Protein AF-0000000068238648 (afdb_homodimer)

Solvent-accessible surface area (backbone atoms only — not comparable to full-atom values): 35351 Å² total; per-residue (Å²): 139,81,84,85,79,81,77,84,81,83,80,80,76,77,77,71,80,80,66,82,75,62,60,62,63,60,58,68,58,50,60,61,59,47,51,56,49,47,47,51,49,46,41,52,48,48,42,53,52,42,51,49,50,42,52,52,47,50,50,51,36,54,47,50,52,50,49,42,50,51,50,50,51,52,48,50,50,51,50,49,50,49,50,48,51,38,51,59,65,46,75,86,64,83,78,72,52,72,66,55,50,51,50,50,56,49,48,52,52,50,52,51,53,49,50,50,52,64,41,46,60,46,60,75,52,41,65,67,58,67,57,80,44,96,81,77,63,59,44,74,48,69,70,43,43,51,47,50,55,41,17,54,52,35,50,52,46,36,63,61,42,50,60,34,84,41,63,55,46,54,45,82,61,53,45,50,49,51,48,51,42,48,54,13,25,53,74,69,44,52,72,66,42,36,48,48,46,45,38,48,51,50,48,5,46,54,60,63,25,44,67,54,39,52,50,52,52,49,50,50,54,52,52,49,45,72,72,45,46,87,36,30,84,56,62,64,67,64,53,50,50,53,51,49,54,50,52,49,50,52,48,50,49,50,54,50,46,64,51,43,90,51,46,68,44,62,43,75,72,54,68,68,36,75,55,43,83,81,52,37,41,82,73,45,68,65,78,48,77,83,17,23,28,56,41,40,51,34,66,17,35,31,38,29,45,102,88,42,75,70,39,72,70,38,51,17,32,28,30,31,33,124,134,80,84,78,80,78,75,78,77,76,74,75,70,76,71,72,78,77,66,77,76,63,55,62,66,56,56,74,54,46,67,61,50,50,57,51,48,53,50,47,50,49,40,50,48,49,42,53,51,43,51,49,51,43,52,51,48,48,51,51,37,52,48,50,52,48,50,42,51,51,50,50,52,52,48,49,52,50,50,50,51,50,51,50,52,38,51,58,64,45,76,85,65,82,78,72,52,72,67,54,50,51,50,50,56,50,48,52,50,50,51,51,52,50,51,51,52,64,42,47,60,45,58,75,53,42,63,68,59,68,58,78,44,96,82,77,62,60,46,74,50,70,70,42,44,52,47,48,54,43,18,54,51,36,50,50,47,36,63,61,42,50,60,35,83,40,63,55,47,54,44,82,61,53,46,52,49,51,49,53,42,47,53,12,25,53,73,70,44,52,70,66,41,37,47,48,46,45,37,47,51,50,48,6,45,53,60,64,24,45,68,52,40,52,50,54,53,48,51,50,53,50,51,50,44,74,73,45,47,90,35,31,85,57,62,64,69,65,51,51,50,52,50,50,54,50,50,50,49,51,49,52,49,50,52,49,46,64,49,42,90,48,46,67,46,61,44,75,73,52,66,68,38,74,54,43,82,82,51,37,40,81,73,44,68,64,80,46,78,84,16,24,29,57,40,40,51,32,66,17,34,30,37,29,45,101,86,41,74,71,38,73,71,40,52,16,30,28,30,30,32,124

pLDDT: mean 82.41, std 20.24, range [21.7, 98.75]

Organism: Aspergillus fumigatus (strain ATCC MYA-4609 / CBS 101355 / FGSC A1100 / Af293) (NCBI:txid330879)

Radius of gyration: 48.44 Å; Cα contacts (8 Å, |Δi|>4): 778; chains: 2; bounding box: 146×124×76 Å

Secondary structure (DSSP, 8-state):
-------------------TTHHHHHTTTHHHHHHHHHHHHHHHHHHHHHHHHHHHHHHHHHHHHHHHHHHHHHHHHHHHHHHHHHHHH-----PPPHHHHHHHHHHHHHHHHHHHHHHT--HHHHTT-----TTS-SS-SHHHHHHHHHHHHHHHHIIIIISSSSTTS-IIIIIHHHHHHHHHHHHHS-HHHHHHHHHHHHHHHHHHTHHHHHHHHHHHHHHHHHHHGGG--S-HHHHHHHHHHHHHHHHHHHHHHHTSSSEEEEE-PPTTPBP-TTTEEEEES---TT-EEEEEEE-EEEEE-TTS--EEEEPEEEEEE-/-------------------THHHHHHHTTHHHHHHHHHHHHHHHHHHHHHHHHHHHHHHHHHHHHHHHHHHHHHHHHHHHHHHHHHHHH-----PPPHHHHHHHHHHHHHHHHHHHHHHT--HHHHTT-----TTS-SS-SHHHHHHHHHHHHHHHHIIIIISSSSTTS-IIIIIHHHHHHHHHHHHHS-HHHHHHHHHHHHHHHHHHTHHHHHHHHHHHHHHHHHHHGGG--S-HHHHHHHHHHHHHHHHHHHHHHHTSSSEEEEE-PPTTPBP-TTTEEEEES---TT-EEEEEEE-EEEEE-TTS--EEEEPEEEEEE-

Foldseek 3Di:
DDDPCPPPDPPPPPPDDDDDPVVPVVVVVVPVVVVVVVVVVVVVVVVVVVVVVVVVVVVVVVVVVVVVVVVVVVVVVVVVVVVVVVVVLFDDADADDLVRLVVLQVVLLVLLLCLLCVQQVDQVLLQPPQPPPPPRPAPHHPVRSSLVLLQVLQVLLCVQAAAALAHQDDVVPVVVVVVVVLVVCVVVHDLVVSLRVQLVVLVVSCVVRVVSNVVSLVVSLVVSCVNPVSSGPDDSVVSSVSSSVSSVSSNVSSSSQSSYSKHKHKDDDDFFAQDDPQAEDEPEEPPDNRWTFHGWSHIWMWIDDPPDDIGTSGHTYTYTYD/DDDDCPPPPPPPPVPPDPDDPVVVVVVVCPVVVVVVVVVVVVVVVVVVVVVVVVVVVVVVVVVVVVVVVVVVVVVVVVVVVVVVVVVVLFDDADADDLVRLVVLQVVLLVLLLCLLCVQQVPQVLLQVPQPPDPPRPAPHHPVRSSLVLLLVLQVLLCVQAAAALAHQDDVVPVVVVVVVVLVVCVVVHDLVVSLRVQLVVLVVSCVVRVVSNVVSLVVSLVVSCVNPVSSGPDDSVVSSVSSSVSSVSSNVSSSSQSSYSKHKHKDDDDFFAQDDPQAEDEPEEPPDNRWTFHGWSHIWMWIDDPPDDIGTSGHTYTYTYD

Nearest PDB structures (foldseek):
  1rhg-assembly1_C  TM=1.836E-01  e=2.109E+00  Homo sapiens
  6mrt-assembly1_A  TM=2.045E-01  e=7.628E+00  Escherichia coli K-12
  5are-assembly1_W  TM=2.412E-01  e=8.573E+00  Bos taurus
  1rhg-assembly1_C  TM=1.836E-01  e=1.205E+00  Homo sapiens
  6mrt-assembly1_A  TM=1.499E-01  e=5.556E+00  Escherichia coli K-12

Sequence (644 aa):
MAPFGLNYLMFTLKVTEPSSTSKMFLSSLNPWSQSVSGRRGYIQGAHLIDLEKIRRLNDLLSQAREDASTTDKLHHQELNSLYRKISSFQVQHNTLNDEQILAEMRSLNQKLDLWVKYNFNDVRRLSALNCSEPGGQFPRSSTQRWAWIQGTITEMIFHYIFSPQHFGLDDNPWSQFLQYIEDGVEQAHSAVIQQNWRGVTCDAIEQSTRDVRESLMMEIITSVEEQFAEYSPMEETPRKRQLGELLQRCATFKDALSRQKDLFHFFRSQPGDDFSMTSMTFAGGCGDLAAKVRICLWPGLAKRTQNTTGCTFEPELVWTVHMAPFGLNYLMFTLKVTEPSSTSKMFLSSLNPWSQSVSGRRGYIQGAHLIDLEKIRRLNDLLSQAREDASTTDKLHHQELNSLYRKISSFQVQHNTLNDEQILAEMRSLNQKLDLWVKYNFNDVRRLSALNCSEPGGQFPRSSTQRWAWIQGTITEMIFHYIFSPQHFGLDDNPWSQFLQYIEDGVEQAHSAVIQQNWRGVTCDAIEQSTRDVRESLMMEIITSVEEQFAEYSPMEETPRKRQLGELLQRCATFKDALSRQKDLFHFFRSQPGDDFSMTSMTFAGGCGDLAAKVRICLWPGLAKRTQNTTGCTFEPELVWTVH

Structure (mmCIF, N/CA/C/O backbone):
data_AF-0000000068238648-model_v1
#
loop_
_entity.id
_entity.type
_entity.pdbx_description
1 polymer 'Uncharacterized protein'
#
loop_
_atom_site.group_PDB
_atom_site.id
_atom_site.type_symbol
_atom_site.label_atom_id
_atom_site.label_alt_id
_atom_site.label_comp_id
_atom_site.label_asym_id
_atom_site.label_entity_id
_atom_site.label_seq_id
_atom_site.pdbx_PDB_ins_code
_atom_site.Cartn_x
_atom_site.Cartn_y
_atom_site.Cartn_z
_atom_site.occupancy
_atom_site.B_iso_or_equiv
_atom_site.auth_seq_id
_atom_site.auth_comp_id
_atom_site.auth_asym_id
_atom_site.auth_atom_id
_atom_site.pdbx_PDB_model_num
ATOM 1 N N . MET A 1 1 ? 47.875 73.812 -33.781 1 25.53 1 MET A N 1
ATOM 2 C CA . MET A 1 1 ? 48.344 74.562 -32.656 1 25.53 1 MET A CA 1
ATOM 3 C C . MET A 1 1 ? 49.656 74.062 -32.125 1 25.53 1 MET A C 1
ATOM 5 O O . MET A 1 1 ? 49.75 72.875 -31.703 1 25.53 1 MET A O 1
ATOM 9 N N . ALA A 1 2 ? 50.938 74.688 -32.5 1 29.16 2 ALA A N 1
ATOM 10 C CA . ALA A 1 2 ? 52.25 74.188 -32.969 1 29.16 2 ALA A CA 1
ATOM 11 C C . ALA A 1 2 ? 53.156 73.875 -31.781 1 29.16 2 ALA A C 1
ATOM 13 O O . ALA A 1 2 ? 53.031 74.438 -30.703 1 29.16 2 ALA A O 1
ATOM 14 N N . PRO A 1 3 ? 54 72.812 -31.797 1 28.78 3 PRO A N 1
ATOM 15 C CA . PRO A 1 3 ? 54.719 72.062 -30.766 1 28.78 3 PRO A CA 1
ATOM 16 C C . PRO A 1 3 ? 55.875 72.875 -30.172 1 28.78 3 PRO A C 1
ATOM 18 O O . PRO A 1 3 ? 56.594 73.562 -30.906 1 28.78 3 PRO A O 1
ATOM 21 N N . PHE A 1 4 ? 55.656 73.688 -28.984 1 30.25 4 PHE A N 1
ATOM 22 C CA . PHE A 1 4 ? 56.625 74.5 -28.297 1 30.25 4 PHE A CA 1
ATOM 23 C C . PHE A 1 4 ? 57.906 73.75 -27.953 1 30.25 4 PHE A C 1
ATOM 25 O O . PHE A 1 4 ? 57.844 72.812 -27.188 1 30.25 4 PHE A O 1
ATOM 32 N N . GLY A 1 5 ? 58.969 73.688 -28.828 1 22.17 5 GLY A N 1
ATOM 33 C CA . GLY A 1 5 ? 60.156 72.938 -29.078 1 22.17 5 GLY A CA 1
ATOM 34 C C . GLY A 1 5 ? 61.281 73.188 -28.094 1 22.17 5 GLY A C 1
ATOM 35 O O . GLY A 1 5 ? 61.906 74.25 -28.125 1 22.17 5 GLY A O 1
ATOM 36 N N . LEU A 1 6 ? 61.25 72.75 -26.75 1 22.41 6 LEU A N 1
ATOM 37 C CA . LEU A 1 6 ? 62.125 73 -25.625 1 22.41 6 LEU A CA 1
ATOM 38 C C . LEU A 1 6 ? 63.5 72.375 -25.859 1 22.41 6 LEU A C 1
ATOM 40 O O . LEU A 1 6 ? 63.656 71.125 -25.734 1 22.41 6 LEU A O 1
ATOM 44 N N . ASN A 1 7 ? 64.375 72.75 -26.828 1 22.25 7 ASN A N 1
ATOM 45 C CA . ASN A 1 7 ? 65.625 72.062 -27.188 1 22.25 7 ASN A CA 1
ATOM 46 C C . ASN A 1 7 ? 66.688 72.312 -26.172 1 22.25 7 ASN A C 1
ATOM 48 O O . ASN A 1 7 ? 67.125 73.438 -26.016 1 22.25 7 ASN A O 1
ATOM 52 N N . TYR A 1 8 ? 66.688 71.625 -24.953 1 21.84 8 TYR A N 1
ATOM 53 C CA . TYR A 1 8 ? 67.688 71.688 -23.891 1 21.84 8 TYR A CA 1
ATOM 54 C C . TYR A 1 8 ? 69.125 71.375 -24.422 1 21.84 8 TYR A C 1
ATOM 56 O O . TYR A 1 8 ? 69.312 70.375 -25.125 1 21.84 8 TYR A O 1
ATOM 64 N N . LEU A 1 9 ? 70.062 72.375 -24.469 1 21.7 9 LEU A N 1
ATOM 65 C CA . LEU A 1 9 ? 71.438 72.625 -24.953 1 21.7 9 LEU A CA 1
ATOM 66 C C . LEU A 1 9 ? 72.438 71.812 -24.156 1 21.7 9 LEU A C 1
ATOM 68 O O . LEU A 1 9 ? 72.5 71.938 -22.922 1 21.7 9 LEU A O 1
ATOM 72 N N . MET A 1 10 ? 73.062 70.688 -24.641 1 23.02 10 MET A N 1
ATOM 73 C CA . MET A 1 10 ? 74 69.625 -24.234 1 23.02 10 MET A CA 1
ATOM 74 C C . MET A 1 10 ? 75.375 70.188 -24.094 1 23.02 10 MET A C 1
ATOM 76 O O . MET A 1 10 ? 76.062 70.438 -25.094 1 23.02 10 MET A O 1
ATOM 80 N N . PHE A 1 11 ? 75.688 71.188 -23.125 1 23.09 11 PHE A N 1
ATOM 81 C CA . PHE A 1 11 ? 77.062 71.688 -23.156 1 23.09 11 PHE A CA 1
ATOM 82 C C . PHE A 1 11 ? 78.062 70.625 -22.75 1 23.09 11 PHE A C 1
ATOM 84 O O . PHE A 1 11 ? 77.938 70 -21.734 1 23.09 11 PHE A O 1
ATOM 91 N N . THR A 1 12 ? 78.875 70.125 -23.672 1 25.7 12 THR A N 1
ATOM 92 C CA . THR A 1 12 ? 79.938 69.125 -23.75 1 25.7 12 THR A CA 1
ATOM 93 C C 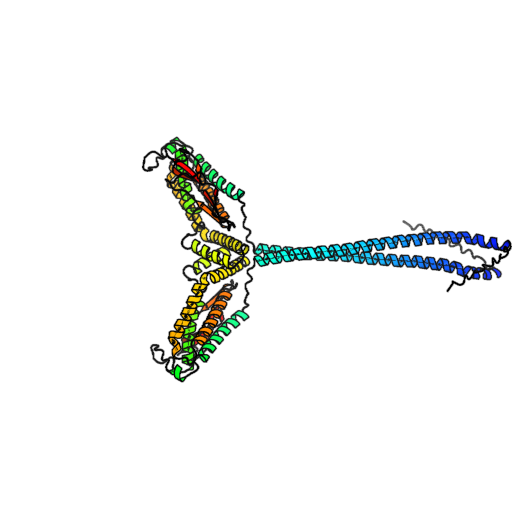. THR A 1 12 ? 81.188 69.625 -23.031 1 25.7 12 THR A C 1
ATOM 95 O O . THR A 1 12 ? 81.938 70.5 -23.578 1 25.7 12 THR A O 1
ATOM 98 N N . LEU A 1 13 ? 81.125 69.938 -21.672 1 22.48 13 LEU A N 1
ATOM 99 C CA . LEU A 1 13 ? 82.312 70.438 -21.047 1 22.48 13 LEU A CA 1
ATOM 100 C C . LEU A 1 13 ? 83.438 69.438 -21.094 1 22.48 13 LEU A C 1
ATOM 102 O O . LEU A 1 13 ? 83.25 68.312 -20.594 1 22.48 13 LEU A O 1
ATOM 106 N N . LYS A 1 14 ? 84.25 69.562 -21.938 1 27.94 14 LYS A N 1
ATOM 107 C CA . LYS A 1 14 ? 85.438 68.75 -22.312 1 27.94 14 LYS A CA 1
ATOM 108 C C . LYS A 1 14 ? 86.438 68.75 -21.188 1 27.94 14 LYS A C 1
ATOM 110 O O . LYS A 1 14 ? 87.125 69.75 -20.922 1 27.94 14 LYS A O 1
ATOM 115 N N . VAL A 1 15 ? 86.062 68.062 -19.969 1 25.77 15 VAL A N 1
ATOM 116 C CA . VAL A 1 15 ? 87 68 -18.828 1 25.77 15 VAL A CA 1
ATOM 117 C C . VAL A 1 15 ? 88.312 67.375 -19.281 1 25.77 15 VAL A C 1
ATOM 119 O O . VAL A 1 15 ? 88.375 66.375 -19.984 1 25.77 15 VAL A O 1
ATOM 122 N N . THR A 1 16 ? 89.25 68.188 -19.203 1 28.7 16 THR A N 1
ATOM 123 C CA . THR A 1 16 ? 90.688 68.062 -19.547 1 28.7 16 THR A CA 1
ATOM 124 C C . THR A 1 16 ? 91.312 66.938 -18.75 1 28.7 16 THR A C 1
ATOM 126 O O . THR A 1 16 ? 90.875 66.625 -17.625 1 28.7 16 THR A O 1
ATOM 129 N N . GLU A 1 17 ? 92.125 66.188 -19.391 1 32.75 17 GLU A N 1
ATOM 130 C CA . GLU A 1 17 ? 92.688 64.875 -19.188 1 32.75 17 GLU A CA 1
ATOM 131 C C . GLU A 1 17 ? 93.625 64.875 -17.984 1 32.75 17 GLU A C 1
ATOM 133 O O . GLU A 1 17 ? 94.562 65.625 -17.922 1 32.75 17 GLU A O 1
ATOM 138 N N . PRO A 1 18 ? 92.938 64.562 -16.719 1 30.88 18 PRO A N 1
ATOM 139 C CA . PRO A 1 18 ? 93.75 64.688 -15.5 1 30.88 18 PRO A CA 1
ATOM 140 C C . PRO A 1 18 ? 95.125 63.969 -15.594 1 30.88 18 PRO A C 1
ATOM 142 O O . PRO A 1 18 ? 95.25 63 -16.375 1 30.88 18 PRO A O 1
ATOM 145 N N . SER A 1 19 ? 96.125 64.625 -15.109 1 31.33 19 SER A N 1
ATOM 146 C CA . SER A 1 19 ? 97.562 64.312 -15.117 1 31.33 19 SER A CA 1
ATOM 147 C C . SER A 1 19 ? 97.875 63 -14.453 1 31.33 19 SER A C 1
ATOM 149 O O . SER A 1 19 ? 97.062 62.469 -13.711 1 31.33 19 SER A O 1
ATOM 151 N N . SER A 1 20 ? 99.062 62.531 -14.422 1 37.72 20 SER A N 1
ATOM 152 C CA . SER A 1 20 ? 99.688 61.219 -14.391 1 37.72 20 SER A CA 1
ATOM 153 C C . SER A 1 20 ? 99.5 60.562 -13.039 1 37.72 20 SER A C 1
ATOM 155 O O . SER A 1 20 ? 99.375 59.344 -12.969 1 37.72 20 SER A O 1
ATOM 157 N N . THR A 1 21 ? 99.688 61.188 -11.906 1 31.88 21 THR A N 1
ATOM 158 C CA . THR A 1 21 ? 99.812 60.625 -10.57 1 31.88 21 THR A CA 1
ATOM 159 C C . THR A 1 21 ? 98.5 60.219 -9.992 1 31.88 21 THR A C 1
ATOM 161 O O . THR A 1 21 ? 98.438 59.594 -8.93 1 31.88 21 THR A O 1
ATOM 164 N N . SER A 1 22 ? 97.375 60.719 -10.453 1 33.56 22 SER A N 1
ATOM 165 C CA . SER A 1 22 ? 96 60.531 -10 1 33.56 22 SER A CA 1
ATOM 166 C C . SER A 1 22 ? 95.562 59.094 -10.18 1 33.56 22 SER A C 1
ATOM 168 O O . SER A 1 22 ? 94.5 58.688 -9.68 1 33.56 22 SER A O 1
ATOM 170 N N . LYS A 1 23 ? 96.125 58.438 -11.164 1 40.44 23 LYS A N 1
ATOM 171 C CA . LYS A 1 23 ? 95.625 57.125 -11.531 1 40.44 23 LYS A CA 1
ATOM 172 C C . LYS A 1 23 ? 96 56.094 -10.484 1 40.44 23 LYS A C 1
ATOM 174 O O . LYS A 1 23 ? 95.25 55.094 -10.305 1 40.44 23 LYS A O 1
ATOM 179 N N . MET A 1 24 ? 97.125 56.438 -9.812 1 35.5 24 MET A N 1
ATOM 180 C CA . MET A 1 24 ? 97.562 55.344 -8.977 1 35.5 24 MET A CA 1
ATOM 181 C C . MET A 1 24 ? 96.688 55.156 -7.742 1 35.5 24 MET A C 1
ATOM 183 O O . MET A 1 24 ? 96.5 54.062 -7.277 1 35.5 24 MET A O 1
ATOM 187 N N . PHE A 1 25 ? 96.375 56.375 -7.133 1 34.75 25 PHE A N 1
ATOM 188 C CA . PHE A 1 25 ? 95.625 56.25 -5.852 1 34.75 25 PHE A CA 1
ATOM 189 C C . PHE A 1 25 ? 94.25 55.781 -6.047 1 34.75 25 PHE A C 1
ATOM 191 O O . PHE A 1 25 ? 93.625 55.25 -5.117 1 34.75 25 PHE A O 1
ATOM 198 N N . LEU A 1 26 ? 93.625 56.094 -7.168 1 36.84 26 LEU A N 1
ATOM 199 C CA . LEU A 1 26 ? 92.188 55.719 -7.391 1 36.84 26 LEU A CA 1
ATOM 200 C C . LEU A 1 26 ? 92.062 54.188 -7.434 1 36.84 26 LEU A C 1
ATOM 202 O O . LEU A 1 26 ? 91 53.656 -7.246 1 36.84 26 LEU A O 1
ATOM 206 N N . SER A 1 27 ? 93.25 53.562 -7.621 1 39.66 27 SER A N 1
ATOM 207 C CA . SER A 1 27 ? 93.125 52.125 -7.758 1 39.66 27 SER A CA 1
ATOM 208 C C . SER A 1 27 ? 92.875 51.438 -6.406 1 39.66 27 SER A C 1
ATOM 210 O O . SER A 1 27 ? 92.312 50.344 -6.332 1 39.66 27 SER A O 1
ATOM 212 N N . SER A 1 28 ? 93.312 52.094 -5.281 1 41.38 28 SER A N 1
ATOM 213 C CA . SER A 1 28 ? 93.188 51.375 -4.016 1 41.38 28 SER A CA 1
ATOM 214 C C . SER A 1 28 ? 91.812 51.531 -3.434 1 41.38 28 SER A C 1
ATOM 216 O O . SER A 1 28 ? 91.438 50.875 -2.457 1 41.38 28 SER A O 1
ATOM 218 N N . LEU A 1 29 ? 91.188 52.688 -3.719 1 39.41 29 LEU A N 1
ATOM 219 C CA . LEU A 1 29 ? 89.812 52.875 -3.188 1 39.41 29 LEU A CA 1
ATOM 220 C C . LEU A 1 29 ? 88.875 51.906 -3.811 1 39.41 29 LEU A C 1
ATOM 222 O O . LEU A 1 29 ? 87.688 51.844 -3.42 1 39.41 29 LEU A O 1
ATOM 226 N N . ASN A 1 30 ? 89.25 51.094 -4.758 1 39.75 30 ASN A N 1
ATOM 227 C CA . ASN A 1 30 ? 88.375 50.25 -5.535 1 39.75 30 ASN A CA 1
ATOM 228 C C . ASN A 1 30 ? 87.812 49.094 -4.688 1 39.75 30 ASN A C 1
ATOM 230 O O . ASN A 1 30 ? 86.625 48.688 -4.871 1 39.75 30 ASN A O 1
ATOM 234 N N . PRO A 1 31 ? 88.562 48.719 -3.604 1 48.12 31 PRO A N 1
ATOM 235 C CA . PRO A 1 31 ? 87.938 47.531 -2.965 1 48.12 31 PRO A CA 1
ATOM 236 C C . PRO A 1 31 ? 86.75 47.906 -2.059 1 48.12 31 PRO A C 1
ATOM 238 O O . PRO A 1 31 ? 85.875 47.094 -1.861 1 48.12 31 PRO A O 1
ATOM 241 N N . TRP A 1 32 ? 86.75 48.938 -1.335 1 45.97 32 TRP A N 1
ATOM 242 C CA . TRP A 1 32 ? 85.688 49.281 -0.414 1 45.97 32 TRP A CA 1
ATOM 243 C C . TRP A 1 32 ? 84.375 49.594 -1.173 1 45.97 32 TRP A C 1
ATOM 245 O O . TRP A 1 32 ? 83.312 49.25 -0.73 1 45.97 32 TRP A O 1
ATOM 255 N N . SER A 1 33 ? 84.438 50.312 -2.244 1 49.16 33 SER A N 1
ATOM 256 C CA . SER A 1 33 ? 83.312 50.562 -3.059 1 49.16 33 SER A CA 1
ATOM 257 C C . SER A 1 33 ? 82.625 49.25 -3.52 1 49.16 33 SER A C 1
ATOM 259 O O . SER A 1 33 ? 81.375 49.188 -3.617 1 49.16 33 SER A O 1
ATOM 261 N N . GLN A 1 34 ? 83.438 48.25 -3.705 1 52.31 34 GLN A N 1
ATOM 262 C CA . GLN A 1 34 ? 82.938 46.969 -4.141 1 52.31 34 GLN A CA 1
ATOM 263 C C . GLN A 1 34 ? 82.188 46.25 -3.006 1 52.31 34 GLN A C 1
ATOM 265 O O . GLN A 1 34 ? 81.125 45.594 -3.236 1 52.31 34 GLN A O 1
ATOM 270 N N . SER A 1 35 ? 82.625 46.469 -1.806 1 53.88 35 SER A N 1
ATOM 271 C CA . SER A 1 35 ? 81.938 45.781 -0.705 1 53.88 35 SER A CA 1
ATOM 272 C C . SER A 1 35 ? 80.562 46.375 -0.421 1 53.88 35 SER A C 1
ATOM 274 O O . SER A 1 35 ? 79.625 45.656 -0.135 1 53.88 35 SER A O 1
ATOM 276 N N . VAL A 1 36 ? 80.562 47.625 -0.374 1 54.44 36 VAL A N 1
ATOM 277 C CA . VAL A 1 36 ? 79.312 48.281 -0.15 1 54.44 36 VAL A CA 1
ATOM 278 C C . VAL A 1 36 ? 78.375 48 -1.331 1 54.44 36 VAL A C 1
ATOM 280 O O . VAL A 1 36 ? 77.125 47.812 -1.147 1 54.44 36 VAL A O 1
ATOM 283 N N . SER A 1 37 ? 78.938 48.031 -2.521 1 57.56 37 SER A N 1
ATOM 284 C CA . SER A 1 37 ? 78.125 47.688 -3.701 1 57.56 37 SER A CA 1
ATOM 285 C C . SER A 1 37 ? 77.688 46.25 -3.676 1 57.56 37 SER A C 1
ATOM 287 O O . SER A 1 37 ? 76.562 45.938 -4.102 1 57.56 37 SER A O 1
ATOM 289 N N . GLY A 1 38 ? 78.438 45.406 -3.141 1 57.09 38 GLY A N 1
ATOM 290 C CA . GLY A 1 38 ? 78.125 44 -3.006 1 57.09 38 GLY A CA 1
ATOM 291 C C . GLY A 1 38 ? 77 43.781 -2.027 1 57.09 38 GLY A C 1
ATOM 292 O O . GLY A 1 38 ? 76.062 42.938 -2.275 1 57.09 38 GLY A O 1
ATOM 293 N N . ARG A 1 39 ? 76.938 44.469 -1.021 1 59.28 39 ARG A N 1
ATOM 294 C CA . ARG A 1 39 ? 75.938 44.312 -0.018 1 59.28 39 ARG A CA 1
ATOM 295 C C . ARG A 1 39 ? 74.562 44.906 -0.524 1 59.28 39 ARG A C 1
ATOM 297 O O . ARG A 1 39 ? 73.5 44.344 -0.261 1 59.28 39 ARG A O 1
ATOM 304 N N . ARG A 1 40 ? 74.75 46.094 -1.145 1 60.88 40 ARG A N 1
ATOM 305 C CA . ARG A 1 40 ? 73.562 46.656 -1.781 1 60.88 40 ARG A CA 1
ATOM 306 C C . ARG A 1 40 ? 73 45.656 -2.777 1 60.88 40 ARG A C 1
ATOM 308 O O . ARG A 1 40 ? 71.75 45.5 -2.854 1 60.88 40 ARG A O 1
ATOM 315 N N . GLY A 1 41 ? 73.875 45.125 -3.527 1 62.94 41 GLY A N 1
ATOM 316 C CA . GLY A 1 41 ? 73.438 44.125 -4.473 1 62.94 41 GLY A CA 1
ATOM 317 C C . GLY A 1 41 ? 72.812 42.906 -3.803 1 62.94 41 GLY A C 1
ATOM 318 O O . GLY A 1 41 ? 71.75 42.406 -4.289 1 62.94 41 GLY A O 1
ATOM 319 N N . TYR A 1 42 ? 73.312 42.625 -2.721 1 65.5 42 TYR A N 1
ATOM 320 C CA . TYR A 1 42 ? 72.75 41.469 -1.976 1 65.5 42 TYR A CA 1
ATOM 321 C C . TYR A 1 42 ? 71.438 41.812 -1.384 1 65.5 42 TYR A C 1
ATOM 323 O O . TYR A 1 42 ? 70.5 40.969 -1.428 1 65.5 42 TYR A O 1
ATOM 331 N N . ILE A 1 43 ? 71.375 43 -0.874 1 68.5 43 ILE A N 1
ATOM 332 C CA . ILE A 1 43 ? 70.125 43.438 -0.24 1 68.5 43 ILE A CA 1
ATOM 333 C C . ILE A 1 43 ? 69.062 43.594 -1.3 1 68.5 43 ILE A C 1
ATOM 335 O O . ILE A 1 43 ? 67.875 43.219 -1.09 1 68.5 43 ILE A O 1
ATOM 339 N N . GLN A 1 44 ? 69.438 44.188 -2.352 1 71.94 44 GLN A N 1
ATOM 340 C CA . GLN A 1 44 ? 68.5 44.344 -3.463 1 71.94 44 GLN A CA 1
ATOM 341 C C . GLN A 1 44 ? 68.125 42.969 -4.004 1 71.94 44 GLN A C 1
ATOM 343 O O . GLN A 1 44 ? 66.938 42.719 -4.328 1 71.94 44 GLN A O 1
ATOM 348 N N . GLY A 1 45 ? 69.062 42.156 -4.047 1 73.38 45 GLY A N 1
ATOM 349 C CA . GLY A 1 45 ? 68.75 40.781 -4.461 1 73.38 45 GLY A CA 1
ATOM 350 C C . GLY A 1 45 ? 67.812 40.062 -3.51 1 73.38 45 GLY A C 1
ATOM 351 O O . GLY A 1 45 ? 66.938 39.344 -3.943 1 73.38 45 GLY A O 1
ATOM 352 N N . ALA A 1 46 ? 68 40.312 -2.264 1 74 46 ALA A N 1
ATOM 353 C CA . ALA A 1 46 ? 67.125 39.719 -1.246 1 74 46 ALA A CA 1
ATOM 354 C C . ALA A 1 46 ? 65.688 40.25 -1.334 1 74 46 ALA A C 1
ATOM 356 O O . ALA A 1 46 ? 64.75 39.469 -1.19 1 74 46 ALA A O 1
ATOM 357 N N . HIS A 1 47 ? 65.562 41.5 -1.645 1 76.31 47 HIS A N 1
ATOM 358 C CA . HIS A 1 47 ? 64.25 42.094 -1.818 1 76.31 47 HIS A CA 1
ATOM 359 C C . HIS A 1 47 ? 63.531 41.5 -3.018 1 76.31 47 HIS A C 1
ATOM 361 O O . HIS A 1 47 ? 62.344 41.219 -2.943 1 76.31 47 HIS A O 1
ATOM 367 N N . LEU A 1 48 ? 64.375 41.375 -4.027 1 78.75 48 LEU A N 1
ATOM 368 C CA . LEU A 1 48 ? 63.781 40.812 -5.234 1 78.75 48 LEU A CA 1
ATOM 369 C C . LEU A 1 48 ? 63.312 39.375 -5.004 1 78.75 48 LEU A C 1
ATOM 371 O O . LEU A 1 48 ? 62.25 38.969 -5.484 1 78.75 48 LEU A O 1
ATOM 375 N N . ILE A 1 49 ? 64.062 38.688 -4.23 1 81.12 49 ILE A N 1
ATOM 376 C CA . ILE A 1 49 ? 63.688 37.312 -3.904 1 81.12 49 ILE A CA 1
ATOM 377 C C . ILE A 1 49 ? 62.438 37.281 -3.02 1 81.12 49 ILE A C 1
ATOM 379 O O . ILE A 1 49 ? 61.531 36.469 -3.227 1 81.12 49 ILE A O 1
ATOM 383 N N . ASP A 1 50 ? 62.375 38.219 -2.145 1 81.25 50 ASP A N 1
ATOM 384 C CA . ASP A 1 50 ? 61.219 38.281 -1.248 1 81.25 50 ASP A CA 1
ATOM 385 C C . ASP A 1 50 ? 59.969 38.719 -2.004 1 81.25 50 ASP A C 1
ATOM 387 O O . ASP A 1 50 ? 58.875 38.188 -1.747 1 81.25 50 ASP A O 1
ATOM 391 N N . LEU A 1 51 ? 60.125 39.594 -2.918 1 81.25 51 LEU A N 1
ATOM 392 C CA . LEU A 1 51 ? 59 40.031 -3.721 1 81.25 51 LEU A CA 1
ATOM 393 C C . LEU A 1 51 ? 58.438 38.906 -4.559 1 81.25 51 LEU A C 1
ATOM 395 O O . LEU A 1 51 ? 57.219 38.75 -4.707 1 81.25 51 LEU A O 1
ATOM 399 N N . GLU A 1 52 ? 59.281 38.156 -5.031 1 83.38 52 GLU A N 1
ATOM 400 C CA . GLU A 1 52 ? 58.844 36.969 -5.797 1 83.38 52 GLU A CA 1
ATOM 401 C C . GLU A 1 52 ? 58.156 35.969 -4.906 1 83.38 52 GLU A C 1
ATOM 403 O O . GLU A 1 52 ? 57.156 35.375 -5.309 1 83.38 52 GLU A O 1
ATOM 408 N N . LYS A 1 53 ? 58.625 35.719 -3.795 1 82.56 53 LYS A N 1
ATOM 409 C CA . LYS A 1 53 ? 57.969 34.812 -2.844 1 82.56 53 LYS A CA 1
ATOM 410 C C . LYS A 1 53 ? 56.594 35.312 -2.459 1 82.56 53 LYS A C 1
ATOM 412 O O . LYS A 1 53 ? 55.625 34.531 -2.355 1 82.56 53 LYS A O 1
ATOM 417 N N . ILE A 1 54 ? 56.469 36.531 -2.277 1 85 54 ILE A N 1
ATOM 418 C CA . ILE A 1 54 ? 55.188 37.156 -1.934 1 85 54 ILE A CA 1
ATOM 419 C C . ILE A 1 54 ? 54.188 36.969 -3.086 1 85 54 ILE A C 1
ATOM 421 O O . ILE A 1 54 ? 53.031 36.625 -2.867 1 85 54 ILE A O 1
ATOM 425 N N . ARG A 1 55 ? 54.719 37.219 -4.273 1 83.75 55 ARG A N 1
ATOM 426 C CA . ARG A 1 55 ? 53.875 37.031 -5.445 1 83.75 55 ARG A CA 1
ATOM 427 C C . ARG A 1 55 ? 53.375 35.594 -5.555 1 83.75 55 ARG A C 1
ATOM 429 O O . ARG A 1 55 ? 52.188 35.344 -5.785 1 83.75 55 ARG A O 1
ATOM 436 N N . ARG A 1 56 ? 54.25 34.688 -5.34 1 86.75 56 ARG A N 1
ATOM 437 C CA . ARG A 1 56 ? 53.906 33.281 -5.426 1 86.75 56 ARG A CA 1
ATOM 438 C C . ARG A 1 56 ? 52.906 32.875 -4.336 1 86.75 56 ARG A C 1
ATOM 440 O O . ARG A 1 56 ? 51.969 32.125 -4.594 1 86.75 56 ARG A O 1
ATOM 447 N N . LEU A 1 57 ? 53.094 33.438 -3.168 1 86.69 57 LEU A N 1
ATOM 448 C CA . LEU A 1 57 ? 52.219 33.094 -2.057 1 86.69 57 LEU A CA 1
ATOM 449 C C . LEU A 1 57 ? 50.844 33.688 -2.285 1 86.69 57 LEU A C 1
ATOM 451 O O . LEU A 1 57 ? 49.812 33.062 -1.953 1 86.69 57 LEU A O 1
ATOM 455 N N . ASN A 1 58 ? 50.812 34.812 -2.857 1 86.69 58 ASN A N 1
ATOM 456 C CA . ASN A 1 58 ? 49.531 35.406 -3.203 1 86.69 58 ASN A CA 1
ATOM 457 C C . ASN A 1 58 ? 48.781 34.594 -4.258 1 86.69 58 ASN A C 1
ATOM 459 O O . ASN A 1 58 ? 47.562 34.406 -4.176 1 86.69 58 ASN A O 1
ATOM 463 N N . ASP A 1 59 ? 49.531 34.156 -5.156 1 88.62 59 ASP A N 1
ATOM 464 C CA . ASP A 1 59 ? 48.938 33.312 -6.18 1 88.62 59 ASP A CA 1
ATOM 465 C C . ASP A 1 59 ? 48.406 32 -5.574 1 88.62 59 ASP A C 1
ATOM 467 O O . ASP A 1 59 ? 47.281 31.578 -5.906 1 88.62 59 ASP A O 1
ATOM 471 N N . LEU A 1 60 ? 49.125 31.438 -4.707 1 88.62 60 LEU A N 1
ATOM 472 C CA . LEU A 1 60 ? 48.719 30.203 -4.043 1 88.62 60 LEU A CA 1
ATOM 473 C C . LEU A 1 60 ? 47.5 30.453 -3.176 1 88.62 60 LEU A C 1
ATOM 475 O O . LEU A 1 60 ? 46.594 29.609 -3.127 1 88.62 60 LEU A O 1
ATOM 479 N N . LEU A 1 61 ? 47.469 31.531 -2.605 1 87.81 61 LEU A N 1
ATOM 480 C CA . LEU A 1 61 ? 46.312 31.875 -1.777 1 87.81 61 LEU A CA 1
ATOM 481 C C . LEU A 1 61 ? 45.062 32.094 -2.635 1 87.81 61 LEU A C 1
ATOM 483 O O . LEU A 1 61 ? 44 31.609 -2.291 1 87.81 61 LEU A O 1
ATOM 487 N N . SER A 1 62 ? 45.25 32.875 -3.684 1 89.25 62 SER A N 1
ATOM 488 C CA . SER A 1 62 ? 44.156 33.094 -4.602 1 89.25 62 SER A CA 1
ATOM 489 C C . SER A 1 62 ? 43.625 31.781 -5.176 1 89.25 62 SER A C 1
ATOM 491 O O . SER A 1 62 ? 42.406 31.562 -5.266 1 89.25 62 SER A O 1
ATOM 493 N N . GLN A 1 63 ? 44.5 30.922 -5.48 1 88.94 63 GLN A N 1
ATOM 494 C CA . GLN A 1 63 ? 44.156 29.609 -6.008 1 88.94 63 GLN A CA 1
ATOM 495 C C . GLN A 1 63 ? 43.438 28.766 -4.957 1 88.94 63 GLN A C 1
ATOM 497 O O . GLN A 1 63 ? 42.438 28.094 -5.258 1 88.94 63 GLN A O 1
ATOM 502 N N . ALA A 1 64 ? 43.906 28.859 -3.775 1 85.38 64 ALA A N 1
ATOM 503 C CA . ALA A 1 64 ? 43.281 28.109 -2.691 1 85.38 64 ALA A CA 1
ATOM 504 C C . ALA A 1 64 ? 41.844 28.578 -2.449 1 85.38 64 ALA A C 1
ATOM 506 O O . ALA A 1 64 ? 40.938 27.766 -2.217 1 85.38 64 ALA A O 1
ATOM 507 N N . ARG A 1 65 ? 41.688 29.859 -2.551 1 84.19 65 ARG A N 1
ATOM 508 C CA . ARG A 1 65 ? 40.375 30.422 -2.355 1 84.19 65 ARG A CA 1
ATOM 509 C C . ARG A 1 65 ? 39.438 30.047 -3.506 1 84.19 65 ARG A C 1
ATOM 511 O O . ARG A 1 65 ? 38.25 29.75 -3.291 1 84.19 65 ARG A O 1
ATOM 518 N N . GLU A 1 66 ? 40.031 30.047 -4.648 1 86.81 66 GLU A N 1
ATOM 519 C CA . GLU A 1 66 ? 39.25 29.656 -5.809 1 86.81 66 GLU A CA 1
ATOM 520 C C . GLU A 1 66 ? 38.875 28.188 -5.75 1 86.81 66 GLU A C 1
ATOM 522 O O . GLU A 1 66 ? 37.719 27.812 -6.062 1 86.81 66 GLU A O 1
ATOM 527 N N . ASP A 1 67 ? 39.781 27.391 -5.355 1 85.88 67 ASP A N 1
ATOM 528 C CA . ASP A 1 67 ? 39.5 25.969 -5.211 1 85.88 67 ASP A CA 1
ATOM 529 C C . ASP A 1 67 ? 38.438 25.703 -4.141 1 85.88 67 ASP A C 1
ATOM 531 O O . ASP A 1 67 ? 37.562 24.859 -4.324 1 85.88 67 ASP A O 1
ATOM 535 N N . ALA A 1 68 ? 38.562 26.422 -3.049 1 83.19 68 ALA A N 1
ATOM 536 C CA . ALA A 1 68 ? 37.594 26.281 -1.966 1 83.19 68 ALA A CA 1
ATOM 537 C C . ALA A 1 68 ? 36.219 26.688 -2.42 1 83.19 68 ALA A C 1
ATOM 539 O O . ALA A 1 68 ? 35.219 26.031 -2.092 1 83.19 68 ALA A O 1
ATOM 540 N N . SER A 1 69 ? 36.219 27.75 -3.182 1 85.62 69 SER A N 1
ATOM 541 C CA . SER A 1 69 ? 34.938 28.234 -3.688 1 85.62 69 SER A CA 1
ATOM 542 C C . SER A 1 69 ? 34.312 27.25 -4.676 1 85.62 69 SER A C 1
ATOM 544 O O . SER A 1 69 ? 33.094 27 -4.637 1 85.62 69 SER A O 1
ATOM 546 N N . THR A 1 70 ? 35.125 26.688 -5.539 1 87.62 70 THR A N 1
ATOM 547 C CA . THR A 1 70 ? 34.625 25.719 -6.512 1 87.62 70 THR A CA 1
ATOM 548 C C . THR A 1 70 ? 34.156 24.453 -5.816 1 87.62 70 THR A C 1
ATOM 550 O O . THR A 1 70 ? 33.125 23.891 -6.18 1 87.62 70 THR A O 1
ATOM 553 N N . THR A 1 71 ? 34.875 24.031 -4.836 1 84.75 71 THR A N 1
ATOM 554 C CA . THR A 1 71 ? 34.469 22.844 -4.078 1 84.75 71 THR A CA 1
ATOM 555 C C . THR A 1 71 ? 33.156 23.062 -3.344 1 84.75 71 THR A C 1
ATOM 557 O O . THR A 1 71 ? 32.312 22.172 -3.293 1 84.75 71 THR A O 1
ATOM 560 N N . ASP A 1 72 ? 33.031 24.219 -2.793 1 84.38 72 ASP A N 1
ATOM 561 C CA . ASP A 1 72 ? 31.781 24.578 -2.098 1 84.38 72 ASP A CA 1
ATOM 562 C C . ASP A 1 72 ? 30.594 24.578 -3.055 1 84.38 72 ASP A C 1
ATOM 564 O O . ASP A 1 72 ? 29.516 24.078 -2.707 1 84.38 72 ASP A O 1
ATOM 568 N N . LYS A 1 73 ? 30.859 25.062 -4.211 1 87.06 73 LYS A N 1
ATOM 569 C CA . LYS A 1 73 ? 29.797 25.078 -5.211 1 87.06 73 LYS A CA 1
ATOM 570 C C . LYS A 1 73 ? 29.406 23.656 -5.617 1 87.06 73 LYS A C 1
ATOM 572 O O . LYS A 1 73 ? 28.219 23.359 -5.742 1 87.06 73 LYS A O 1
ATOM 577 N N . LEU A 1 74 ? 30.375 22.859 -5.785 1 86.81 74 LEU A N 1
ATOM 578 C CA . LEU A 1 74 ? 30.109 21.469 -6.152 1 86.81 74 LEU A CA 1
ATOM 579 C C . LEU A 1 74 ? 29.375 20.75 -5.039 1 86.81 74 LEU A C 1
ATOM 581 O O . LEU A 1 74 ? 28.453 19.953 -5.305 1 86.81 74 LEU A O 1
ATOM 585 N N . HIS A 1 75 ? 29.719 21.062 -3.871 1 83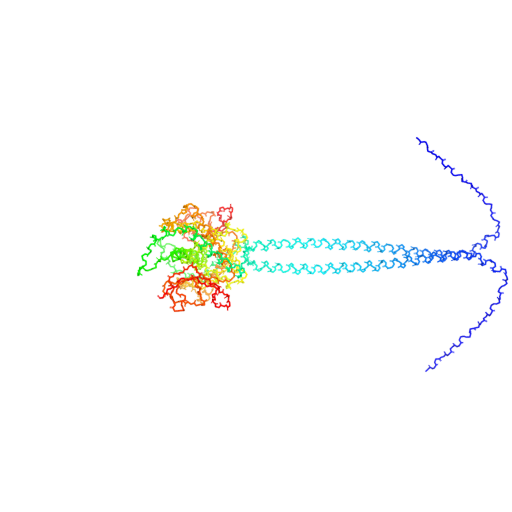.5 75 HIS A N 1
ATOM 586 C CA . HIS A 1 75 ? 29.062 20.469 -2.715 1 83.5 75 HIS A CA 1
ATOM 587 C C . HIS A 1 75 ? 27.594 20.875 -2.65 1 83.5 75 HIS A C 1
ATOM 589 O O . HIS A 1 75 ? 26.719 20.047 -2.41 1 83.5 75 HIS A O 1
ATOM 595 N N . HIS A 1 76 ? 27.375 22.078 -2.924 1 84.06 76 HIS A N 1
ATOM 596 C CA . HIS A 1 76 ? 26.016 22.578 -2.869 1 84.06 76 HIS A CA 1
ATOM 597 C C . HIS A 1 76 ? 25.156 21.953 -3.971 1 84.06 76 HIS A C 1
ATOM 599 O O . HIS A 1 76 ? 23.984 21.641 -3.754 1 84.06 76 HIS A O 1
ATOM 605 N N . GLN A 1 77 ? 25.75 21.719 -5.004 1 86 77 GLN A N 1
ATOM 606 C CA . GLN A 1 77 ? 25.016 21.078 -6.105 1 86 77 GLN A CA 1
ATOM 607 C C . GLN A 1 77 ? 24.672 19.641 -5.77 1 86 77 GLN A C 1
ATOM 609 O O . GLN A 1 77 ? 23.547 19.188 -6.039 1 86 77 GLN A O 1
ATOM 614 N N . GLU A 1 78 ? 25.594 19.047 -5.172 1 84.81 78 GLU A N 1
ATOM 615 C CA . GLU A 1 78 ? 25.359 17.656 -4.777 1 84.81 78 GLU A CA 1
ATOM 616 C C . GLU A 1 78 ? 24.281 17.562 -3.695 1 84.81 78 GLU A C 1
ATOM 618 O O . GLU A 1 78 ? 23.422 16.688 -3.75 1 84.81 78 GLU A O 1
ATOM 623 N N . LEU A 1 79 ? 24.375 18.469 -2.805 1 80.31 79 LEU A N 1
ATOM 624 C CA . LEU A 1 79 ? 23.391 18.5 -1.731 1 80.31 79 LEU A CA 1
ATOM 625 C C . LEU A 1 79 ? 22 18.766 -2.283 1 80.31 79 LEU A C 1
ATOM 627 O O . LEU A 1 79 ? 21.031 18.094 -1.898 1 80.31 79 LEU A O 1
ATOM 631 N N . ASN A 1 80 ? 21.984 19.625 -3.186 1 79.88 80 ASN A N 1
ATOM 632 C CA . ASN A 1 80 ? 20.688 19.953 -3.779 1 79.88 80 ASN A CA 1
ATOM 633 C C . ASN A 1 80 ? 20.109 18.766 -4.547 1 79.88 80 ASN A C 1
ATOM 635 O O . ASN A 1 80 ? 18.891 18.516 -4.484 1 79.88 80 ASN A O 1
ATOM 639 N N . SER A 1 81 ? 20.969 18.109 -5.148 1 83.62 81 SER A N 1
ATOM 640 C CA . SER A 1 81 ? 20.531 16.938 -5.891 1 83.62 81 SER A CA 1
ATOM 641 C C . SER A 1 81 ? 19.984 15.859 -4.949 1 83.62 81 SER A C 1
ATOM 643 O O . SER A 1 81 ? 18.953 15.242 -5.23 1 83.62 81 SER A O 1
ATOM 645 N N . LEU A 1 82 ? 20.609 15.688 -3.859 1 79.06 82 LEU A N 1
ATOM 646 C CA . LEU A 1 82 ? 20.188 14.672 -2.895 1 79.06 82 LEU A CA 1
ATOM 647 C C . LEU A 1 82 ? 18.906 15.078 -2.195 1 79.06 82 LEU A C 1
ATOM 649 O O . LEU A 1 82 ? 18.031 14.234 -1.948 1 79.06 82 LEU A O 1
ATOM 653 N N . TYR A 1 83 ? 18.812 16.359 -1.969 1 74.56 83 TYR A N 1
ATOM 654 C CA . TYR A 1 83 ? 17.578 16.844 -1.375 1 74.56 83 TYR A CA 1
ATOM 655 C C . TYR A 1 83 ? 16.406 16.641 -2.322 1 74.56 83 TYR A C 1
ATOM 657 O O . TYR A 1 83 ? 15.305 16.281 -1.889 1 74.56 83 TYR A O 1
ATOM 665 N N . ARG A 1 84 ? 16.656 16.766 -3.537 1 72.69 84 ARG A N 1
ATOM 666 C CA . ARG A 1 84 ? 15.625 16.531 -4.539 1 72.69 84 ARG A CA 1
ATOM 667 C C . ARG A 1 84 ? 15.242 15.062 -4.586 1 72.69 84 ARG A C 1
ATOM 669 O O . ARG A 1 84 ? 14.062 14.727 -4.711 1 72.69 84 ARG A O 1
ATOM 676 N N . LYS A 1 85 ? 16.266 14.352 -4.477 1 72 85 LYS A N 1
ATOM 677 C CA . LYS A 1 85 ? 16.031 12.914 -4.492 1 72 85 LYS A CA 1
ATOM 678 C C . LYS A 1 85 ? 15.227 12.477 -3.275 1 72 85 LYS A C 1
ATOM 680 O O . LYS A 1 85 ? 14.297 11.672 -3.4 1 72 85 LYS A O 1
ATOM 685 N N . ILE A 1 86 ? 15.586 12.938 -2.176 1 70.88 86 ILE A N 1
ATOM 686 C CA . ILE A 1 86 ? 14.852 12.625 -0.955 1 70.88 86 ILE A CA 1
ATOM 687 C C . ILE A 1 86 ? 13.398 13.086 -1.086 1 70.88 86 ILE A C 1
ATOM 689 O O . ILE A 1 86 ? 12.477 12.359 -0.729 1 70.88 86 ILE A O 1
ATOM 693 N N . SER A 1 87 ? 13.297 14.266 -1.6 1 68.06 87 SER A N 1
ATOM 694 C CA . SER A 1 87 ? 11.961 14.844 -1.759 1 68.06 87 SER A CA 1
ATOM 695 C C . SER A 1 87 ? 11.109 14.016 -2.717 1 68.06 87 SER A C 1
ATOM 697 O O . SER A 1 87 ? 9.891 13.938 -2.562 1 68.06 87 SER A O 1
ATOM 699 N N . SER A 1 88 ? 11.859 13.477 -3.592 1 66.38 88 SER A N 1
ATOM 700 C CA . SER A 1 88 ? 11.133 12.68 -4.578 1 66.38 88 SER A CA 1
ATOM 701 C C . SER A 1 88 ? 10.586 11.398 -3.959 1 66.38 88 SER A C 1
ATOM 703 O O . SER A 1 88 ? 9.648 10.805 -4.488 1 66.38 88 SER A O 1
ATOM 705 N N . PHE A 1 89 ? 11.219 11.062 -2.85 1 67.12 89 PHE A N 1
ATOM 706 C CA . PHE A 1 89 ? 10.789 9.844 -2.174 1 67.12 89 PHE A CA 1
ATOM 707 C C . PHE A 1 89 ? 9.75 10.156 -1.103 1 67.12 89 PHE A C 1
ATOM 709 O O . PHE A 1 89 ? 9.023 9.266 -0.659 1 67.12 89 PHE A O 1
ATOM 716 N N . GLN A 1 90 ? 9.883 11.336 -0.655 1 64.88 90 GLN A N 1
ATOM 717 C CA . GLN A 1 90 ? 9.062 11.648 0.512 1 64.88 90 GLN A CA 1
ATOM 718 C C . GLN A 1 90 ? 7.723 12.258 0.099 1 64.88 90 GLN A C 1
ATOM 720 O O . GLN A 1 90 ? 7.672 13.133 -0.766 1 64.88 90 GLN A O 1
ATOM 725 N N . VAL A 1 91 ? 6.684 11.523 0.377 1 63.59 91 VAL A N 1
ATOM 726 C CA . VAL A 1 91 ? 5.375 12.156 0.277 1 63.59 91 VAL A CA 1
ATOM 727 C C . VAL A 1 91 ? 5.199 13.164 1.414 1 63.59 91 VAL A C 1
ATOM 729 O O . VAL A 1 91 ? 5.434 12.836 2.58 1 63.59 91 VAL A O 1
ATOM 732 N N . GLN A 1 92 ? 5.379 14.359 1.079 1 60.56 92 GLN A N 1
ATOM 733 C CA . GLN A 1 92 ? 5.227 15.398 2.096 1 60.56 92 GLN A CA 1
ATOM 734 C C . GLN A 1 92 ? 3.807 15.414 2.654 1 60.56 92 GLN A C 1
ATOM 736 O O . GLN A 1 92 ? 2.85 15.703 1.931 1 60.56 92 GLN A O 1
ATOM 741 N N . HIS A 1 93 ? 3.695 14.602 3.742 1 65.94 93 HIS A N 1
ATOM 742 C CA . HIS A 1 93 ? 2.393 14.773 4.379 1 65.94 93 HIS A CA 1
ATOM 743 C C . HIS A 1 93 ? 2.477 15.734 5.559 1 65.94 93 HIS A C 1
ATOM 745 O O . HIS A 1 93 ? 3.523 15.852 6.199 1 65.94 93 HIS A O 1
ATOM 751 N N . ASN A 1 94 ? 1.573 16.641 5.551 1 66.44 94 ASN A N 1
ATOM 752 C CA . ASN A 1 94 ? 1.471 17.547 6.684 1 66.44 94 ASN A CA 1
ATOM 753 C C . ASN A 1 94 ? 1.293 16.797 7.996 1 66.44 94 ASN A C 1
ATOM 755 O O . ASN A 1 94 ? 0.31 16.078 8.172 1 66.44 94 ASN A O 1
ATOM 759 N N . THR A 1 95 ? 2.312 16.75 8.727 1 78.88 95 THR A N 1
ATOM 760 C CA . THR A 1 95 ? 2.197 16.188 10.062 1 78.88 95 THR A CA 1
ATOM 761 C C . THR A 1 95 ? 1.507 17.156 11.008 1 78.88 95 THR A C 1
ATOM 763 O O . THR A 1 95 ? 1.839 18.344 11.031 1 78.88 95 THR A O 1
ATOM 766 N N . LEU A 1 96 ? 0.448 16.703 11.562 1 87.44 96 LEU A N 1
ATOM 767 C CA . LEU A 1 96 ? -0.284 17.516 12.531 1 87.44 96 LEU A CA 1
ATOM 768 C C . LEU A 1 96 ? 0.175 17.203 13.953 1 87.44 96 LEU A C 1
ATOM 770 O O . LEU A 1 96 ? 0.359 16.031 14.312 1 87.44 96 LEU A O 1
ATOM 774 N N . ASN A 1 97 ? 0.497 18.266 14.633 1 87.75 97 ASN A N 1
ATOM 775 C CA . ASN A 1 97 ? 0.779 18.016 16.047 1 87.75 97 ASN A CA 1
ATOM 776 C C . ASN A 1 97 ? -0.504 17.844 16.844 1 87.75 97 ASN A C 1
ATOM 778 O O . ASN A 1 97 ? -1.603 18.031 16.328 1 87.75 97 ASN A O 1
ATOM 782 N N . ASP A 1 98 ? -0.355 17.484 18.094 1 89.94 98 ASP A N 1
ATOM 783 C CA . ASP A 1 98 ? -1.498 17.156 18.938 1 89.94 98 ASP A CA 1
ATOM 784 C C . ASP A 1 98 ? -2.412 18.375 19.109 1 89.94 98 ASP A C 1
ATOM 786 O O . ASP A 1 98 ? -3.637 18.25 19.047 1 89.94 98 ASP A O 1
ATOM 790 N N . GLU A 1 99 ? -1.835 19.516 19.234 1 92.81 99 GLU A N 1
ATOM 791 C CA . GLU A 1 99 ? -2.621 20.734 19.438 1 92.81 99 GLU A CA 1
ATOM 792 C C . GLU A 1 99 ? -3.432 21.078 18.188 1 92.81 99 GLU A C 1
ATOM 794 O O . GLU A 1 99 ? -4.578 21.516 18.297 1 92.81 99 GLU A O 1
ATOM 799 N N . GLN A 1 100 ? -2.82 20.891 17.109 1 93.75 100 GLN A N 1
ATOM 800 C CA . GLN A 1 100 ? -3.508 21.156 15.844 1 93.75 100 GLN A CA 1
ATOM 801 C C . GLN A 1 100 ? -4.676 20.188 15.641 1 93.75 100 GLN A C 1
ATOM 803 O O . GLN A 1 100 ? -5.742 20.594 15.164 1 93.75 100 GLN A O 1
ATOM 808 N N . ILE A 1 101 ? -4.488 18.969 16.016 1 95.62 101 ILE A N 1
ATOM 809 C CA . ILE A 1 101 ? -5.531 17.953 15.875 1 95.62 101 ILE A CA 1
ATOM 810 C C . ILE A 1 101 ? -6.711 18.297 16.781 1 95.62 101 ILE A C 1
ATOM 812 O O . ILE A 1 101 ? -7.863 18.281 16.344 1 95.62 101 ILE A O 1
ATOM 816 N N . LEU A 1 102 ? -6.418 18.703 17.969 1 95.69 102 LEU A N 1
ATOM 817 C CA . LEU A 1 102 ? -7.465 19.062 18.906 1 95.69 102 LEU A CA 1
ATOM 818 C C . LEU A 1 102 ? -8.195 20.312 18.453 1 95.69 102 LEU A C 1
ATOM 820 O O . LEU A 1 102 ? -9.43 20.391 18.531 1 95.69 102 LEU A O 1
ATOM 824 N N . ALA A 1 103 ? -7.414 21.25 18 1 96.19 103 ALA A N 1
ATOM 825 C CA . ALA A 1 103 ? -8.008 22.5 17.516 1 96.19 103 ALA A CA 1
ATOM 826 C C . ALA A 1 103 ? -8.961 22.25 16.359 1 96.19 103 ALA A C 1
ATOM 828 O O . ALA A 1 103 ? -10.047 22.828 16.297 1 96.19 103 ALA A O 1
ATOM 829 N N . GLU A 1 104 ? -8.531 21.422 15.469 1 96.75 104 GLU A N 1
ATOM 830 C CA . GLU A 1 104 ? -9.375 21.109 14.32 1 96.75 104 GLU A CA 1
ATOM 831 C C . GLU A 1 104 ? -10.633 20.359 14.742 1 96.75 104 GLU A C 1
ATOM 833 O O . GLU A 1 104 ? -11.727 20.625 14.242 1 96.75 104 GLU A O 1
ATOM 838 N N . MET A 1 105 ? -10.477 19.422 15.648 1 96.94 105 MET A N 1
ATOM 839 C CA . MET A 1 105 ? -11.609 18.672 16.188 1 96.94 105 MET A CA 1
ATOM 840 C C . MET A 1 105 ? -12.648 19.609 16.781 1 96.94 105 MET A C 1
ATOM 842 O O . MET A 1 105 ? -13.844 19.5 16.5 1 96.94 105 MET A O 1
ATOM 846 N N . ARG A 1 106 ? -12.195 20.531 17.531 1 96.62 106 ARG A N 1
ATOM 847 C CA . ARG A 1 106 ? -13.078 21.484 18.203 1 96.62 106 ARG A CA 1
ATOM 848 C C . ARG A 1 106 ? -13.688 22.469 17.203 1 96.62 106 ARG A C 1
ATOM 850 O O . ARG A 1 106 ? -14.859 22.828 17.328 1 96.62 106 ARG A O 1
ATOM 857 N N . SER A 1 107 ? -12.883 22.844 16.281 1 98.06 107 SER A N 1
ATOM 858 C CA . SER A 1 107 ? -13.352 23.766 15.25 1 98.06 107 SER A CA 1
ATOM 859 C C . SER A 1 107 ? -14.508 23.156 14.453 1 98.06 107 SER A C 1
ATOM 861 O O . SER A 1 107 ? -15.484 23.844 14.141 1 98.06 107 SER A O 1
ATOM 863 N N . LEU A 1 108 ? -14.383 21.922 14.117 1 98.5 108 LEU A N 1
ATOM 864 C CA . LEU A 1 108 ? -15.422 21.234 13.359 1 98.5 108 LEU A CA 1
ATOM 865 C C . LEU A 1 108 ? -16.719 21.156 14.164 1 98.5 108 LEU A C 1
ATOM 867 O O . LEU A 1 108 ? -17.797 21.391 13.625 1 98.5 108 LEU A O 1
ATOM 871 N N . ASN A 1 109 ? -16.594 20.844 15.422 1 98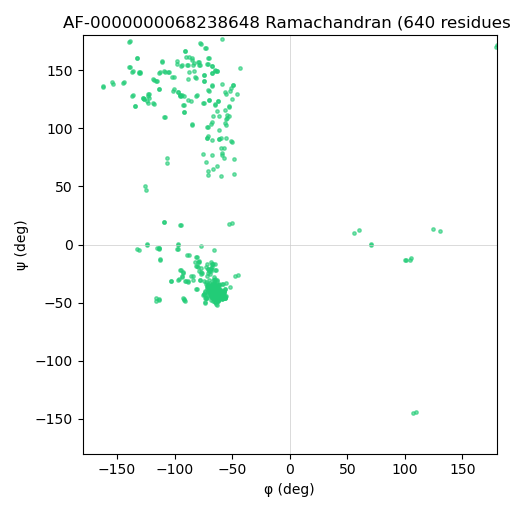.06 109 ASN A N 1
ATOM 872 C CA . ASN A 1 109 ? -17.75 20.828 16.312 1 98.06 109 ASN A CA 1
ATOM 873 C C . ASN A 1 109 ? -18.422 22.203 16.375 1 98.06 109 ASN A C 1
ATOM 875 O O . ASN A 1 109 ? -19.641 22.312 16.266 1 98.06 109 ASN A O 1
ATOM 879 N N . GLN A 1 110 ? -17.625 23.219 16.516 1 97.81 110 GLN A N 1
ATOM 880 C CA . GLN A 1 110 ? -18.141 24.578 16.594 1 97.81 110 GLN A CA 1
ATOM 881 C C . GLN A 1 110 ? -18.844 24.969 15.305 1 97.81 110 GLN A C 1
ATOM 883 O O . GLN A 1 110 ? -19.891 25.625 15.328 1 97.81 110 GLN A O 1
ATOM 888 N N . LYS A 1 111 ? -18.266 24.656 14.219 1 98.38 111 LYS A N 1
ATOM 889 C CA . LYS A 1 111 ? -18.859 24.969 12.922 1 98.38 111 LYS A CA 1
ATOM 890 C C . LYS A 1 111 ? -20.219 24.297 12.75 1 98.38 111 LYS A C 1
ATOM 892 O O . LYS A 1 111 ? -21.141 24.891 12.203 1 98.38 111 LYS A O 1
ATOM 897 N N . LEU A 1 112 ? -20.281 23.016 13.172 1 98.69 112 LEU A N 1
ATOM 898 C CA . LEU A 1 112 ? -21.562 22.328 13.078 1 98.69 112 LEU A CA 1
ATOM 899 C C . LEU A 1 112 ? -22.594 22.984 13.992 1 98.69 112 LEU A C 1
ATOM 901 O O . LEU A 1 112 ? -23.75 23.203 13.586 1 98.69 112 LEU A O 1
ATOM 905 N N . ASP A 1 113 ? -22.203 23.328 15.195 1 97.69 113 ASP A N 1
ATOM 906 C CA . ASP A 1 113 ? -23.094 24 16.141 1 97.69 113 ASP A CA 1
ATOM 907 C C . ASP A 1 113 ? -23.609 25.312 15.57 1 97.69 113 ASP A C 1
ATOM 909 O O . ASP A 1 113 ? -24.812 25.594 15.633 1 97.69 113 ASP A O 1
ATOM 913 N N . LEU A 1 114 ? -22.719 26.047 15 1 97.88 114 LEU A N 1
ATOM 914 C CA . LEU A 1 114 ? -23.078 27.328 14.406 1 97.88 114 LEU A CA 1
ATOM 915 C C . LEU A 1 114 ? -24 27.141 13.203 1 97.88 114 LEU A C 1
ATOM 917 O O . LEU A 1 114 ? -24.938 27.906 13.008 1 97.88 114 LEU A O 1
ATOM 921 N N . TRP A 1 115 ? -23.672 26.172 12.406 1 98.31 115 TRP A N 1
ATOM 922 C CA . TRP A 1 115 ? -24.5 25.875 11.234 1 98.31 115 TRP A CA 1
ATOM 923 C C . TRP A 1 115 ? -25.922 25.531 11.648 1 98.31 115 TRP A C 1
ATOM 925 O O . TRP A 1 115 ? -26.891 26.016 11.031 1 98.31 115 TRP A O 1
ATOM 935 N N . VAL A 1 116 ? -26.109 24.734 12.672 1 98.06 116 VAL A N 1
ATOM 936 C CA . VAL A 1 116 ? -27.422 24.328 13.148 1 98.06 116 VAL A CA 1
ATOM 937 C C . VAL A 1 116 ? -28.188 25.547 13.672 1 98.06 116 VAL A C 1
ATOM 939 O O . VAL A 1 116 ? -29.328 25.797 13.281 1 98.06 116 VAL A O 1
ATOM 942 N N . LYS A 1 117 ? -27.578 26.344 14.523 1 96.62 117 LYS A N 1
ATOM 943 C CA . LYS A 1 117 ? -28.219 27.5 15.156 1 96.62 117 LYS A CA 1
ATOM 944 C C . LYS A 1 117 ? -28.562 28.578 14.125 1 96.62 117 LYS A C 1
ATOM 946 O O . LYS A 1 117 ? -29.578 29.266 14.25 1 96.62 117 LYS A O 1
ATOM 951 N N . TYR A 1 118 ? -27.719 28.672 13.133 1 96.81 118 TYR A N 1
ATOM 952 C CA . TYR A 1 118 ? -27.938 29.656 12.086 1 96.81 118 TYR A CA 1
ATOM 953 C C . TYR A 1 118 ? -29.094 29.25 11.18 1 96.81 118 TYR A C 1
ATOM 955 O O . TYR A 1 118 ? -29.969 30.062 10.875 1 96.81 118 TYR A O 1
ATOM 963 N N . ASN A 1 119 ? -29.125 28.047 10.766 1 97.19 119 ASN A N 1
ATOM 964 C CA . ASN A 1 119 ? -30.109 27.609 9.781 1 97.19 119 ASN A CA 1
ATOM 965 C C . ASN A 1 119 ? -31.453 27.297 10.422 1 97.19 119 ASN A C 1
ATOM 967 O O . ASN A 1 119 ? -32.469 27.281 9.734 1 97.19 119 ASN A O 1
ATOM 971 N N . PHE A 1 120 ? -31.453 27.094 11.75 1 96.81 120 PHE A N 1
ATOM 972 C CA . PHE A 1 120 ? -32.688 26.766 12.438 1 96.81 120 PHE A CA 1
ATOM 973 C C . PHE A 1 120 ? -32.938 27.734 13.578 1 96.81 120 PHE A C 1
ATOM 975 O O . PHE A 1 120 ? -33.281 27.328 14.688 1 96.81 120 PHE A O 1
ATOM 982 N N . ASN A 1 121 ? -32.844 28.953 13.266 1 95 121 ASN A N 1
ATOM 983 C CA . ASN A 1 121 ? -32.875 30 14.281 1 95 121 ASN A CA 1
ATOM 984 C C . ASN A 1 121 ? -34.312 30.453 14.539 1 95 121 ASN A C 1
ATOM 986 O O . ASN A 1 121 ? -34.594 31.172 15.5 1 95 121 ASN A O 1
ATOM 990 N N . ASP A 1 122 ? -35.312 30.031 13.734 1 94.44 122 ASP A N 1
ATOM 991 C CA . ASP A 1 122 ? -36.719 30.359 13.945 1 94.44 122 ASP A CA 1
ATOM 992 C C . ASP A 1 122 ? -37.375 29.391 14.93 1 94.44 122 ASP A C 1
ATOM 994 O O .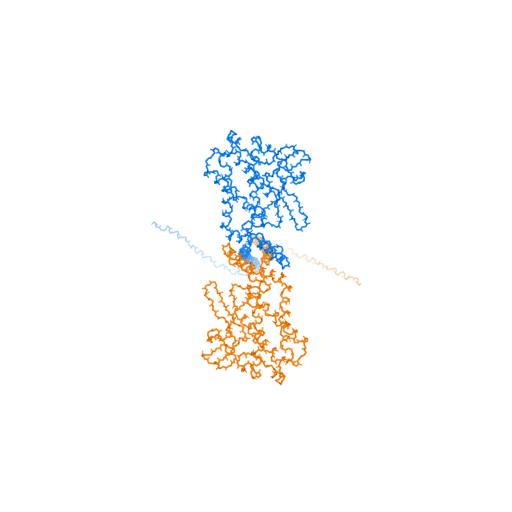 ASP A 1 122 ? -37.812 28.312 14.539 1 94.44 122 ASP A O 1
ATOM 998 N N . VAL A 1 123 ? -37.562 29.797 16.062 1 91.06 123 VAL A N 1
ATOM 999 C CA . VAL A 1 123 ? -38.031 28.969 17.172 1 91.06 123 VAL A CA 1
ATOM 1000 C C . VAL A 1 123 ? -39.469 28.5 16.891 1 91.06 123 VAL A C 1
ATOM 1002 O O . VAL A 1 123 ? -39.844 27.375 17.219 1 91.06 123 VAL A O 1
ATOM 1005 N N . ARG A 1 124 ? -40.281 29.344 16.359 1 91.88 124 ARG A N 1
ATOM 1006 C CA . ARG A 1 124 ? -41.656 29 16.062 1 91.88 124 ARG A CA 1
ATOM 1007 C C . ARG A 1 124 ? -41.75 27.859 15.055 1 91.88 124 ARG A C 1
ATOM 1009 O O . ARG A 1 124 ? -42.5 26.906 15.258 1 91.88 124 ARG A O 1
ATOM 1016 N N . ARG A 1 125 ? -40.969 27.953 14.07 1 92.06 125 ARG A N 1
ATOM 1017 C CA . ARG A 1 125 ? -40.938 26.906 13.047 1 92.06 125 ARG A CA 1
ATOM 1018 C C . ARG A 1 125 ? -40.375 25.609 13.602 1 92.06 125 ARG A C 1
ATOM 1020 O O . ARG A 1 125 ? -40.844 24.531 13.289 1 92.06 125 ARG A O 1
ATOM 1027 N N . LEU A 1 126 ? -39.375 25.797 14.414 1 92.88 126 LEU A N 1
ATOM 1028 C CA . LEU A 1 126 ? -38.656 24.656 14.992 1 92.88 126 LEU A CA 1
ATOM 1029 C C . LEU A 1 126 ? -39.562 23.906 15.984 1 92.88 126 LEU A C 1
ATOM 1031 O O . LEU A 1 126 ? -39.344 22.719 16.234 1 92.88 126 LEU A O 1
ATOM 1035 N N . SER A 1 127 ? -40.531 24.562 16.5 1 89.56 127 SER A N 1
ATOM 1036 C CA . SER A 1 127 ? -41.406 23.969 17.516 1 89.56 127 SER A CA 1
ATOM 1037 C C . SER A 1 127 ? -42.25 22.844 16.906 1 89.56 127 SER A C 1
ATOM 1039 O O . SER A 1 127 ? -42.781 22 17.641 1 89.56 127 SER A O 1
ATOM 1041 N N . ALA A 1 128 ? -42.312 22.828 15.625 1 87.81 128 ALA A N 1
ATOM 1042 C CA . ALA A 1 128 ? -43.094 21.797 14.945 1 87.81 128 ALA A CA 1
ATOM 1043 C C . ALA A 1 128 ? -42.312 20.469 14.898 1 87.81 128 ALA A C 1
ATOM 1045 O O . ALA A 1 128 ? -42.906 19.422 14.625 1 87.81 128 ALA A O 1
ATOM 1046 N N . LEU A 1 129 ? -41.031 20.578 15.18 1 87.12 129 LEU A N 1
ATOM 1047 C CA . LEU A 1 129 ? -40.219 19.375 15.195 1 87.12 129 LEU A CA 1
ATOM 1048 C C . LEU A 1 129 ? -40.531 18.516 16.406 1 87.12 129 LEU A C 1
ATOM 1050 O O . LEU A 1 129 ? -40.188 18.875 17.531 1 87.12 129 LEU A O 1
ATOM 1054 N N . ASN A 1 130 ? -41.469 17.547 16.312 1 74.88 130 ASN A N 1
ATOM 1055 C CA . ASN A 1 130 ? -41.844 16.641 17.391 1 74.88 130 ASN A CA 1
ATOM 1056 C C . ASN A 1 130 ? -41.312 15.234 17.172 1 74.88 130 ASN A C 1
ATOM 1058 O O . ASN A 1 130 ? -41.656 14.578 16.188 1 74.88 130 ASN A O 1
ATOM 1062 N N . CYS A 1 131 ? -40 15.016 17.375 1 62.25 131 CYS A N 1
ATOM 1063 C CA . CYS A 1 131 ? -39.406 13.703 17.141 1 62.25 131 CYS A CA 1
ATOM 1064 C C . CYS A 1 131 ? -40 12.656 18.078 1 62.25 131 CYS A C 1
ATOM 1066 O O . CYS A 1 131 ? -40.375 12.969 19.203 1 62.25 131 CYS A O 1
ATOM 1068 N N . SER A 1 132 ? -40.719 11.656 17.516 1 55.88 132 SER A N 1
ATOM 1069 C CA . SER A 1 132 ? -41.469 10.547 18.109 1 55.88 132 SER A CA 1
ATOM 1070 C C . SER A 1 132 ? -40.594 9.75 19.094 1 55.88 132 SER A C 1
ATOM 1072 O O . SER A 1 132 ? -40.062 8.695 18.734 1 55.88 132 SER A O 1
ATOM 1074 N N . GLU A 1 133 ? -39.406 10.195 19.672 1 54.38 133 GLU A N 1
ATOM 1075 C CA . GLU A 1 133 ? -38.844 9.156 20.516 1 54.38 133 GLU A CA 1
ATOM 1076 C C . GLU A 1 133 ? -39.875 8.602 21.5 1 54.38 133 GLU A C 1
ATOM 1078 O O . GLU A 1 133 ? -40.781 9.328 21.922 1 54.38 133 GLU A O 1
ATOM 1083 N N . PRO A 1 134 ? -39.812 7.211 21.516 1 47.91 134 PRO A N 1
ATOM 1084 C CA . PRO A 1 134 ? -40.688 6.578 22.5 1 47.91 134 PRO A CA 1
ATOM 1085 C C . PRO A 1 134 ? -40.5 7.125 23.922 1 47.91 134 PRO A C 1
ATOM 1087 O O . PRO A 1 134 ? -39.344 7.184 24.406 1 47.91 134 PRO A O 1
ATOM 1090 N N . GLY A 1 135 ? -41.5 7.84 24.422 1 52 135 GLY A N 1
ATOM 1091 C CA . GLY A 1 135 ? -41.719 8.352 25.766 1 52 135 GLY A CA 1
ATOM 1092 C C . GLY A 1 135 ? -41.938 9.844 25.797 1 52 135 GLY A C 1
ATOM 1093 O O . GLY A 1 135 ? -42.219 10.414 26.859 1 52 135 GLY A O 1
ATOM 1094 N N . GLY A 1 136 ? -42.188 10.523 24.656 1 56.84 136 GLY A N 1
ATOM 1095 C CA . GLY A 1 136 ? -42.875 11.766 24.312 1 56.84 136 GLY A CA 1
ATOM 1096 C C . GLY A 1 136 ? -42.125 13 24.781 1 56.84 136 GLY A C 1
ATOM 1097 O O . GLY A 1 136 ? -42.562 14.125 24.516 1 56.84 136 GLY A O 1
ATOM 1098 N N . GLN A 1 137 ? -40.875 12.875 25.469 1 66.38 137 GLN A N 1
ATOM 1099 C CA . GLN A 1 137 ? -40.562 14.156 26.109 1 66.38 137 GLN A CA 1
ATOM 1100 C C . GLN A 1 137 ? -39.344 14.805 25.469 1 66.38 137 GLN A C 1
ATOM 1102 O O . GLN A 1 137 ? -39.062 15.977 25.734 1 66.38 137 GLN A O 1
ATOM 1107 N N . PHE A 1 138 ? -38.594 14.133 24.688 1 78.94 138 PHE A N 1
ATOM 1108 C CA . PHE A 1 138 ? -37.406 14.766 24.109 1 78.94 138 PHE A CA 1
ATOM 1109 C C . PHE A 1 138 ? -37.438 14.68 22.578 1 78.94 138 PHE A C 1
ATOM 1111 O O . PHE A 1 138 ? -37.656 13.602 22.031 1 78.94 138 PHE A O 1
ATOM 1118 N N . PRO A 1 139 ? -37.344 16 21.891 1 85.44 139 PRO A N 1
ATOM 1119 C CA . PRO A 1 139 ? -36.969 17.344 22.359 1 85.44 139 PRO A CA 1
ATOM 1120 C C . PRO A 1 139 ? -38.156 18.25 22.625 1 85.44 139 PRO A C 1
ATOM 1122 O O . PRO A 1 139 ? -39.188 18.172 21.906 1 85.44 139 PRO A O 1
ATOM 1125 N N . ARG A 1 140 ? -38 19.094 23.672 1 82.94 140 ARG A N 1
ATOM 1126 C CA . ARG A 1 140 ? -39.125 20 24.016 1 82.94 140 ARG A CA 1
ATOM 1127 C C . ARG A 1 140 ? -38.719 21.453 23.828 1 82.94 140 ARG A C 1
ATOM 1129 O O . ARG A 1 140 ? -39.469 22.25 23.266 1 82.94 140 ARG A O 1
ATOM 1136 N N . SER A 1 141 ? -37.562 21.828 24.297 1 87.5 141 SER A N 1
ATOM 1137 C CA . SER A 1 141 ? -37.094 23.203 24.203 1 87.5 141 SER A CA 1
ATOM 1138 C C . SER A 1 141 ? -36.312 23.422 22.906 1 87.5 141 SER A C 1
ATOM 1140 O O . SER A 1 141 ? -35.938 22.453 22.234 1 87.5 141 SER A O 1
ATOM 1142 N N . SER A 1 142 ? -36.188 24.688 22.562 1 89.44 142 SER A N 1
ATOM 1143 C CA . SER A 1 142 ? -35.406 25.031 21.359 1 89.44 142 SER A CA 1
ATOM 1144 C C . SER A 1 142 ? -34 24.5 21.469 1 89.44 142 SER A C 1
ATOM 1146 O O . SER A 1 142 ? -33.438 24 20.484 1 89.44 142 SER A O 1
ATOM 1148 N N . THR A 1 143 ? -33.438 24.594 22.609 1 90.88 143 THR A N 1
ATOM 1149 C CA . THR A 1 143 ? -32.094 24.094 22.844 1 90.88 143 THR A CA 1
ATOM 1150 C C . THR A 1 143 ? -32 22.594 22.625 1 90.88 143 THR A C 1
ATOM 1152 O O . THR A 1 143 ? -31.047 22.078 22.062 1 90.88 143 THR A O 1
ATOM 1155 N N . GLN A 1 144 ? -33 21.859 23.047 1 90.94 144 GLN A N 1
ATOM 1156 C CA . GLN A 1 144 ? -33.062 20.422 22.875 1 90.94 144 GLN A CA 1
ATOM 1157 C C . GLN A 1 144 ? -33.25 20.047 21.406 1 90.94 144 GLN A C 1
ATOM 1159 O O . GLN A 1 144 ? -32.719 19.062 20.922 1 90.94 144 GLN A O 1
ATOM 1164 N N . ARG A 1 145 ? -34.062 20.859 20.734 1 93.19 145 ARG A N 1
ATOM 1165 C CA . ARG A 1 145 ? -34.312 20.594 19.312 1 93.19 145 ARG A CA 1
ATOM 1166 C C . ARG A 1 145 ? -33.031 20.828 18.5 1 93.19 145 ARG A C 1
ATOM 1168 O O . ARG A 1 145 ? -32.75 20.094 17.562 1 93.19 145 ARG A O 1
ATOM 1175 N N . TRP A 1 146 ? -32.281 21.922 18.859 1 94.88 146 TRP A N 1
ATOM 1176 C CA . TRP A 1 146 ? -30.969 22.125 18.25 1 94.88 146 TRP A CA 1
ATOM 1177 C C . TRP A 1 146 ? -30.047 20.922 18.5 1 94.88 146 TRP A C 1
ATOM 1179 O O . TRP A 1 146 ? -29.359 20.453 17.594 1 94.88 146 TRP A O 1
ATOM 1189 N N . ALA A 1 147 ? -30.078 20.422 19.703 1 93.81 147 ALA A N 1
ATOM 1190 C CA . ALA A 1 147 ? -29.266 19.266 20.062 1 93.81 147 ALA A CA 1
ATOM 1191 C C . ALA A 1 147 ? -29.672 18.031 19.266 1 93.81 147 ALA A C 1
ATOM 1193 O O . ALA A 1 147 ? -28.828 17.25 18.844 1 93.81 147 ALA A O 1
ATOM 1194 N N . TRP A 1 148 ? -30.953 17.906 19.047 1 93.62 148 TRP A N 1
ATOM 1195 C CA . TRP A 1 148 ? -31.469 16.781 18.297 1 93.62 148 TRP A CA 1
ATOM 1196 C C . TRP A 1 148 ? -30.969 16.812 16.844 1 93.62 148 TRP A C 1
ATOM 1198 O O . TRP A 1 148 ? -30.516 15.805 16.312 1 93.62 148 TRP A O 1
ATOM 1208 N N . ILE A 1 149 ? -31.062 17.969 16.234 1 96.25 149 ILE A N 1
ATOM 1209 C CA . ILE A 1 149 ? -30.609 18.125 14.852 1 96.25 149 ILE A CA 1
ATOM 1210 C C . ILE A 1 149 ? -29.109 17.859 14.766 1 96.25 149 ILE A C 1
ATOM 1212 O O . ILE A 1 149 ? -28.641 17.094 13.914 1 96.25 149 ILE A O 1
ATOM 1216 N N . GLN A 1 150 ? -28.375 18.5 15.703 1 97.31 150 GLN A N 1
ATOM 1217 C CA . GLN A 1 150 ? -26.922 18.328 15.719 1 97.31 150 GLN A CA 1
ATOM 1218 C C . GLN A 1 150 ? -26.531 16.859 15.938 1 97.31 150 GLN A C 1
ATOM 1220 O O . GLN A 1 150 ? -25.641 16.344 15.273 1 97.31 150 GLN A O 1
ATOM 1225 N N . GLY A 1 151 ? -27.203 16.234 16.859 1 96.38 151 GLY A N 1
ATOM 1226 C CA . GLY A 1 151 ? -26.922 14.828 17.141 1 96.38 151 GLY A CA 1
ATOM 1227 C C . GLY A 1 151 ? -27.188 13.922 15.961 1 96.38 151 GLY A C 1
ATOM 1228 O O . GLY A 1 151 ? -26.438 12.984 15.695 1 96.38 151 GLY A O 1
ATOM 1229 N N . THR A 1 152 ? -28.25 14.172 15.273 1 96.44 152 THR A N 1
ATOM 1230 C CA . THR A 1 152 ? -28.609 13.367 14.109 1 96.44 152 THR A CA 1
ATOM 1231 C C . THR A 1 152 ? -27.562 13.516 13.008 1 96.44 152 THR A C 1
ATOM 1233 O O . THR A 1 152 ? -27.125 12.523 12.422 1 96.44 152 THR A O 1
ATOM 1236 N N . ILE A 1 153 ? -27.141 14.75 12.734 1 98.25 153 ILE A N 1
ATOM 1237 C CA . ILE A 1 153 ? -26.125 15 11.711 1 98.25 153 ILE A CA 1
ATOM 1238 C C . ILE A 1 153 ? -24.812 14.367 12.125 1 98.25 153 ILE A C 1
ATOM 1240 O O . ILE A 1 153 ? -24.125 13.75 11.312 1 98.25 153 ILE A O 1
ATOM 1244 N N . THR A 1 154 ? -24.5 14.531 13.391 1 98.31 154 THR A N 1
ATOM 1245 C CA . THR A 1 154 ? -23.266 13.945 13.922 1 98.31 154 THR A CA 1
ATOM 1246 C C . THR A 1 154 ? -23.266 12.43 13.766 1 98.31 154 THR A C 1
ATOM 1248 O O . THR A 1 154 ? -22.234 11.836 13.445 1 98.31 154 THR A O 1
ATOM 1251 N N . GLU A 1 155 ? -24.391 11.844 14 1 97.81 155 GLU A N 1
ATOM 1252 C CA . GLU A 1 155 ? -24.5 10.398 13.812 1 97.81 155 GLU A CA 1
ATOM 1253 C C . GLU A 1 155 ? -24.172 10 12.375 1 97.81 155 GLU A C 1
ATOM 1255 O O . GLU A 1 155 ? -23.484 9.008 12.148 1 97.81 155 GLU A O 1
ATOM 1260 N N . MET A 1 156 ? -24.656 10.742 11.477 1 98.06 156 MET A N 1
ATOM 1261 C CA . MET A 1 156 ? -24.391 10.461 10.07 1 98.06 156 MET A CA 1
ATOM 1262 C C . MET A 1 156 ? -22.922 10.672 9.742 1 98.06 156 MET A C 1
ATOM 1264 O O . MET A 1 156 ? -22.297 9.844 9.07 1 98.06 156 MET A O 1
ATOM 1268 N N . ILE A 1 157 ? -22.344 11.789 10.227 1 98.44 157 ILE A N 1
ATOM 1269 C CA . ILE A 1 157 ? -20.938 12.078 10 1 98.44 157 ILE A CA 1
ATOM 1270 C C . ILE A 1 157 ? -20.078 10.953 10.586 1 98.44 157 ILE A C 1
ATOM 1272 O O . ILE A 1 157 ? -19.156 10.477 9.938 1 98.44 157 ILE A O 1
ATOM 1276 N N . PHE A 1 158 ? -20.453 10.547 11.75 1 98.31 158 PHE A N 1
ATOM 1277 C CA . PHE A 1 158 ? -19.703 9.477 12.414 1 98.31 158 PHE A CA 1
ATOM 1278 C C . PHE A 1 158 ? -19.781 8.188 11.609 1 98.31 158 PHE A C 1
ATOM 1280 O O . PHE A 1 158 ? -18.75 7.562 11.344 1 98.31 158 PHE A O 1
ATOM 1287 N N . HIS A 1 159 ? -20.906 7.82 11.156 1 97.06 159 HIS A N 1
ATOM 1288 C CA . HIS A 1 159 ? -21.125 6.543 10.492 1 97.06 159 HIS A CA 1
ATOM 1289 C C . HIS A 1 159 ? -20.453 6.512 9.125 1 97.06 159 HIS A C 1
ATOM 1291 O O . HIS A 1 159 ? -19.812 5.52 8.766 1 97.06 159 HIS A O 1
ATOM 1297 N N . TYR A 1 160 ? -20.516 7.594 8.453 1 97 160 TYR A N 1
ATOM 1298 C CA . TYR A 1 160 ? -20.094 7.559 7.059 1 97 160 TYR A CA 1
ATOM 1299 C C . TYR A 1 160 ? -18.641 8.023 6.91 1 97 160 TYR A C 1
ATOM 1301 O O . TYR A 1 160 ? -17.938 7.574 6.012 1 97 160 TYR A O 1
ATOM 1309 N N . ILE A 1 161 ? -18.188 8.898 7.773 1 97.75 161 ILE A N 1
ATOM 1310 C CA . ILE A 1 161 ? -16.891 9.531 7.535 1 97.75 161 ILE A CA 1
ATOM 1311 C C . ILE A 1 161 ? -15.898 9.086 8.609 1 97.75 161 ILE A C 1
ATOM 1313 O O . ILE A 1 161 ? -14.805 8.609 8.289 1 97.75 161 ILE A O 1
ATOM 1317 N N . PHE A 1 162 ? -16.281 9.125 9.906 1 97.94 162 PHE A N 1
ATOM 1318 C CA . PHE A 1 162 ? -15.312 8.992 10.984 1 97.94 162 PHE A CA 1
ATOM 1319 C C . PHE A 1 162 ? -15.133 7.535 11.383 1 97.94 162 PHE A C 1
ATOM 1321 O O . PHE A 1 162 ? -14.047 7.125 11.797 1 97.94 162 PHE A O 1
ATOM 1328 N N . SER A 1 163 ? -16.125 6.738 11.281 1 96 163 SER A N 1
ATOM 1329 C CA . SER A 1 163 ? -16.094 5.371 11.781 1 96 163 SER A CA 1
ATOM 1330 C C . SER A 1 163 ? -15.25 4.469 10.891 1 96 163 SER A C 1
ATOM 1332 O O . SER A 1 163 ? -14.438 3.684 11.383 1 96 163 SER A O 1
ATOM 1334 N N . PRO A 1 164 ? -15.398 4.609 9.578 1 95.5 164 PRO A N 1
ATOM 1335 C CA . PRO A 1 164 ? -14.578 3.748 8.727 1 95.5 164 PRO A CA 1
ATOM 1336 C C . PRO A 1 164 ? -13.086 4.012 8.891 1 95.5 164 PRO A C 1
ATOM 1338 O O . PRO A 1 164 ? -12.68 5.145 9.156 1 95.5 164 PRO A O 1
ATOM 1341 N N . GLN A 1 165 ? -12.281 3.023 8.711 1 93.88 165 GLN A N 1
ATOM 1342 C CA . GLN A 1 165 ? -10.828 3.203 8.797 1 93.88 165 GLN A CA 1
ATOM 1343 C C . GLN A 1 165 ? -10.336 4.184 7.73 1 93.88 165 GLN A C 1
ATOM 1345 O O . GLN A 1 165 ? -9.477 5.016 8 1 93.88 165 GLN A O 1
ATOM 1350 N N . HIS A 1 166 ? -10.898 3.988 6.543 1 94.75 166 HIS A N 1
ATOM 1351 C CA . HIS A 1 166 ? -10.664 4.922 5.449 1 94.75 166 HIS A CA 1
ATOM 1352 C C . HIS A 1 166 ? -11.977 5.414 4.852 1 94.75 166 HIS A C 1
ATOM 1354 O O . HIS A 1 166 ? -12.812 4.609 4.426 1 94.75 166 HIS A O 1
ATOM 1360 N N . PHE A 1 167 ? -12.109 6.723 4.816 1 95.5 167 PHE A N 1
ATOM 1361 C CA . PHE A 1 167 ? -13.328 7.289 4.238 1 95.5 167 PHE A CA 1
ATOM 1362 C C . PHE A 1 167 ? -13.453 6.91 2.768 1 95.5 167 PHE A C 1
ATOM 1364 O O . PHE A 1 167 ? -12.516 7.098 1.988 1 95.5 167 PHE A O 1
ATOM 1371 N N . GLY A 1 168 ? -14.555 6.281 2.438 1 94 168 GLY A N 1
ATOM 1372 C CA . GLY A 1 168 ? -14.828 5.914 1.057 1 94 168 GLY A CA 1
ATOM 1373 C C . GLY A 1 168 ? -14.539 4.453 0.762 1 94 168 GLY A C 1
ATOM 1374 O O . GLY A 1 168 ? -14.867 3.959 -0.318 1 94 168 GLY A O 1
ATOM 1375 N N . LEU A 1 169 ? -13.836 3.777 1.665 1 94.56 169 LEU A N 1
ATOM 1376 C CA . LEU A 1 169 ? -13.516 2.363 1.501 1 94.56 169 LEU A CA 1
ATOM 1377 C C . LEU A 1 169 ? -14.219 1.518 2.555 1 94.56 169 LEU A C 1
ATOM 1379 O O . LEU A 1 169 ? -14.188 1.841 3.744 1 94.56 169 LEU A O 1
ATOM 1383 N N . ASP A 1 170 ? -14.805 0.447 2.125 1 92.12 170 ASP A N 1
ATOM 1384 C CA . ASP A 1 170 ? -15.453 -0.445 3.082 1 92.12 170 ASP A CA 1
ATOM 1385 C C . ASP A 1 170 ? -14.43 -1.119 3.988 1 92.12 170 ASP A C 1
ATOM 1387 O O . ASP A 1 170 ? -13.375 -1.562 3.521 1 92.12 170 ASP A O 1
ATOM 1391 N N . ASP A 1 171 ? -14.789 -1.142 5.219 1 88.94 171 ASP A N 1
ATOM 1392 C CA . ASP A 1 171 ? -13.859 -1.739 6.176 1 88.94 171 ASP A CA 1
ATOM 1393 C C . ASP A 1 171 ? -13.703 -3.236 5.922 1 88.94 171 ASP A C 1
ATOM 1395 O O . ASP A 1 171 ? -12.586 -3.758 5.949 1 88.94 171 ASP A O 1
ATOM 1399 N N . ASN A 1 172 ? -14.805 -3.818 5.707 1 88.69 172 ASN A N 1
ATOM 1400 C CA . ASN A 1 172 ? -14.797 -5.246 5.398 1 88.69 172 ASN A CA 1
ATOM 1401 C C . ASN A 1 172 ? -15.148 -5.5 3.934 1 88.69 172 ASN A C 1
ATOM 1403 O O . ASN A 1 172 ? -16.25 -5.168 3.484 1 88.69 172 ASN A O 1
ATOM 1407 N N . PRO A 1 173 ? -14.102 -5.926 3.271 1 92.06 173 PRO A N 1
ATOM 1408 C CA . PRO A 1 173 ? -12.828 -6.539 3.662 1 92.06 173 PRO A CA 1
ATOM 1409 C C . PRO A 1 173 ? -11.625 -5.637 3.377 1 92.06 173 PRO A C 1
ATOM 1411 O O . PRO A 1 173 ? -10.5 -5.961 3.764 1 92.06 173 PRO A O 1
ATOM 1414 N N . TRP A 1 174 ? -11.906 -4.5 2.781 1 92.88 174 TRP A N 1
ATOM 1415 C CA . TRP A 1 174 ? -10.844 -3.779 2.094 1 92.88 174 TRP A CA 1
ATOM 1416 C C . TRP A 1 174 ? -9.891 -3.129 3.094 1 92.88 174 TRP A C 1
ATOM 1418 O O . TRP A 1 174 ? -8.688 -3.363 3.053 1 92.88 174 TRP A O 1
ATOM 1428 N N . SER A 1 175 ? -10.453 -2.449 3.998 1 92.81 175 SER A N 1
ATOM 1429 C CA . SER A 1 175 ? -9.578 -1.784 4.965 1 92.81 175 SER A CA 1
ATOM 1430 C C . SER A 1 175 ? -8.859 -2.797 5.844 1 92.81 175 SER A C 1
ATOM 1432 O O . SER A 1 175 ? -7.719 -2.568 6.254 1 92.81 175 SER A O 1
ATOM 1434 N N . GLN A 1 176 ? -9.5 -3.822 6.125 1 92.81 176 GLN A N 1
ATOM 1435 C CA . GLN A 1 176 ? -8.859 -4.875 6.906 1 92.81 176 GLN A CA 1
ATOM 1436 C C . GLN A 1 176 ? -7.691 -5.496 6.141 1 92.81 176 GLN A C 1
ATOM 1438 O O . GLN A 1 176 ? -6.648 -5.793 6.727 1 92.81 176 GLN A O 1
ATOM 1443 N N . PHE A 1 177 ? -7.949 -5.73 4.895 1 95.5 177 PHE A N 1
ATOM 1444 C CA . PHE A 1 177 ? -6.891 -6.277 4.055 1 95.5 177 PHE A CA 1
ATOM 1445 C C . PHE A 1 177 ? -5.703 -5.324 3.988 1 95.5 177 PHE A C 1
ATOM 1447 O O . PHE A 1 177 ? -4.551 -5.754 4.039 1 95.5 177 PHE A O 1
ATOM 1454 N N . LEU A 1 178 ? -5.953 -4.062 3.879 1 95.38 178 LEU A N 1
ATOM 1455 C CA . LEU A 1 178 ? -4.883 -3.07 3.867 1 95.38 178 LEU A CA 1
ATOM 1456 C C . LEU A 1 178 ? -4.113 -3.086 5.184 1 95.38 178 LEU A C 1
ATOM 1458 O O . LEU A 1 178 ? -2.889 -2.926 5.191 1 95.38 178 LEU A O 1
ATOM 1462 N N . GLN A 1 179 ? -4.867 -3.23 6.238 1 93 179 GLN A N 1
ATOM 1463 C CA . GLN A 1 179 ? -4.207 -3.35 7.535 1 93 179 GLN A CA 1
ATOM 1464 C C . GLN A 1 179 ? -3.312 -4.582 7.586 1 93 179 GLN A C 1
ATOM 1466 O O . GLN A 1 179 ? -2.211 -4.535 8.141 1 93 179 GLN A O 1
ATOM 1471 N N . TYR A 1 180 ? -3.811 -5.633 7.016 1 94.44 180 TYR A N 1
ATOM 1472 C CA . TYR A 1 180 ? -3.037 -6.863 6.922 1 94.44 180 TYR A CA 1
ATOM 1473 C C . TYR A 1 180 ? -1.727 -6.629 6.18 1 94.44 180 TYR A C 1
ATOM 1475 O O . TYR A 1 180 ? -0.67 -7.098 6.609 1 94.44 180 TYR A O 1
ATOM 1483 N N . ILE A 1 181 ? -1.786 -5.895 5.098 1 95.81 181 ILE A N 1
ATOM 1484 C CA . ILE A 1 181 ? -0.593 -5.582 4.316 1 95.81 181 ILE A CA 1
ATOM 1485 C C . ILE A 1 181 ? 0.318 -4.652 5.117 1 95.81 181 ILE A C 1
ATOM 1487 O O . ILE A 1 181 ? 1.537 -4.84 5.141 1 95.81 181 ILE A O 1
ATOM 1491 N N . GLU A 1 182 ? -0.235 -3.719 5.758 1 94.81 182 GLU A N 1
ATOM 1492 C CA . GLU A 1 182 ? 0.56 -2.783 6.551 1 94.81 182 GLU A CA 1
ATOM 1493 C C . GLU A 1 182 ? 1.315 -3.504 7.66 1 94.81 182 GLU A C 1
ATOM 1495 O O . GLU A 1 182 ? 2.455 -3.15 7.977 1 94.81 182 GLU A O 1
ATOM 1500 N N . ASP A 1 183 ? 0.636 -4.426 8.289 1 94.06 183 ASP A N 1
ATOM 1501 C CA . ASP A 1 183 ? 1.316 -5.238 9.289 1 94.06 183 ASP A CA 1
ATOM 1502 C C . ASP A 1 183 ? 2.543 -5.93 8.695 1 94.06 183 ASP A C 1
ATOM 1504 O O . ASP A 1 183 ? 3.578 -6.039 9.359 1 94.06 183 ASP A O 1
ATOM 1508 N N . GLY A 1 184 ? 2.363 -6.344 7.488 1 94.81 184 GLY A N 1
ATOM 1509 C CA . GLY A 1 184 ? 3.496 -6.922 6.785 1 94.81 184 GLY A CA 1
ATOM 1510 C C . GLY A 1 184 ? 4.617 -5.93 6.539 1 94.81 184 GLY A C 1
ATOM 1511 O O . GLY A 1 184 ? 5.797 -6.281 6.645 1 94.81 184 GLY A O 1
ATOM 1512 N N . VAL A 1 185 ? 4.285 -4.742 6.238 1 93.81 185 VAL A N 1
ATOM 1513 C CA . VAL A 1 185 ? 5.27 -3.686 6.039 1 93.81 185 VAL A CA 1
ATOM 1514 C C . VAL A 1 185 ? 6.027 -3.43 7.34 1 93.81 185 VAL A C 1
ATOM 1516 O O . VAL A 1 185 ? 7.254 -3.291 7.336 1 93.81 185 VAL A O 1
ATOM 1519 N N . GLU A 1 186 ? 5.27 -3.424 8.375 1 91.19 186 GLU A N 1
ATOM 1520 C CA . GLU A 1 186 ? 5.863 -3.18 9.688 1 91.19 186 GLU A CA 1
ATOM 1521 C C . GLU A 1 186 ? 6.891 -4.25 10.039 1 91.19 186 GLU A C 1
ATOM 1523 O O . GLU A 1 186 ? 7.922 -3.953 10.641 1 91.19 186 GLU A O 1
ATOM 1528 N N . GLN A 1 187 ? 6.645 -5.402 9.641 1 92.44 187 GLN A N 1
ATOM 1529 C CA . GLN A 1 187 ? 7.535 -6.52 9.938 1 92.44 187 GLN A CA 1
ATOM 1530 C C . GLN A 1 187 ? 8.758 -6.504 9.023 1 92.44 187 GLN A C 1
ATOM 1532 O O . GLN A 1 187 ? 9.852 -6.891 9.438 1 92.44 187 GLN A O 1
ATOM 1537 N N . ALA A 1 188 ? 8.531 -5.992 7.852 1 89.62 188 ALA A N 1
ATOM 1538 C CA . ALA A 1 188 ? 9.57 -6.125 6.832 1 89.62 188 ALA A CA 1
ATOM 1539 C C . ALA A 1 188 ? 10.453 -4.883 6.785 1 89.62 188 ALA A C 1
ATOM 1541 O O . ALA A 1 188 ? 11.594 -4.941 6.305 1 89.62 188 ALA A O 1
ATOM 1542 N N . HIS A 1 189 ? 9.945 -3.734 7.281 1 90.06 189 HIS A N 1
ATOM 1543 C CA . HIS A 1 189 ? 10.672 -2.488 7.043 1 90.06 189 HIS A CA 1
ATOM 1544 C C . HIS A 1 189 ? 10.68 -1.609 8.289 1 90.06 189 HIS A C 1
ATOM 1546 O O . HIS A 1 189 ? 10.031 -1.936 9.289 1 90.06 189 HIS A O 1
ATOM 1552 N N . SER A 1 190 ? 11.422 -0.496 8.172 1 86.31 190 SER A N 1
ATOM 1553 C CA . SER A 1 190 ? 11.516 0.474 9.258 1 86.31 190 SER A CA 1
ATOM 1554 C C . SER A 1 190 ? 10.227 1.283 9.391 1 86.31 190 SER A C 1
ATOM 1556 O O . SER A 1 190 ? 9.398 1.294 8.477 1 86.31 190 SER A O 1
ATOM 1558 N N . ALA A 1 191 ? 10.156 2.021 10.492 1 83.75 191 ALA A N 1
ATOM 1559 C CA . ALA A 1 191 ? 8.977 2.84 10.781 1 83.75 191 ALA A CA 1
ATOM 1560 C C . ALA A 1 191 ? 8.836 3.967 9.758 1 83.75 191 ALA A C 1
ATOM 1562 O O . ALA A 1 191 ? 7.719 4.371 9.422 1 83.75 191 ALA A O 1
ATOM 1563 N N . VAL A 1 192 ? 9.914 4.383 9.297 1 82.06 192 VAL A N 1
ATOM 1564 C CA . VAL A 1 192 ? 9.891 5.48 8.336 1 82.06 192 VAL A CA 1
ATOM 1565 C C . VAL A 1 192 ? 9.281 5.004 7.023 1 82.06 192 VAL A C 1
ATOM 1567 O O . VAL A 1 192 ? 8.438 5.691 6.441 1 82.06 192 VAL A O 1
ATOM 1570 N N . ILE A 1 193 ? 9.703 3.828 6.613 1 85.62 193 ILE A N 1
ATOM 1571 C CA . ILE A 1 193 ? 9.18 3.271 5.371 1 85.62 193 ILE A CA 1
ATOM 1572 C C . ILE A 1 193 ? 7.695 2.955 5.527 1 85.62 193 ILE A C 1
ATOM 1574 O O . ILE A 1 193 ? 6.906 3.191 4.613 1 85.62 193 ILE A O 1
ATOM 1578 N N . GLN A 1 194 ? 7.363 2.494 6.695 1 89.81 194 GLN A N 1
ATOM 1579 C CA . GLN A 1 194 ? 5.961 2.189 6.969 1 89.81 194 GLN A CA 1
ATOM 1580 C C . GLN A 1 194 ? 5.098 3.443 6.883 1 89.81 194 GLN A C 1
ATOM 1582 O O . GLN A 1 194 ? 4.023 3.424 6.277 1 89.81 194 GLN A O 1
ATOM 1587 N N . GLN A 1 195 ? 5.57 4.492 7.477 1 86.75 195 GLN A N 1
ATOM 1588 C CA . GLN A 1 195 ? 4.832 5.75 7.477 1 86.75 195 GLN A CA 1
ATOM 1589 C C . GLN A 1 195 ? 4.68 6.301 6.062 1 86.75 195 GLN A C 1
ATOM 1591 O O . GLN A 1 195 ? 3.623 6.824 5.707 1 86.75 195 GLN A O 1
ATOM 1596 N N . ASN A 1 196 ? 5.711 6.199 5.355 1 86.31 196 ASN A N 1
ATOM 1597 C CA . ASN A 1 196 ? 5.664 6.648 3.967 1 86.31 196 ASN A CA 1
ATOM 1598 C C . ASN A 1 196 ? 4.68 5.824 3.143 1 86.31 196 ASN A C 1
ATOM 1600 O O . ASN A 1 196 ? 3.916 6.375 2.348 1 86.31 196 ASN A O 1
ATOM 1604 N N . TRP A 1 197 ? 4.781 4.551 3.32 1 92.19 197 TRP A N 1
ATOM 1605 C CA . TRP A 1 197 ? 3.863 3.658 2.617 1 92.19 197 TRP A CA 1
ATOM 1606 C C . TRP A 1 197 ? 2.414 3.994 2.953 1 92.19 197 TRP A C 1
ATOM 1608 O O . TRP A 1 197 ? 1.565 4.07 2.061 1 92.19 197 TRP A O 1
ATOM 1618 N N . ARG A 1 198 ? 2.143 4.191 4.215 1 92.06 198 ARG A N 1
ATOM 1619 C CA . ARG A 1 198 ? 0.805 4.543 4.676 1 92.06 198 ARG A CA 1
ATOM 1620 C C . ARG A 1 198 ? 0.327 5.84 4.027 1 92.06 198 ARG A C 1
ATOM 1622 O O . ARG A 1 198 ? -0.803 5.914 3.541 1 92.06 198 ARG A O 1
ATOM 1629 N N . GLY A 1 199 ? 1.188 6.812 4.043 1 90.62 199 GLY A N 1
ATOM 1630 C CA . GLY A 1 199 ? 0.837 8.094 3.445 1 90.62 199 GLY A CA 1
ATOM 1631 C C . GLY A 1 199 ? 0.478 7.98 1.976 1 90.62 199 GLY A C 1
ATOM 1632 O O . GLY A 1 199 ? -0.539 8.523 1.538 1 90.62 199 GLY A O 1
ATOM 1633 N N . VAL A 1 200 ? 1.271 7.262 1.248 1 91.44 200 VAL A N 1
ATOM 1634 C CA . VAL A 1 200 ? 1.052 7.082 -0.184 1 91.44 200 VAL A CA 1
ATOM 1635 C C . VAL A 1 200 ? -0.238 6.301 -0.417 1 91.44 200 VAL A C 1
ATOM 1637 O O . VAL A 1 200 ? -1.011 6.621 -1.323 1 91.44 200 VAL A O 1
ATOM 1640 N N . THR A 1 201 ? -0.418 5.258 0.397 1 95 201 THR A N 1
ATOM 1641 C CA . THR A 1 201 ? -1.622 4.441 0.289 1 95 201 THR A CA 1
ATOM 1642 C C . THR A 1 201 ? -2.869 5.277 0.558 1 95 201 THR A C 1
ATOM 1644 O O . THR A 1 201 ? -3.869 5.156 -0.152 1 95 201 THR A O 1
ATOM 1647 N N . CYS A 1 202 ? -2.791 6.133 1.553 1 93.31 202 CYS A N 1
ATOM 1648 C CA . CYS A 1 202 ? -3.914 7.004 1.872 1 93.31 202 CYS A CA 1
ATOM 1649 C C . CYS A 1 202 ? -4.223 7.945 0.713 1 93.31 202 CYS A C 1
ATOM 1651 O O . CYS A 1 202 ? -5.387 8.156 0.369 1 93.31 202 CYS A O 1
ATOM 1653 N N . ASP A 1 203 ? -3.189 8.469 0.114 1 93.19 203 ASP A N 1
ATOM 1654 C CA . ASP A 1 203 ? -3.385 9.328 -1.053 1 93.19 203 ASP A CA 1
ATOM 1655 C C . ASP A 1 203 ? -4.082 8.57 -2.18 1 93.19 203 ASP A C 1
ATOM 1657 O O . ASP A 1 203 ? -4.961 9.117 -2.852 1 93.19 203 ASP A O 1
ATOM 1661 N N . ALA A 1 204 ? -3.627 7.383 -2.348 1 95.25 204 ALA A N 1
ATOM 1662 C CA . ALA A 1 204 ? -4.195 6.547 -3.4 1 95.25 204 ALA A CA 1
ATOM 1663 C C . ALA A 1 204 ? -5.676 6.273 -3.143 1 95.25 204 ALA A C 1
ATOM 1665 O O . ALA A 1 204 ? -6.492 6.328 -4.066 1 95.25 204 ALA A O 1
ATOM 1666 N N . ILE A 1 205 ? -6.027 5.965 -1.926 1 95.75 205 ILE A N 1
ATOM 1667 C CA . ILE A 1 205 ? -7.41 5.695 -1.552 1 95.75 205 ILE A CA 1
ATOM 1668 C C . ILE A 1 205 ? -8.266 6.93 -1.821 1 95.75 205 ILE A C 1
ATOM 1670 O O . ILE A 1 205 ? -9.359 6.828 -2.391 1 95.75 205 ILE A O 1
ATOM 1674 N N . GLU A 1 206 ? -7.715 8.062 -1.376 1 93.88 206 GLU A N 1
ATOM 1675 C CA . GLU A 1 206 ? -8.438 9.32 -1.59 1 93.88 206 GLU A CA 1
ATOM 1676 C C . GLU A 1 206 ? -8.711 9.547 -3.072 1 93.88 206 GLU A C 1
ATOM 1678 O O . GLU A 1 206 ? -9.82 9.938 -3.451 1 93.88 206 GLU A O 1
ATOM 1683 N N . GLN A 1 207 ? -7.758 9.258 -3.852 1 93.56 207 GLN A N 1
ATOM 1684 C CA . GLN A 1 207 ? -7.875 9.461 -5.293 1 93.56 207 GLN A CA 1
ATOM 1685 C C . GLN A 1 207 ? -8.836 8.453 -5.91 1 93.56 207 GLN A C 1
ATOM 1687 O O . GLN A 1 207 ? -9.68 8.812 -6.738 1 93.56 207 GLN A O 1
ATOM 1692 N N . SER A 1 208 ? -8.766 7.242 -5.52 1 94.38 208 SER A N 1
ATOM 1693 C CA . SER A 1 208 ? -9.516 6.156 -6.141 1 94.38 208 SER A CA 1
ATOM 1694 C C . SER A 1 208 ? -10.977 6.168 -5.695 1 94.38 208 SER A C 1
ATOM 1696 O O . SER A 1 208 ? -11.844 5.652 -6.398 1 94.38 208 SER A O 1
ATOM 1698 N N . THR A 1 209 ? -11.289 6.738 -4.562 1 95.75 209 THR A N 1
ATOM 1699 C CA . THR A 1 209 ? -12.641 6.664 -4.016 1 95.75 209 THR A CA 1
ATOM 1700 C C . THR A 1 209 ? -13.336 8.016 -4.105 1 95.75 209 THR A C 1
ATOM 1702 O O . THR A 1 209 ? -14.312 8.273 -3.391 1 95.75 209 THR A O 1
ATOM 1705 N N . ARG A 1 210 ? -12.906 8.891 -4.91 1 94.75 210 ARG A N 1
ATOM 1706 C CA . ARG A 1 210 ? -13.43 10.25 -5.012 1 94.75 210 ARG A CA 1
ATOM 1707 C C . ARG A 1 210 ? -14.93 10.242 -5.281 1 94.75 210 ARG A C 1
ATOM 1709 O O . ARG A 1 210 ? -15.688 10.953 -4.621 1 94.75 210 ARG A O 1
ATOM 1716 N N . ASP A 1 211 ? -15.352 9.406 -6.207 1 95.69 211 ASP A N 1
ATOM 1717 C CA . ASP A 1 211 ? -16.766 9.359 -6.586 1 95.69 211 ASP A CA 1
ATOM 1718 C C . ASP A 1 211 ? -17.609 8.805 -5.445 1 95.69 211 ASP A C 1
ATOM 1720 O O . ASP A 1 211 ? -18.703 9.32 -5.18 1 95.69 211 ASP A O 1
ATOM 1724 N N . VAL A 1 212 ? -17.141 7.801 -4.852 1 96.56 212 VAL A N 1
ATOM 1725 C CA . VAL A 1 212 ? -17.859 7.184 -3.738 1 96.56 212 VAL A CA 1
ATOM 1726 C C . VAL A 1 212 ? -17.969 8.18 -2.588 1 96.56 212 VAL A C 1
ATOM 1728 O O . VAL A 1 212 ? -19.031 8.297 -1.965 1 96.56 212 VAL A O 1
ATOM 1731 N N . ARG A 1 213 ? -16.922 8.914 -2.289 1 97.12 213 ARG A N 1
ATOM 1732 C CA . ARG A 1 213 ? -16.906 9.906 -1.225 1 97.12 213 ARG A CA 1
ATOM 1733 C C . ARG A 1 213 ? -17.922 11.008 -1.479 1 97.12 213 ARG A C 1
ATOM 1735 O O . ARG A 1 213 ? -18.672 11.383 -0.578 1 97.12 213 ARG A O 1
ATOM 1742 N N . GLU A 1 214 ? -17.969 11.461 -2.703 1 96.75 214 GLU A N 1
ATOM 1743 C CA . GLU A 1 214 ? -18.938 12.5 -3.068 1 96.75 214 GLU A CA 1
ATOM 1744 C C . GLU A 1 214 ? -20.359 12 -2.922 1 96.75 214 GLU A C 1
ATOM 1746 O O . GLU A 1 214 ? -21.234 12.727 -2.443 1 96.75 214 GLU A O 1
ATOM 1751 N N . SER A 1 215 ? -20.547 10.797 -3.318 1 97.69 215 SER A N 1
ATOM 1752 C CA . SER A 1 215 ? -21.875 10.211 -3.211 1 97.69 215 SER A CA 1
ATOM 1753 C C . SER A 1 215 ? -22.297 10.086 -1.755 1 97.69 215 SER A C 1
ATOM 1755 O O . SER A 1 215 ? -23.469 10.336 -1.422 1 97.69 215 SER A O 1
ATOM 1757 N N . LEU A 1 216 ? -21.406 9.672 -0.94 1 97.31 216 LEU A N 1
ATOM 1758 C CA . LEU A 1 216 ? -21.703 9.523 0.48 1 97.31 216 LEU A CA 1
ATOM 1759 C C . LEU A 1 216 ? -22.047 10.875 1.104 1 97.31 216 LEU A C 1
ATOM 1761 O O . LEU A 1 216 ? -22.969 10.984 1.904 1 97.31 216 LEU A O 1
ATOM 1765 N N . MET A 1 217 ? -21.297 11.906 0.774 1 97.81 217 MET A N 1
ATOM 1766 C CA . MET A 1 217 ? -21.562 13.242 1.289 1 97.81 217 MET A CA 1
ATOM 1767 C C . MET A 1 217 ? -22.922 13.75 0.806 1 97.81 217 MET A C 1
ATOM 1769 O O . MET A 1 217 ? -23.672 14.336 1.577 1 97.81 217 MET A O 1
ATOM 1773 N N . MET A 1 218 ? -23.203 13.477 -0.405 1 97.62 218 MET A N 1
ATOM 1774 C CA . MET A 1 218 ? -24.5 13.875 -0.952 1 97.62 218 MET A CA 1
ATOM 1775 C C . MET A 1 218 ? -25.641 13.133 -0.248 1 97.62 218 MET A C 1
ATOM 1777 O O . MET A 1 218 ? -26.719 13.695 -0.057 1 97.62 218 MET A O 1
ATOM 1781 N N . GLU A 1 219 ? -25.391 11.914 0.043 1 97.94 219 GLU A N 1
ATOM 1782 C CA . GLU A 1 219 ? -26.391 11.148 0.78 1 97.94 219 GLU A CA 1
ATOM 1783 C C . GLU A 1 219 ? -26.688 11.781 2.137 1 97.94 219 GLU A C 1
ATOM 1785 O O . GLU A 1 219 ? -27.844 11.836 2.566 1 97.94 219 GLU A O 1
ATOM 1790 N N . ILE A 1 220 ? -25.688 12.211 2.803 1 98.31 220 ILE A N 1
ATOM 1791 C CA . ILE A 1 220 ? -25.859 12.867 4.094 1 98.31 220 ILE A CA 1
ATOM 1792 C C . ILE A 1 220 ? -26.672 14.148 3.912 1 98.31 220 ILE A C 1
ATOM 1794 O O . ILE A 1 220 ? -27.641 14.383 4.637 1 98.31 220 ILE A O 1
ATOM 1798 N N . ILE A 1 221 ? -26.281 14.945 2.951 1 98.56 221 ILE A N 1
ATOM 1799 C CA . ILE A 1 221 ? -26.938 16.219 2.703 1 98.56 221 ILE A CA 1
ATOM 1800 C C . ILE A 1 221 ? -28.422 15.984 2.373 1 98.56 221 ILE A C 1
ATOM 1802 O O . ILE A 1 221 ? -29.297 16.656 2.914 1 98.56 221 ILE A O 1
ATOM 1806 N N . THR A 1 222 ? -28.672 15.008 1.532 1 98.25 222 THR A N 1
ATOM 1807 C CA . THR A 1 222 ? -30.031 14.68 1.136 1 98.25 222 THR A CA 1
ATOM 1808 C C . THR A 1 222 ? -30.844 14.219 2.34 1 98.25 222 THR A C 1
ATOM 1810 O O . THR A 1 222 ? -32 14.625 2.512 1 98.25 222 THR A O 1
ATOM 1813 N N . SER A 1 223 ? -30.266 13.398 3.121 1 98.19 223 SER A N 1
ATOM 1814 C CA . SER A 1 223 ? -30.938 12.891 4.309 1 98.19 223 SER A CA 1
ATOM 1815 C C . SER A 1 223 ? -31.266 14.016 5.281 1 98.19 223 SER A C 1
ATOM 1817 O O . SER A 1 223 ? -32.375 14.062 5.84 1 98.19 223 SER A O 1
ATOM 1819 N N . VAL A 1 224 ? -30.344 14.906 5.492 1 97.94 224 VAL A N 1
ATOM 1820 C CA . VAL A 1 224 ? -30.547 16.031 6.395 1 97.94 224 VAL A CA 1
ATOM 1821 C C . VAL A 1 224 ? -31.641 16.938 5.855 1 97.94 224 VAL A C 1
ATOM 1823 O O . VAL A 1 224 ? -32.531 17.375 6.609 1 97.94 224 VAL A O 1
ATOM 1826 N N . GLU A 1 225 ? -31.641 17.188 4.598 1 97.56 225 GLU A N 1
ATOM 1827 C CA . GLU A 1 225 ? -32.656 18.031 3.971 1 97.56 225 GLU A CA 1
ATOM 1828 C C . GLU A 1 225 ? -34.031 17.391 4.066 1 97.56 225 GLU A C 1
ATOM 1830 O O . GLU A 1 225 ? -35.031 18.078 4.332 1 97.56 225 GLU A O 1
ATOM 1835 N N . GLU A 1 226 ? -34.094 16.156 3.85 1 96.69 226 GLU A N 1
ATOM 1836 C CA . GLU A 1 226 ? -35.344 15.445 3.922 1 96.69 226 GLU A CA 1
ATOM 1837 C C . GLU A 1 226 ? -35.938 15.492 5.332 1 96.69 226 GLU A C 1
ATOM 1839 O O . GLU A 1 226 ? -37.156 15.594 5.5 1 96.69 226 GLU A O 1
ATOM 1844 N N . GLN A 1 227 ? -35.094 15.477 6.277 1 95.44 227 GLN A N 1
ATOM 1845 C CA . GLN A 1 227 ? -35.562 15.383 7.66 1 95.44 227 GLN A CA 1
ATOM 1846 C C . GLN A 1 227 ? -35.844 16.766 8.25 1 95.44 227 GLN A C 1
ATOM 1848 O O . GLN A 1 227 ? -36.75 16.922 9.078 1 95.44 227 GLN A O 1
ATOM 1853 N N . PHE A 1 228 ? -35.062 17.828 7.797 1 96.31 228 PHE A N 1
ATOM 1854 C CA . PHE A 1 228 ? -35.125 19.031 8.625 1 96.31 228 PHE A CA 1
ATOM 1855 C C . PHE A 1 228 ? -35.375 20.266 7.777 1 96.31 228 PHE A C 1
ATOM 1857 O O . PHE A 1 228 ? -35.562 21.359 8.312 1 96.31 228 PHE A O 1
ATOM 1864 N N . ALA A 1 229 ? -35.406 20.172 6.5 1 95.69 229 ALA A N 1
ATOM 1865 C CA . ALA A 1 229 ? -35.5 21.344 5.629 1 95.69 229 ALA A CA 1
ATOM 1866 C C . ALA A 1 229 ? -36.75 22.172 5.941 1 95.69 229 ALA A C 1
ATOM 1868 O O . ALA A 1 229 ? -36.719 23.391 5.875 1 95.69 229 ALA A O 1
ATOM 1869 N N . GLU A 1 230 ? -37.812 21.531 6.316 1 94.5 230 GLU A N 1
ATOM 1870 C CA . GLU A 1 230 ? -39.094 22.203 6.535 1 94.5 230 GLU A CA 1
ATOM 1871 C C . GLU A 1 230 ? -39.031 23.109 7.754 1 94.5 230 GLU A C 1
ATOM 1873 O O . GLU A 1 230 ? -39.812 24.062 7.859 1 94.5 230 GLU A O 1
ATOM 1878 N N . TYR A 1 231 ? -38.094 22.828 8.586 1 95.12 231 TYR A N 1
ATOM 1879 C CA . TYR A 1 231 ? -38.031 23.594 9.828 1 95.12 231 TYR A CA 1
ATOM 1880 C C . TYR A 1 231 ? -37.031 24.75 9.727 1 95.12 231 TYR A C 1
ATOM 1882 O O . TYR A 1 231 ? -36.812 25.484 10.688 1 95.12 231 TYR A O 1
ATOM 1890 N N . SER A 1 232 ? -36.406 24.906 8.617 1 95.69 232 SER A N 1
ATOM 1891 C CA . SER A 1 232 ? -35.406 25.969 8.422 1 95.69 232 SER A CA 1
ATOM 1892 C C . SER A 1 232 ? -36 27.141 7.648 1 95.69 232 SER A C 1
ATOM 1894 O O . SER A 1 232 ? -36.656 26.938 6.629 1 95.69 232 SER A O 1
ATOM 1896 N N . PRO A 1 233 ? -35.781 28.391 8.141 1 94.31 233 PRO A N 1
ATOM 1897 C CA . PRO A 1 233 ? -36.219 29.562 7.391 1 94.31 233 PRO A CA 1
ATOM 1898 C C . PRO A 1 233 ? -35.25 29.938 6.273 1 94.31 233 PRO A C 1
ATOM 1900 O O . PRO A 1 233 ? -35.562 30.797 5.441 1 94.31 233 PRO A O 1
ATOM 1903 N N . MET A 1 234 ? -34.062 29.344 6.23 1 93.62 234 MET A N 1
ATOM 1904 C CA . MET A 1 234 ? -33 29.734 5.301 1 93.62 234 MET A CA 1
ATOM 1905 C C . MET A 1 234 ? -33.188 29.047 3.949 1 93.62 234 MET A C 1
ATOM 1907 O O . MET A 1 234 ? -33.875 28.031 3.852 1 93.62 234 MET A O 1
ATOM 1911 N N . GLU A 1 235 ? -32.562 29.672 2.961 1 94.81 235 GLU A N 1
ATOM 1912 C CA . GLU A 1 235 ? -32.625 29.109 1.61 1 94.81 235 GLU A CA 1
ATOM 1913 C C . GLU A 1 235 ? -31.87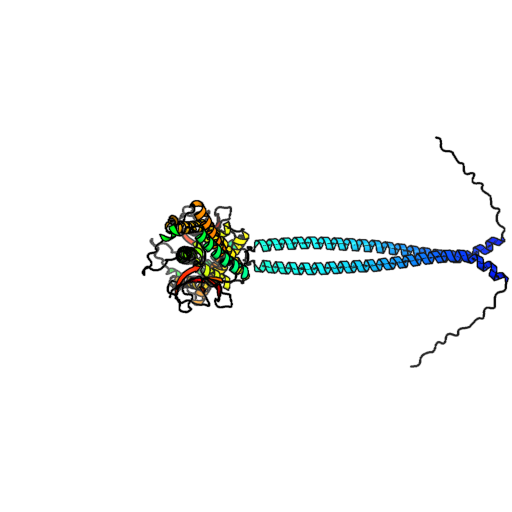5 27.781 1.532 1 94.81 235 GLU A C 1
ATOM 1915 O O . GLU A 1 235 ? -30.844 27.594 2.184 1 94.81 235 GLU A O 1
ATOM 1920 N N . GLU A 1 236 ? -32.406 26.969 0.677 1 95.5 236 GLU A N 1
ATOM 1921 C CA . GLU A 1 236 ? -31.953 25.578 0.552 1 95.5 236 GLU A CA 1
ATOM 1922 C C . GLU A 1 236 ? -30.531 25.531 -0.002 1 95.5 236 GLU A C 1
ATOM 1924 O O . GLU A 1 236 ? -29.688 24.797 0.514 1 95.5 236 GLU A O 1
ATOM 1929 N N . THR A 1 237 ? -30.25 26.281 -1.033 1 95.94 237 THR A N 1
ATOM 1930 C CA . THR A 1 237 ? -28.984 26.172 -1.771 1 95.94 237 THR A CA 1
ATOM 1931 C C . THR A 1 237 ? -27.812 26.531 -0.88 1 95.94 237 THR A C 1
ATOM 1933 O O . THR A 1 237 ? -26.875 25.734 -0.73 1 95.94 237 THR A O 1
ATOM 1936 N N . PRO A 1 238 ? -27.891 27.703 -0.234 1 96.06 238 PRO A N 1
ATOM 1937 C CA . PRO A 1 238 ? -26.781 28.016 0.658 1 96.06 238 PRO A CA 1
ATOM 1938 C C . PRO A 1 238 ? -26.672 27.047 1.836 1 96.06 238 PRO A C 1
ATOM 1940 O O . PRO A 1 238 ? -25.562 26.75 2.285 1 96.06 238 PRO A O 1
ATOM 1943 N N . ARG A 1 239 ? -27.75 26.547 2.393 1 97.06 239 ARG A N 1
ATOM 1944 C CA . ARG A 1 239 ? -27.75 25.609 3.512 1 97.06 239 ARG A CA 1
ATOM 1945 C C . ARG A 1 239 ? -27.062 24.297 3.135 1 97.06 239 ARG A C 1
ATOM 1947 O O . ARG A 1 239 ? -26.188 23.828 3.867 1 97.06 239 ARG A O 1
ATOM 1954 N N . LYS A 1 240 ? -27.359 23.844 1.98 1 97.75 240 LYS A N 1
ATOM 1955 C CA . LYS A 1 240 ? -26.766 22.625 1.477 1 97.75 240 LYS A CA 1
ATOM 1956 C C . LYS A 1 240 ? -25.266 22.812 1.208 1 97.75 240 LYS A C 1
ATOM 1958 O O . LYS A 1 240 ? -24.453 21.938 1.517 1 97.75 240 LYS A O 1
ATOM 1963 N N . ARG A 1 241 ? -24.969 23.906 0.634 1 97.38 241 ARG A N 1
ATOM 1964 C CA . ARG A 1 241 ? -23.578 24.203 0.3 1 97.38 241 ARG A CA 1
ATOM 1965 C C . ARG A 1 241 ? -22.719 24.266 1.556 1 97.38 241 ARG A C 1
ATOM 1967 O O . ARG A 1 241 ? -21.625 23.703 1.595 1 97.38 241 ARG A O 1
ATOM 1974 N N . GLN A 1 242 ? -23.234 24.938 2.537 1 97.75 242 GLN A N 1
ATOM 1975 C CA . GLN A 1 242 ? -22.5 25.094 3.781 1 97.75 242 GLN A CA 1
ATOM 1976 C C . GLN A 1 242 ? -22.297 23.75 4.48 1 97.75 242 GLN A C 1
ATOM 1978 O O . GLN A 1 242 ? -21.234 23.484 5.039 1 97.75 242 GLN A O 1
ATOM 1983 N N . LEU A 1 243 ? -23.344 22.953 4.477 1 98.5 243 LEU A N 1
ATOM 1984 C CA . LEU A 1 243 ? -23.203 21.609 5.055 1 98.5 243 LEU A CA 1
ATOM 1985 C C . LEU A 1 243 ? -22.172 20.797 4.285 1 98.5 243 LEU A C 1
ATOM 1987 O O . LEU A 1 243 ? -21.375 20.078 4.891 1 98.5 243 LEU A O 1
ATOM 1991 N N . GLY A 1 244 ? -22.219 20.922 2.984 1 98.38 244 GLY A N 1
ATOM 1992 C CA . GLY A 1 244 ? -21.234 20.234 2.148 1 98.38 244 GLY A CA 1
ATOM 1993 C C . GLY A 1 244 ? -19.812 20.625 2.467 1 98.38 244 GLY A C 1
ATOM 1994 O O . GLY A 1 244 ? -18.922 19.766 2.512 1 98.38 244 GLY A O 1
ATOM 1995 N N . GLU A 1 245 ? -19.609 21.891 2.674 1 98.06 245 GLU A N 1
ATOM 1996 C CA . GLU A 1 245 ? -18.281 22.375 3.031 1 98.06 245 GLU A CA 1
ATOM 1997 C C . GLU A 1 245 ? -17.812 21.812 4.371 1 98.06 245 GLU A C 1
ATOM 1999 O O . GLU A 1 245 ? -16.641 21.469 4.539 1 98.06 245 GLU A O 1
ATOM 2004 N N . LEU A 1 246 ? -18.719 21.734 5.262 1 98.56 246 LEU A N 1
ATOM 2005 C CA . LEU A 1 246 ? -18.406 21.172 6.57 1 98.56 246 LEU A CA 1
ATOM 2006 C C . LEU A 1 246 ? -18.047 19.703 6.453 1 98.56 246 LEU A C 1
ATOM 2008 O O . LEU A 1 246 ? -17.062 19.234 7.055 1 98.56 246 LEU A O 1
ATOM 2012 N N . LEU A 1 247 ? -18.828 18.984 5.703 1 98.75 247 LEU A N 1
ATOM 2013 C CA . LEU A 1 247 ? -18.562 17.562 5.5 1 98.75 247 LEU A CA 1
ATOM 2014 C C . LEU A 1 247 ? -17.203 17.359 4.832 1 98.75 247 LEU A C 1
ATOM 2016 O O . LEU A 1 247 ? -16.469 16.438 5.188 1 98.75 247 LEU A O 1
ATOM 2020 N N . GLN A 1 248 ? -16.906 18.219 3.938 1 98 248 GLN A N 1
ATOM 2021 C CA . GLN A 1 248 ? -15.609 18.141 3.266 1 98 248 GLN A CA 1
ATOM 2022 C C . GLN A 1 248 ? -14.461 18.359 4.25 1 98 248 GLN A C 1
ATOM 2024 O O . GLN A 1 248 ? -13.43 17.688 4.164 1 98 248 GLN A O 1
ATOM 2029 N N . ARG A 1 249 ? -14.633 19.219 5.102 1 98 249 ARG A N 1
ATOM 2030 C CA . ARG A 1 249 ? -13.617 19.469 6.121 1 98 249 ARG A CA 1
ATOM 2031 C C . ARG A 1 249 ? -13.469 18.266 7.051 1 98 249 ARG A C 1
ATOM 2033 O O . ARG A 1 249 ? -12.359 17.938 7.477 1 98 249 ARG A O 1
ATOM 2040 N N . CYS A 1 250 ? -14.578 17.672 7.363 1 98.56 250 CYS A N 1
ATOM 2041 C CA . CYS A 1 250 ? -14.531 16.453 8.18 1 98.56 250 CYS A CA 1
ATOM 2042 C C . CYS A 1 250 ? -13.758 15.352 7.469 1 98.56 250 CYS A C 1
ATOM 2044 O O . CYS A 1 250 ? -12.93 14.672 8.086 1 98.56 250 CYS A O 1
ATOM 2046 N N . ALA A 1 251 ? -14.031 15.211 6.219 1 97.56 251 ALA A N 1
ATOM 2047 C CA . ALA A 1 251 ? -13.344 14.195 5.426 1 97.56 251 ALA A CA 1
ATOM 2048 C C . ALA A 1 251 ? -11.844 14.461 5.375 1 97.56 251 ALA A C 1
ATOM 2050 O O . ALA A 1 251 ? -11.039 13.547 5.547 1 97.56 251 ALA A O 1
ATOM 2051 N N . THR A 1 252 ? -11.484 15.711 5.156 1 95.31 252 THR A N 1
ATOM 2052 C CA . THR A 1 252 ? -10.086 16.109 5.098 1 95.31 252 THR A CA 1
ATOM 2053 C C . THR A 1 252 ? -9.391 15.844 6.43 1 95.31 252 THR A C 1
ATOM 2055 O O . THR A 1 252 ? -8.234 15.398 6.457 1 95.31 252 THR A O 1
ATOM 2058 N N . PHE A 1 253 ? -10.078 16.156 7.453 1 96.69 253 PHE A N 1
ATOM 2059 C CA . PHE A 1 253 ? -9.539 15.914 8.789 1 96.69 253 PHE A CA 1
ATOM 2060 C C . PHE A 1 253 ? -9.305 14.422 9.016 1 96.69 253 PHE A C 1
ATOM 2062 O O . PHE A 1 253 ? -8.25 14.023 9.508 1 96.69 253 PHE A O 1
ATOM 2069 N N . LYS A 1 254 ? -10.312 13.617 8.672 1 96.56 254 LYS A N 1
ATOM 2070 C CA . LYS A 1 254 ? -10.195 12.164 8.781 1 96.56 254 LYS A CA 1
ATOM 2071 C C . LYS A 1 254 ? -8.992 11.648 8 1 96.56 254 LYS A C 1
ATOM 2073 O O . LYS A 1 254 ? -8.234 10.812 8.492 1 96.56 254 LYS A O 1
ATOM 2078 N N . ASP A 1 255 ? -8.812 12.141 6.812 1 94 255 ASP A N 1
ATOM 2079 C CA . ASP A 1 255 ? -7.695 11.742 5.969 1 94 255 ASP A CA 1
ATOM 2080 C C . ASP A 1 255 ? -6.359 12.133 6.598 1 94 255 ASP A C 1
ATOM 2082 O O . ASP A 1 255 ? -5.402 11.359 6.566 1 94 255 ASP A O 1
ATOM 2086 N N . ALA A 1 256 ? -6.328 13.32 7.129 1 93.12 256 ALA A N 1
ATOM 2087 C CA . ALA A 1 256 ? -5.109 13.805 7.773 1 93.12 256 ALA A CA 1
ATOM 2088 C C . ALA A 1 256 ? -4.727 12.922 8.961 1 93.12 256 ALA A C 1
ATOM 2090 O O . ALA A 1 256 ? -3.547 12.617 9.156 1 93.12 256 ALA A O 1
ATOM 2091 N N . LEU A 1 257 ? -5.699 12.523 9.695 1 93.81 257 LEU A N 1
ATOM 2092 C CA . LEU A 1 257 ? -5.449 11.672 10.859 1 93.81 257 LEU A CA 1
ATOM 2093 C C . LEU A 1 257 ? -4.914 10.312 10.43 1 93.81 257 LEU A C 1
ATOM 2095 O O . LEU A 1 257 ? -4.031 9.758 11.086 1 93.81 257 LEU A O 1
ATOM 2099 N N . SER A 1 258 ? -5.438 9.82 9.32 1 91.69 258 SER A N 1
ATOM 2100 C CA . SER A 1 258 ? -5.059 8.5 8.844 1 91.69 258 SER A CA 1
ATOM 2101 C C . SER A 1 258 ? -3.6 8.469 8.406 1 91.69 258 SER A C 1
ATOM 2103 O O . SER A 1 258 ? -3 7.395 8.305 1 91.69 258 SER A O 1
ATOM 2105 N N . ARG A 1 259 ? -3.023 9.594 8.195 1 89.94 259 ARG A N 1
ATOM 2106 C CA . ARG A 1 259 ? -1.657 9.68 7.688 1 89.94 259 ARG A CA 1
ATOM 2107 C C . ARG A 1 259 ? -0.665 9.898 8.828 1 89.94 259 ARG A C 1
ATOM 2109 O O . ARG A 1 259 ? 0.547 9.93 8.602 1 89.94 259 ARG A O 1
ATOM 2116 N N . GLN A 1 260 ? -1.208 10.047 10.016 1 88.44 260 GLN A N 1
ATOM 2117 C CA . GLN A 1 260 ? -0.333 10.32 11.148 1 88.44 260 GLN A CA 1
ATOM 2118 C C . GLN A 1 260 ? 0.347 9.047 11.641 1 88.44 260 GLN A C 1
ATOM 2120 O O . GLN A 1 260 ? -0.148 7.941 11.406 1 88.44 260 GLN A O 1
ATOM 2125 N N . LYS A 1 261 ? 1.479 9.234 12.32 1 83.56 261 LYS A N 1
ATOM 2126 C CA . LYS A 1 261 ? 2.207 8.109 12.898 1 83.56 261 LYS A CA 1
ATOM 2127 C C . LYS A 1 261 ? 1.392 7.43 13.992 1 83.56 261 LYS A C 1
ATOM 2129 O O . LYS A 1 261 ? 1.347 6.203 14.07 1 83.56 261 LYS A O 1
ATOM 2134 N N . ASP A 1 262 ? 0.798 8.297 14.758 1 87.19 262 ASP A N 1
ATOM 2135 C CA . ASP A 1 262 ? -0.078 7.77 15.797 1 87.19 262 ASP A CA 1
ATOM 2136 C C . ASP A 1 262 ? -1.428 7.352 15.227 1 87.19 262 ASP A C 1
ATOM 2138 O O . ASP A 1 262 ? -1.854 7.867 14.188 1 87.19 262 ASP A O 1
ATOM 2142 N N . LEU A 1 263 ? -2.033 6.422 15.93 1 87.69 263 LEU A N 1
ATOM 2143 C CA . LEU A 1 263 ? -3.344 5.953 15.492 1 87.69 263 LEU A CA 1
ATOM 2144 C C . LEU A 1 263 ? -4.461 6.695 16.219 1 87.69 263 LEU A C 1
ATOM 2146 O O . LEU A 1 263 ? -4.426 6.832 17.438 1 87.69 263 LEU A O 1
ATOM 2150 N N . PHE A 1 264 ? -5.32 7.176 15.453 1 92.62 264 PHE A N 1
ATOM 2151 C CA . PHE A 1 264 ? -6.465 7.883 16.016 1 92.62 264 PHE A CA 1
ATOM 2152 C C . PHE A 1 264 ? -7.762 7.148 15.695 1 92.62 264 PHE A C 1
ATOM 2154 O O . PHE A 1 264 ? -7.93 6.617 14.594 1 92.62 264 PHE A O 1
ATOM 2161 N N . HIS A 1 265 ? -8.641 7.148 16.734 1 93.88 265 HIS A N 1
ATOM 2162 C CA . HIS A 1 265 ? -9.938 6.484 16.562 1 93.88 265 HIS A CA 1
ATOM 2163 C C . HIS A 1 265 ? -11.062 7.336 17.141 1 93.88 265 HIS A C 1
ATOM 2165 O O . HIS A 1 265 ? -10.969 7.832 18.266 1 93.88 265 HIS A O 1
ATOM 2171 N N . PHE A 1 266 ? -12.016 7.504 16.266 1 97.19 266 PHE A N 1
ATOM 2172 C CA . PHE A 1 266 ? -13.203 8.203 16.734 1 97.19 266 PHE A CA 1
ATOM 2173 C C . PHE A 1 266 ? -14.133 7.258 17.484 1 97.19 266 PHE A C 1
ATOM 2175 O O . PHE A 1 266 ? -14.258 6.086 17.125 1 97.19 266 PHE A O 1
ATOM 2182 N N . PHE A 1 267 ? -14.781 7.781 18.547 1 96.06 267 PHE A N 1
ATOM 2183 C CA . PHE A 1 267 ? -15.75 6.961 19.266 1 96.06 267 PHE A CA 1
ATOM 2184 C C . PHE A 1 267 ? -16.984 7.777 19.641 1 96.06 267 PHE A C 1
ATOM 2186 O O . PHE A 1 267 ? -16.922 9.008 19.688 1 96.06 267 PHE A O 1
ATOM 2193 N N . ARG A 1 268 ? -18 7.082 19.75 1 95.81 268 ARG A N 1
ATOM 2194 C CA . ARG A 1 268 ? -19.297 7.684 20.109 1 95.81 268 ARG A CA 1
ATOM 2195 C C . ARG A 1 268 ? -20.094 6.754 21 1 95.81 268 ARG A C 1
ATOM 2197 O O . ARG A 1 268 ? -20.125 5.539 20.797 1 95.81 268 ARG A O 1
ATOM 2204 N N . SER A 1 269 ? -20.734 7.328 21.969 1 94.19 269 SER A N 1
ATOM 2205 C CA . SER A 1 269 ? -21.578 6.555 22.859 1 94.19 269 SER A CA 1
ATOM 2206 C C . SER A 1 269 ? -23 6.438 22.328 1 94.19 269 SER A C 1
ATOM 2208 O O . SER A 1 269 ? -23.453 7.285 21.562 1 94.19 269 SER A O 1
ATOM 2210 N N . GLN A 1 270 ? -23.641 5.391 22.75 1 93.12 270 GLN A N 1
ATOM 2211 C CA . GLN A 1 270 ? -25.031 5.168 22.359 1 93.12 270 GLN A CA 1
ATOM 2212 C C . GLN A 1 270 ? -26 5.715 23.422 1 93.12 270 GLN A C 1
ATOM 2214 O O . GLN A 1 270 ? -25.625 5.828 24.594 1 93.12 270 GLN A O 1
ATOM 2219 N N . PRO A 1 271 ? -27.203 6.047 22.875 1 91.06 271 PRO A N 1
ATOM 2220 C CA . PRO A 1 271 ? -28.203 6.445 23.859 1 91.06 271 PRO A CA 1
ATOM 2221 C C . PRO A 1 271 ? -28.422 5.379 24.938 1 91.06 271 PRO A C 1
ATOM 2223 O O . PRO A 1 271 ? -28.547 4.191 24.609 1 91.06 271 PRO A O 1
ATOM 2226 N N . GLY A 1 272 ? -28.375 5.777 26.188 1 90.5 272 GLY A N 1
ATOM 2227 C CA . GLY A 1 272 ? -28.578 4.836 27.281 1 90.5 272 GLY A CA 1
ATOM 2228 C C . GLY A 1 272 ? -27.297 4.477 28 1 90.5 272 GLY A C 1
ATOM 2229 O O . GLY A 1 272 ? -27.344 3.91 29.109 1 90.5 272 GLY A O 1
ATOM 2230 N N . ASP A 1 273 ? -26.156 4.836 27.453 1 93.06 273 ASP A N 1
ATOM 2231 C CA . ASP A 1 273 ? -24.875 4.555 28.078 1 93.06 273 ASP A CA 1
ATOM 2232 C C . ASP A 1 273 ? -24.672 5.441 29.312 1 93.06 273 ASP A C 1
ATOM 2234 O O . ASP A 1 273 ? -25.234 6.535 29.391 1 93.06 273 ASP A O 1
ATOM 2238 N N . ASP A 1 274 ? -23.828 4.91 30.203 1 92.81 274 ASP A N 1
ATOM 2239 C CA . ASP A 1 274 ? -23.516 5.68 31.406 1 92.81 274 ASP A CA 1
ATOM 2240 C C . ASP A 1 274 ? -22.578 6.836 31.078 1 92.81 274 ASP A C 1
ATOM 2242 O O . ASP A 1 274 ? -21.641 6.68 30.297 1 92.81 274 ASP A O 1
ATOM 2246 N N . PHE A 1 275 ? -22.828 7.922 31.703 1 91.75 275 PHE A N 1
ATOM 2247 C CA . PHE A 1 275 ? -21.953 9.078 31.547 1 91.75 275 PHE A CA 1
ATOM 2248 C C . PHE A 1 275 ? -20.609 8.828 32.219 1 91.75 275 PHE A C 1
ATOM 2250 O O . PHE A 1 275 ? -20.547 8.305 33.312 1 91.75 275 PHE A O 1
ATOM 2257 N N . SER A 1 276 ? -19.609 9.125 31.469 1 90.31 276 SER A N 1
ATOM 2258 C CA . SER A 1 276 ? -18.25 9.008 31.984 1 90.31 276 SER A CA 1
ATOM 2259 C C . SER A 1 276 ? -17.5 10.336 31.891 1 90.31 276 SER A C 1
ATOM 2261 O O . SER A 1 276 ? -17.297 10.859 30.797 1 90.31 276 SER A O 1
ATOM 2263 N N . MET A 1 277 ? -16.938 10.805 33.031 1 87.69 277 MET A N 1
ATOM 2264 C CA . MET A 1 277 ? -16.219 12.07 33.062 1 87.69 277 MET A CA 1
ATOM 2265 C C . MET A 1 277 ? -14.875 11.953 32.344 1 87.69 277 MET A C 1
ATOM 2267 O O . MET A 1 277 ? -14.289 12.961 31.938 1 87.69 277 MET A O 1
ATOM 2271 N N . THR A 1 278 ? -14.406 10.82 32.125 1 87.69 278 THR A N 1
ATOM 2272 C CA . THR A 1 278 ? -13.094 10.602 31.547 1 87.69 278 THR A CA 1
ATOM 2273 C C . THR A 1 278 ? -13.18 10.648 30.016 1 87.69 278 THR A C 1
ATOM 2275 O O . THR A 1 278 ? -12.234 11.094 29.359 1 87.69 278 THR A O 1
ATOM 2278 N N . SER A 1 279 ? -14.383 10.305 29.484 1 92.88 279 SER A N 1
ATOM 2279 C CA . SER A 1 279 ? -14.445 10.164 28.031 1 92.88 279 SER A CA 1
ATOM 2280 C C . SER A 1 279 ? -15.523 11.062 27.453 1 92.88 279 SER A C 1
ATOM 2282 O O . SER A 1 279 ? -15.711 11.102 26.234 1 92.88 279 SER A O 1
ATOM 2284 N N . MET A 1 280 ? -16.219 11.828 28.375 1 93.56 280 MET A N 1
ATOM 2285 C CA . MET A 1 280 ? -17.344 12.625 27.891 1 93.56 280 MET A CA 1
ATOM 2286 C C . MET A 1 280 ? -17.328 14.016 28.5 1 93.56 280 MET A C 1
ATOM 2288 O O . MET A 1 280 ? -16.781 14.211 29.594 1 93.56 280 MET A O 1
ATOM 2292 N N . THR A 1 281 ? -17.797 14.992 27.766 1 92.19 281 THR A N 1
ATOM 2293 C CA . THR A 1 281 ? -18.062 16.344 28.25 1 92.19 281 THR A CA 1
ATOM 2294 C C . THR A 1 281 ? -19.547 16.672 28.125 1 92.19 281 THR A C 1
ATOM 2296 O O . THR A 1 281 ? -20.188 16.344 27.125 1 92.19 281 THR A O 1
ATOM 2299 N N . PHE A 1 282 ? -19.984 17.312 29.031 1 88.19 282 PHE A N 1
ATOM 2300 C CA . PHE A 1 282 ? -21.406 17.672 29.094 1 88.19 282 PHE A CA 1
ATOM 2301 C C . PHE A 1 282 ? -21.703 18.891 28.219 1 88.19 282 PHE A C 1
ATOM 2303 O O . PHE A 1 282 ? -21.016 19.906 28.344 1 88.19 282 PHE A O 1
ATOM 2310 N N . ALA A 1 283 ? -22.672 18.734 27.375 1 86.75 283 ALA A N 1
ATOM 2311 C CA . ALA A 1 283 ? -23.141 19.859 26.578 1 86.75 283 ALA A CA 1
ATOM 2312 C C . ALA A 1 283 ? -24.453 20.422 27.125 1 86.75 283 ALA A C 1
ATOM 2314 O O . ALA A 1 283 ? -24.766 21.594 26.922 1 86.75 283 ALA A O 1
ATOM 2315 N N . GLY A 1 284 ? -25.281 19.516 27.734 1 82.81 284 GLY A N 1
ATOM 2316 C CA . GLY A 1 284 ? -26.578 19.891 28.297 1 82.81 284 GLY A CA 1
ATOM 2317 C C . GLY A 1 284 ? -27.328 18.719 28.906 1 82.81 284 GLY A C 1
ATOM 2318 O O . GLY A 1 284 ? -26.875 17.578 28.828 1 82.81 284 GLY A O 1
ATOM 2319 N N . GLY A 1 285 ? -28.391 19.047 29.594 1 79 285 GLY A N 1
ATOM 2320 C CA . GLY A 1 285 ? -29.203 18.047 30.266 1 79 285 GLY A CA 1
ATOM 2321 C C . GLY A 1 285 ? -29.047 18.062 31.766 1 79 285 GLY A C 1
ATOM 2322 O O . GLY A 1 285 ? -28.953 19.125 32.375 1 79 285 GLY A O 1
ATOM 2323 N N . CYS A 1 286 ? -29.109 16.828 32.375 1 72.88 286 CYS A N 1
ATOM 2324 C CA . CYS A 1 286 ? -29.172 16.781 33.812 1 72.88 286 CYS A CA 1
ATOM 2325 C C . CYS A 1 286 ? -27.781 16.922 34.438 1 72.88 286 CYS A C 1
ATOM 2327 O O . CYS A 1 286 ? -27.625 17.375 35.562 1 72.88 286 CYS A O 1
ATOM 2329 N N . GLY A 1 287 ? -26.781 16.781 33.75 1 66.12 287 GLY A N 1
ATOM 2330 C CA . GLY A 1 287 ? -25.391 17 34.156 1 66.12 287 GLY A CA 1
ATOM 2331 C C . GLY A 1 287 ? -24.984 16.188 35.375 1 66.12 287 GLY A C 1
ATOM 2332 O O . GLY A 1 287 ? -23.984 16.484 36 1 66.12 287 GLY A O 1
ATOM 2333 N N . ASP A 1 288 ? -25.828 15.281 35.75 1 74.31 288 ASP A N 1
ATOM 2334 C CA . ASP A 1 288 ? -25.516 14.461 36.938 1 74.31 288 ASP A CA 1
ATOM 2335 C C . ASP A 1 288 ? -24.609 13.289 36.562 1 74.31 288 ASP A C 1
ATOM 2337 O O . ASP A 1 288 ? -24.625 12.836 35.406 1 74.31 288 ASP A O 1
ATOM 2341 N N . LEU A 1 289 ? -23.812 12.922 37.531 1 72.94 289 LEU A N 1
ATOM 2342 C CA . LEU A 1 289 ? -22.875 11.82 37.312 1 72.94 289 LEU A CA 1
ATOM 2343 C C . LEU A 1 289 ? -23.609 10.516 37.062 1 72.94 289 LEU A C 1
ATOM 2345 O O . LEU A 1 289 ? -23.078 9.609 36.406 1 72.94 289 LEU A O 1
ATOM 2349 N N . ALA A 1 290 ? -24.766 10.453 37.469 1 75.31 290 ALA A N 1
ATOM 2350 C CA . ALA A 1 290 ? -25.562 9.25 37.281 1 75.31 290 ALA A CA 1
ATOM 2351 C C . ALA A 1 290 ? -26.422 9.352 36.031 1 75.31 290 ALA A C 1
ATOM 2353 O O . ALA A 1 290 ? -27.266 8.492 35.75 1 75.31 290 ALA A O 1
ATOM 2354 N N . ALA A 1 291 ? -26.031 10.281 35.25 1 86.31 291 ALA A N 1
ATOM 2355 C CA . ALA A 1 291 ? -26.859 10.547 34.094 1 86.31 291 ALA A CA 1
ATOM 2356 C C . ALA A 1 291 ? -26.531 9.586 32.938 1 86.31 291 ALA A C 1
ATOM 2358 O O . ALA A 1 291 ? -25.484 8.914 32.969 1 86.31 291 ALA A O 1
ATOM 2359 N N . LYS A 1 292 ? -27.516 9.391 32.094 1 91.12 292 LYS A N 1
ATOM 2360 C CA . LYS A 1 292 ? -27.359 8.57 30.891 1 91.12 292 LYS A CA 1
ATOM 2361 C C . LYS A 1 292 ? -27.266 9.438 29.641 1 91.12 292 LYS A C 1
ATOM 2363 O O . LYS A 1 292 ? -27.828 10.531 29.594 1 91.12 292 LYS A O 1
ATOM 2368 N N . VAL A 1 293 ? -26.547 8.922 28.75 1 92.31 293 VAL A N 1
ATOM 2369 C CA . VAL A 1 293 ? -26.375 9.641 27.484 1 92.31 293 VAL A CA 1
ATOM 2370 C C . VAL A 1 293 ? -27.688 9.625 26.703 1 92.31 293 VAL A C 1
ATOM 2372 O O . VAL A 1 293 ? -28.297 8.562 26.516 1 92.31 293 VAL A O 1
ATOM 2375 N N . ARG A 1 294 ? -28.188 10.719 26.344 1 90.94 294 ARG A N 1
ATOM 2376 C CA . ARG A 1 294 ? -29.375 10.812 25.516 1 90.94 294 ARG A CA 1
ATOM 2377 C C . ARG A 1 294 ? -29 10.891 24.031 1 90.94 294 ARG A C 1
ATOM 2379 O O . ARG A 1 294 ? -29.578 10.188 23.203 1 90.94 294 ARG A O 1
ATOM 2386 N N . ILE A 1 295 ? -28.078 11.734 23.766 1 92.81 295 ILE A N 1
ATOM 2387 C CA . ILE A 1 295 ? -27.656 11.914 22.375 1 92.81 295 ILE A CA 1
ATOM 2388 C C . ILE A 1 295 ? -26.219 12.422 22.344 1 92.81 295 ILE A C 1
ATOM 2390 O O . ILE A 1 295 ? -25.812 13.234 23.188 1 92.81 295 ILE A O 1
ATOM 2394 N N . CYS A 1 296 ? -25.469 11.938 21.453 1 96.38 296 CYS A N 1
ATOM 2395 C CA . CYS A 1 296 ? -24.109 12.414 21.234 1 96.38 296 CYS A CA 1
ATOM 2396 C C . CYS A 1 296 ? -24.094 13.586 20.25 1 96.38 296 CYS A C 1
ATOM 2398 O O . CYS A 1 296 ? -24.578 13.469 19.125 1 96.38 296 CYS A O 1
ATOM 2400 N N . LEU A 1 297 ? -23.516 14.727 20.672 1 97.44 297 LEU A N 1
ATOM 2401 C CA . LEU A 1 297 ? -23.516 15.93 19.844 1 97.44 297 LEU A CA 1
ATOM 2402 C C . LEU A 1 297 ? -22.25 16.016 19 1 97.44 297 LEU A C 1
ATOM 2404 O O . LEU A 1 297 ? -22.219 16.734 17.984 1 97.44 297 LEU A O 1
ATOM 2408 N N . TRP A 1 298 ? -21.234 15.391 19.406 1 98.38 298 TRP A N 1
ATOM 2409 C CA . TRP A 1 298 ? -19.984 15.32 18.672 1 98.38 298 TRP A CA 1
ATOM 2410 C C . TRP A 1 298 ? -19.125 14.172 19.188 1 98.38 298 TRP A C 1
ATOM 2412 O O . TRP A 1 298 ? -18.984 13.977 20.406 1 98.38 298 TRP A O 1
ATOM 2422 N N . PRO A 1 299 ? -18.516 13.398 18.312 1 98.12 299 PRO A N 1
ATOM 2423 C CA . PRO A 1 299 ? -17.781 12.219 18.75 1 98.12 299 PRO A CA 1
ATOM 2424 C C . PRO A 1 299 ? -16.484 12.57 19.484 1 98.12 299 PRO A C 1
ATOM 2426 O O . PRO A 1 299 ? -16.016 13.711 19.406 1 98.12 299 PRO A O 1
ATOM 2429 N N . GLY A 1 300 ? -16.016 11.57 20.234 1 97.5 300 GLY A N 1
ATOM 2430 C CA . GLY A 1 300 ? -14.711 11.695 20.859 1 97.5 300 GLY A CA 1
ATOM 2431 C C . GLY A 1 300 ? -13.586 11.156 20 1 97.5 300 GLY A C 1
ATOM 2432 O O . GLY A 1 300 ? -13.836 10.523 18.969 1 97.5 300 GLY A O 1
ATOM 2433 N N . LEU A 1 301 ? -12.367 11.508 20.406 1 97.06 301 LEU A N 1
ATOM 2434 C CA . LEU A 1 301 ? -11.172 11.062 19.703 1 97.06 301 LEU A CA 1
ATOM 2435 C C . LEU A 1 301 ? -10.188 10.398 20.672 1 97.06 301 LEU A C 1
ATOM 2437 O O . LEU A 1 301 ? -9.875 10.961 21.719 1 97.06 301 LEU A O 1
ATOM 2441 N N . ALA A 1 302 ? -9.828 9.219 20.297 1 95.25 302 ALA A N 1
ATOM 2442 C CA . ALA A 1 302 ? -8.82 8.508 21.078 1 95.25 302 ALA A CA 1
ATOM 2443 C C . ALA A 1 302 ? -7.504 8.414 20.312 1 95.25 302 ALA A C 1
ATOM 2445 O O . ALA A 1 302 ? -7.496 8.391 19.078 1 95.25 302 ALA A O 1
ATOM 2446 N N . LYS A 1 303 ? -6.445 8.398 21.062 1 92.81 303 LYS A N 1
ATOM 2447 C CA . LYS A 1 303 ? -5.102 8.297 20.484 1 92.81 303 LYS A CA 1
ATOM 2448 C C . LYS A 1 303 ? -4.355 7.09 21.047 1 92.81 303 LYS A C 1
ATOM 2450 O O . LYS A 1 303 ? -4.375 6.836 22.25 1 92.81 303 LYS A O 1
ATOM 2455 N N . ARG A 1 304 ? -3.816 6.312 20.094 1 87.5 304 ARG A N 1
ATOM 2456 C CA . ARG A 1 304 ? -2.98 5.18 20.469 1 87.5 304 ARG A CA 1
ATOM 2457 C C . ARG A 1 304 ? -1.565 5.336 19.922 1 87.5 304 ARG A C 1
ATOM 2459 O O . ARG A 1 304 ? -1.379 5.594 18.734 1 87.5 304 ARG A O 1
ATOM 2466 N N . THR A 1 305 ? -0.674 5.328 20.859 1 77.38 305 THR A N 1
ATOM 2467 C CA . THR A 1 305 ? 0.724 5.367 20.453 1 77.38 305 THR A CA 1
ATOM 2468 C C . THR A 1 305 ? 1.331 3.967 20.453 1 77.38 305 THR A C 1
ATOM 2470 O O . THR A 1 305 ? 0.728 3.025 20.969 1 77.38 305 THR A O 1
ATOM 2473 N N . GLN A 1 306 ? 2.395 3.738 19.656 1 66.62 306 GLN A N 1
ATOM 2474 C CA . GLN A 1 306 ? 3.072 2.449 19.578 1 66.62 306 GLN A CA 1
ATOM 2475 C C . GLN A 1 306 ? 3.303 1.868 20.969 1 66.62 306 GLN A C 1
ATOM 2477 O O . GLN A 1 306 ? 3.264 0.649 21.156 1 66.62 306 GLN A O 1
ATOM 2482 N N . ASN A 1 307 ? 3.387 2.672 21.953 1 63.59 307 ASN A N 1
ATOM 2483 C CA . ASN A 1 307 ? 3.805 2.186 23.266 1 63.59 307 ASN A CA 1
ATOM 2484 C C . ASN A 1 307 ? 2.688 2.322 24.297 1 63.59 307 ASN A C 1
ATOM 2486 O O . ASN A 1 307 ? 2.873 1.985 25.469 1 63.59 307 ASN A O 1
ATOM 2490 N N . THR A 1 308 ? 1.646 2.875 23.828 1 67 308 THR A N 1
ATOM 2491 C CA . THR A 1 308 ? 0.665 3.143 24.875 1 67 308 THR A CA 1
ATOM 2492 C C . THR A 1 308 ? -0.716 2.641 24.453 1 67 308 THR A C 1
ATOM 2494 O O . THR A 1 308 ? -0.989 2.463 23.266 1 67 308 THR A O 1
ATOM 2497 N N . THR A 1 309 ? -1.379 2.266 25.547 1 67.81 309 THR A N 1
ATOM 2498 C CA . THR A 1 309 ? -2.787 1.931 25.375 1 67.81 309 THR A CA 1
ATOM 2499 C C . THR A 1 309 ? -3.584 3.156 24.938 1 67.81 309 THR A C 1
ATOM 2501 O O . THR A 1 309 ? -3.174 4.293 25.188 1 67.81 309 THR A O 1
ATOM 2504 N N . GLY A 1 310 ? -4.539 3.027 24.25 1 71.62 310 GLY A N 1
ATOM 2505 C CA . GLY A 1 310 ? -5.41 4.086 23.766 1 71.62 310 GLY A CA 1
ATOM 2506 C C . GLY A 1 310 ? -5.926 4.992 24.875 1 71.62 310 GLY A C 1
ATOM 2507 O O . GLY A 1 310 ? -6.324 4.512 25.938 1 71.62 310 GLY A O 1
ATOM 2508 N N . CYS A 1 311 ? -5.605 6.281 24.812 1 82.12 311 CYS A N 1
ATOM 2509 C CA . CYS A 1 311 ? -6.133 7.273 25.75 1 82.12 311 CYS A CA 1
ATOM 2510 C C . CYS A 1 311 ? -7.043 8.258 25.031 1 82.12 311 CYS A C 1
ATOM 2512 O O . CYS A 1 311 ? -6.91 8.477 23.828 1 82.12 311 CYS A O 1
ATOM 2514 N N . THR A 1 312 ? -8.031 8.68 25.875 1 87.25 312 THR A N 1
ATOM 2515 C CA . THR A 1 312 ? -8.93 9.695 25.328 1 87.25 312 THR A CA 1
ATOM 2516 C C . THR A 1 312 ? -8.172 10.984 25.047 1 87.25 312 THR A C 1
ATOM 2518 O O . THR A 1 312 ? -7.547 11.555 25.953 1 87.25 312 THR A O 1
ATOM 2521 N N . PHE A 1 313 ? -8.195 11.367 23.859 1 91.38 313 PHE A N 1
ATOM 2522 C CA . PHE A 1 313 ? -7.516 12.578 23.406 1 91.38 313 PHE A CA 1
ATOM 2523 C C . PHE A 1 313 ? -8.453 13.773 23.469 1 91.38 313 PHE A C 1
ATOM 2525 O O . PHE A 1 313 ? -8.078 14.844 23.953 1 91.38 313 PHE A O 1
ATOM 2532 N N . GLU A 1 314 ? -9.695 13.625 22.969 1 94.81 314 GLU A N 1
ATOM 2533 C CA . GLU A 1 314 ? -10.805 14.57 23.047 1 94.81 314 GLU A CA 1
ATOM 2534 C C . GLU A 1 314 ? -12.102 13.875 23.438 1 94.81 314 GLU A C 1
ATOM 2536 O O . GLU A 1 314 ? -12.555 12.961 22.734 1 94.81 314 GLU A O 1
ATOM 2541 N N . PRO A 1 315 ? -12.648 14.281 24.547 1 95.75 315 PRO A N 1
ATOM 2542 C CA . PRO A 1 315 ? -13.891 13.625 24.984 1 95.75 315 PRO A CA 1
ATOM 2543 C C . PRO A 1 315 ? -15.062 13.922 24.047 1 95.75 315 PRO A C 1
ATOM 2545 O O . PRO A 1 315 ? -15.07 14.945 23.359 1 95.75 315 PRO A O 1
ATOM 2548 N N . GLU A 1 316 ? -15.977 12.992 24.062 1 97.19 316 GLU A N 1
ATOM 2549 C CA . GLU A 1 316 ? -17.188 13.195 23.281 1 97.19 316 GLU A CA 1
ATOM 2550 C C . GLU A 1 316 ? -18.125 14.211 23.938 1 97.19 316 GLU A C 1
ATOM 2552 O O . GLU A 1 316 ? -18.125 14.344 25.172 1 97.19 316 GLU A O 1
ATOM 2557 N N . LEU A 1 317 ? -18.812 14.953 23.156 1 96.56 317 LEU A N 1
ATOM 2558 C CA . LEU A 1 317 ? -19.812 15.891 23.656 1 96.56 317 LEU A CA 1
ATOM 2559 C C . LEU A 1 317 ? -21.203 15.242 23.688 1 96.56 317 LEU A C 1
ATOM 2561 O O . LEU A 1 317 ? -21.703 14.797 22.641 1 96.56 317 LEU A O 1
ATOM 2565 N N . VAL A 1 318 ? -21.797 15.18 24.922 1 94.94 318 VAL A N 1
ATOM 2566 C CA . VAL A 1 318 ? -23.031 14.414 25.016 1 94.94 318 VAL A CA 1
ATOM 2567 C C . VAL A 1 318 ? -24.109 15.25 25.719 1 94.94 318 VAL A C 1
ATOM 2569 O O . VAL A 1 318 ? -23.781 16.141 26.5 1 94.94 318 VAL A O 1
ATOM 2572 N N . TRP A 1 319 ? -25.328 15.008 25.297 1 92.44 319 TRP A N 1
ATOM 2573 C CA . TRP A 1 319 ? -26.516 15.438 26.031 1 92.44 319 TRP A CA 1
ATOM 2574 C C . TRP A 1 319 ? -27.031 14.328 26.938 1 92.44 319 TRP A C 1
ATOM 2576 O O . TRP A 1 319 ? -27.234 13.195 26.484 1 92.44 319 TRP A O 1
ATOM 2586 N N . THR A 1 320 ? -27.234 14.641 28.219 1 89.56 320 THR A N 1
ATOM 2587 C CA . THR A 1 320 ? -27.562 13.578 29.156 1 89.56 320 THR A CA 1
ATOM 2588 C C . THR A 1 320 ? -29.016 13.719 29.641 1 89.56 320 THR A C 1
ATOM 2590 O O . THR A 1 320 ? -29.641 14.758 29.438 1 89.56 320 THR A O 1
ATOM 2593 N N . VAL A 1 321 ? -29.516 12.586 30.094 1 83.88 321 VAL A N 1
ATOM 2594 C CA . VAL A 1 321 ? -30.828 12.523 30.719 1 83.88 321 VAL A CA 1
ATOM 2595 C C . VAL A 1 321 ? -30.766 11.734 32.031 1 83.88 321 VAL A C 1
ATOM 2597 O O . VAL A 1 321 ? -29.781 11.023 32.281 1 83.88 321 VAL A O 1
ATOM 2600 N N . HIS A 1 322 ? -31.812 11.977 32.875 1 80.88 322 HIS A N 1
ATOM 2601 C CA . HIS A 1 322 ? -31.906 11.188 34.094 1 80.88 322 HIS A CA 1
ATOM 2602 C C . HIS A 1 322 ? -32.531 9.82 33.812 1 80.88 322 HIS A C 1
ATOM 2604 O O . HIS A 1 322 ? -33.438 9.703 33 1 80.88 322 HIS A O 1
ATOM 2610 N N . MET B 1 1 ? 92.438 16.406 35.562 1 24 1 MET B N 1
ATOM 2611 C CA . MET B 1 1 ? 93.438 16.812 34.531 1 24 1 MET B CA 1
ATOM 2612 C C . MET B 1 1 ? 93.312 18.312 34.281 1 24 1 MET B C 1
ATOM 2614 O O . MET B 1 1 ? 92.312 18.828 33.844 1 24 1 MET B O 1
ATOM 2618 N N . ALA B 1 2 ? 93.875 19.156 35.156 1 29.08 2 ALA B N 1
ATOM 2619 C CA . ALA B 1 2 ? 93.625 20.547 35.5 1 29.08 2 ALA B CA 1
ATOM 2620 C C . ALA B 1 2 ? 94 21.5 34.375 1 29.08 2 ALA B C 1
ATOM 2622 O O . ALA B 1 2 ? 95.062 21.328 33.781 1 29.08 2 ALA B O 1
ATOM 2623 N N . PRO B 1 3 ? 92.875 22 33.656 1 28.39 3 PRO B N 1
ATOM 2624 C CA . PRO B 1 3 ? 93 22.75 32.406 1 28.39 3 PRO B CA 1
ATOM 2625 C C . PRO B 1 3 ? 94 23.891 32.5 1 28.39 3 PRO B C 1
ATOM 2627 O O . PRO B 1 3 ? 94.312 24.375 33.594 1 28.39 3 PRO B O 1
ATOM 2630 N N . PHE B 1 4 ? 94.938 23.844 31.578 1 29.48 4 PHE B N 1
ATOM 2631 C CA . PHE B 1 4 ? 96.125 24.469 31.047 1 29.48 4 PHE B CA 1
ATOM 2632 C C . PHE B 1 4 ? 95.875 25.922 30.672 1 29.48 4 PHE B C 1
ATOM 2634 O O . PHE B 1 4 ? 95 26.219 29.859 1 29.48 4 PHE B O 1
ATOM 2641 N N . GLY B 1 5 ? 95.938 26.891 31.656 1 23.42 5 GLY B N 1
ATOM 2642 C CA . GLY B 1 5 ? 95.562 28.281 31.797 1 23.42 5 GLY B CA 1
ATOM 2643 C C . GLY B 1 5 ? 96.25 29.188 30.797 1 23.42 5 GLY B C 1
ATOM 2644 O O . GLY B 1 5 ? 97.438 29.531 30.969 1 23.42 5 GLY B O 1
ATOM 2645 N N . LEU B 1 6 ? 96.062 28.938 29.453 1 24.05 6 LEU B N 1
ATOM 2646 C CA . LEU B 1 6 ? 96.938 29.516 28.406 1 24.05 6 LEU B CA 1
ATOM 2647 C C . LEU B 1 6 ? 96.75 31.031 28.344 1 24.05 6 LEU B C 1
ATOM 2649 O O . LEU B 1 6 ? 95.625 31.516 28.062 1 24.05 6 LEU B O 1
ATOM 2653 N N . ASN B 1 7 ? 97.312 31.844 29.266 1 23.22 7 ASN B N 1
ATOM 2654 C CA . ASN B 1 7 ? 97.25 33.281 29.5 1 23.22 7 ASN B CA 1
ATOM 2655 C C . ASN B 1 7 ? 97.688 34.094 28.297 1 23.22 7 ASN B C 1
ATOM 2657 O O . ASN B 1 7 ? 98.875 34 27.922 1 23.22 7 ASN B O 1
ATOM 2661 N N . TYR B 1 8 ? 96.812 34.156 27.266 1 22.05 8 TYR B N 1
ATOM 2662 C CA . TYR B 1 8 ? 97.125 34.812 26 1 22.05 8 TYR B CA 1
ATOM 2663 C C . TYR B 1 8 ? 97.562 36.25 26.234 1 22.05 8 TYR B C 1
ATOM 2665 O O . TYR B 1 8 ? 96.875 37.031 26.906 1 22.05 8 TYR B O 1
ATOM 2673 N N . LEU B 1 9 ? 98.875 36.469 26.391 1 23.92 9 LEU B N 1
ATOM 2674 C CA . LEU B 1 9 ? 99.625 37.688 26.625 1 23.92 9 LEU B CA 1
ATOM 2675 C C . LEU B 1 9 ? 99.375 38.688 25.484 1 23.92 9 LEU B C 1
ATOM 2677 O O . LEU B 1 9 ? 99.75 38.406 24.344 1 23.92 9 LEU B O 1
ATOM 2681 N N . MET B 1 10 ? 98.188 39.375 25.547 1 22.03 10 MET B N 1
ATOM 2682 C CA . MET B 1 10 ? 97.812 40.375 24.562 1 22.03 10 MET B CA 1
ATOM 2683 C C . MET B 1 10 ? 98.812 41.5 24.484 1 22.03 10 MET B C 1
ATOM 2685 O O . MET B 1 10 ? 99.062 42.188 25.469 1 22.03 10 MET B O 1
ATOM 2689 N N . PHE B 1 11 ? 99.875 41.188 23.844 1 25.11 11 PHE B N 1
ATOM 2690 C CA . PHE B 1 11 ? 100.938 42.219 23.656 1 25.11 11 PHE B CA 1
ATOM 2691 C C . PHE B 1 11 ? 100.375 43.406 22.906 1 25.11 11 PHE B C 1
ATOM 2693 O O . PHE B 1 11 ? 99.812 43.281 21.828 1 25.11 11 PHE B O 1
ATOM 2700 N N . THR B 1 12 ? 99.875 44.406 23.688 1 23.67 12 THR B N 1
ATOM 2701 C CA . THR B 1 12 ? 99.438 45.719 23.328 1 23.67 12 THR B CA 1
ATOM 2702 C C . THR B 1 12 ? 100.438 46.469 22.438 1 23.67 12 THR B C 1
ATOM 2704 O O . THR B 1 12 ? 101.5 46.875 22.906 1 23.67 12 THR B O 1
ATOM 2707 N N . LEU B 1 13 ? 100.688 45.875 21.266 1 22.73 13 LEU B N 1
ATOM 2708 C CA . LEU B 1 13 ? 101.625 46.594 20.438 1 22.73 13 LEU B CA 1
ATOM 2709 C C . LEU B 1 13 ? 101.125 48 20.109 1 22.73 13 LEU B C 1
ATOM 2711 O O . LEU B 1 13 ? 100.062 48.125 19.547 1 22.73 13 LEU B O 1
ATOM 2715 N N . LYS B 1 14 ? 101.375 48.875 21.062 1 26.98 14 LYS B N 1
ATOM 2716 C CA . LYS B 1 14 ? 101 50.281 20.984 1 26.98 14 LYS B CA 1
ATOM 2717 C C . LYS B 1 14 ? 101.438 50.875 19.641 1 26.98 14 LYS B C 1
ATOM 2719 O O . LYS B 1 14 ? 102.625 50.969 19.328 1 26.98 14 LYS B O 1
ATOM 2724 N N . VAL B 1 15 ? 100.688 50.469 18.594 1 27.34 15 VAL B N 1
ATOM 2725 C CA . VAL B 1 15 ? 101 51 17.266 1 27.34 15 VAL B CA 1
ATOM 2726 C C . VAL B 1 15 ? 101 52.5 17.297 1 27.34 15 VAL B C 1
ATOM 2728 O O . VAL B 1 15 ? 100.125 53.125 17.953 1 27.34 15 VAL B O 1
ATOM 2731 N N . THR B 1 16 ? 102.188 53 17.188 1 29.36 16 THR B N 1
ATOM 2732 C CA . THR B 1 16 ? 102.562 54.375 17.125 1 29.36 16 THR B CA 1
ATOM 2733 C C . THR B 1 16 ? 101.688 55.156 16.156 1 29.36 16 THR B C 1
ATOM 2735 O O . THR B 1 16 ? 101.25 54.625 15.156 1 29.36 16 THR B O 1
ATOM 2738 N N . GLU B 1 17 ? 101.188 56.312 16.766 1 31 17 GLU B N 1
ATOM 2739 C CA . GLU B 1 17 ? 100.188 57.312 16.359 1 31 17 GLU B CA 1
ATOM 2740 C C . GLU B 1 17 ? 100.5 57.812 14.953 1 31 17 GLU B C 1
ATOM 2742 O O . GLU B 1 17 ? 101.562 58.312 14.664 1 31 17 GLU B O 1
ATOM 2747 N N . PRO B 1 18 ? 99.938 57.062 13.969 1 33.47 18 PRO B N 1
ATOM 2748 C CA . PRO B 1 18 ? 100.375 57.469 12.617 1 33.47 18 PRO B CA 1
ATOM 2749 C C . PRO B 1 18 ? 100.188 58.969 12.383 1 33.47 18 PRO B C 1
ATOM 2751 O O . PRO B 1 18 ? 99.438 59.625 13.086 1 33.47 18 PRO B O 1
ATOM 2754 N N . SER B 1 19 ? 101.188 59.562 11.891 1 32.16 19 SER B N 1
ATOM 2755 C CA . SER B 1 19 ? 101.438 60.969 11.539 1 32.16 19 SER B CA 1
ATOM 2756 C C . SER B 1 19 ? 100.25 61.594 10.828 1 32.16 19 SER B C 1
ATOM 2758 O O . SER B 1 19 ? 99.375 60.875 10.273 1 32.16 19 SER B O 1
ATOM 2760 N N . SER B 1 20 ? 100.062 62.938 10.961 1 33.41 20 SER B N 1
ATOM 2761 C CA . SER B 1 20 ? 99 63.938 10.773 1 33.41 20 SER B CA 1
ATOM 2762 C C . SER B 1 20 ? 98.375 63.844 9.375 1 33.41 20 SER B C 1
ATOM 2764 O O . SER B 1 20 ? 97.25 64.188 9.18 1 33.41 20 SER B O 1
ATOM 2766 N N . THR B 1 21 ? 99.188 63.562 8.438 1 34.69 21 THR B N 1
ATOM 2767 C CA . THR B 1 21 ? 98.75 63.75 7.059 1 34.69 21 THR B CA 1
ATOM 2768 C C . THR B 1 21 ? 97.688 62.719 6.664 1 34.69 21 THR B C 1
ATOM 2770 O O . THR B 1 21 ? 97 62.906 5.656 1 34.69 21 THR B O 1
ATOM 2773 N N . SER B 1 22 ? 97.625 61.562 7.352 1 32.91 22 SER B N 1
ATOM 2774 C CA . SER B 1 22 ? 96.75 60.469 6.938 1 32.91 22 SER B CA 1
ATOM 2775 C C . SER B 1 22 ? 95.312 60.719 7.355 1 32.91 22 SER B C 1
ATOM 2777 O O . SER B 1 22 ? 94.438 59.969 6.965 1 32.91 22 SER B O 1
ATOM 2779 N N . LYS B 1 23 ? 95.125 61.688 8.281 1 44.03 23 LYS B N 1
ATOM 2780 C CA . LYS B 1 23 ? 93.75 61.906 8.789 1 44.03 23 LYS B CA 1
ATOM 2781 C C . LYS B 1 23 ? 92.875 62.625 7.754 1 44.03 23 LYS B C 1
ATOM 2783 O O . LYS B 1 23 ? 91.688 62.406 7.707 1 44.03 23 LYS B O 1
ATOM 2788 N N . MET B 1 24 ? 93.625 63.438 7.027 1 34.28 24 MET B N 1
ATOM 2789 C CA . MET B 1 24 ? 92.812 64.312 6.172 1 34.28 24 MET B CA 1
ATOM 2790 C C . MET B 1 24 ? 92.062 63.469 5.117 1 34.28 24 MET B C 1
ATOM 2792 O O . MET B 1 24 ? 91 63.812 4.711 1 34.28 24 MET B O 1
ATOM 2796 N N . PHE B 1 25 ? 92.875 62.438 4.648 1 36.31 25 PHE B N 1
ATOM 2797 C CA . PHE B 1 25 ? 92.25 61.688 3.549 1 36.31 25 PHE B CA 1
ATOM 2798 C C . PHE B 1 25 ? 91.062 60.875 4.035 1 36.31 25 PHE B C 1
ATOM 2800 O O . PHE B 1 25 ? 90.125 60.594 3.273 1 36.31 25 PHE B O 1
ATOM 2807 N N . LEU B 1 26 ? 91.062 60.531 5.324 1 37.62 26 LEU B N 1
ATOM 2808 C CA . LEU B 1 26 ? 90 59.656 5.816 1 37.62 26 LEU B CA 1
ATOM 2809 C C . LEU B 1 26 ? 88.688 60.438 6.012 1 37.62 26 LEU B C 1
ATOM 2811 O O . LEU B 1 26 ? 87.625 59.844 5.992 1 37.62 26 LEU B O 1
ATOM 2815 N N . SER B 1 27 ? 88.75 61.719 6.227 1 40.78 27 SER B N 1
ATOM 2816 C CA . SER B 1 27 ? 87.5 62.406 6.523 1 40.78 27 SER B CA 1
ATOM 2817 C C . SER B 1 27 ? 86.625 62.531 5.285 1 40.78 27 SER B C 1
ATOM 2819 O O . SER B 1 27 ? 85.438 62.625 5.395 1 40.78 27 SER B O 1
ATOM 2821 N N . SER B 1 28 ? 87.125 62.688 4.094 1 41.03 28 SER B N 1
ATOM 2822 C CA . SER B 1 28 ? 86.312 62.844 2.92 1 41.03 28 SER B CA 1
ATOM 2823 C C . SER B 1 28 ? 85.562 61.562 2.605 1 41.03 28 SER B C 1
ATOM 2825 O O . SER B 1 28 ? 84.688 61.562 1.729 1 41.03 28 SER B O 1
ATOM 2827 N N . LEU B 1 29 ? 86.062 60.469 3.172 1 39.91 29 LEU B N 1
ATOM 2828 C CA . LEU B 1 29 ? 85.375 59.219 2.912 1 39.91 29 LEU B CA 1
ATOM 2829 C C . LEU B 1 29 ? 84.125 59.125 3.729 1 39.91 29 LEU B C 1
ATOM 2831 O O . LEU B 1 29 ? 83.312 58.188 3.549 1 39.91 29 LEU B O 1
ATOM 2835 N N . ASN B 1 30 ? 83.75 60.094 4.59 1 41.41 30 ASN B N 1
ATOM 2836 C CA . ASN B 1 30 ? 82.688 59.938 5.562 1 41.41 30 ASN B CA 1
ATOM 2837 C C . ASN B 1 30 ? 81.312 60.156 4.922 1 41.41 30 ASN B C 1
ATOM 2839 O O . ASN B 1 30 ? 80.312 59.469 5.277 1 41.41 30 ASN B O 1
ATOM 2843 N N . PRO B 1 31 ? 81.188 61.094 4.027 1 49.38 31 PRO B N 1
ATOM 2844 C CA . PRO B 1 31 ? 79.812 61.219 3.574 1 49.38 31 PRO B CA 1
ATOM 2845 C C . PRO B 1 31 ? 79.312 60 2.828 1 49.38 31 PRO B C 1
ATOM 2847 O O . PRO B 1 31 ? 78.062 59.719 2.807 1 49.38 31 PRO B O 1
ATOM 2850 N N . TRP B 1 32 ? 80.188 59.312 2.076 1 45.84 32 TRP B N 1
ATOM 2851 C CA . TRP B 1 32 ? 79.75 58.094 1.35 1 45.84 32 TRP B CA 1
ATOM 2852 C C . TRP B 1 32 ? 79.375 57 2.314 1 45.84 32 TRP B C 1
ATOM 2854 O O . TRP B 1 32 ? 78.375 56.25 2.047 1 45.84 32 TRP B O 1
ATOM 2864 N N . SER B 1 33 ? 79.938 56.969 3.457 1 49.56 33 SER B N 1
ATOM 2865 C CA . SER B 1 33 ? 79.562 55.906 4.43 1 49.56 33 SER B CA 1
ATOM 2866 C C . SER B 1 33 ? 78.188 56.125 4.977 1 49.56 33 SER B C 1
ATOM 2868 O O . SER B 1 33 ? 77.438 55.156 5.219 1 49.56 33 SER B O 1
ATOM 2870 N N . GLN B 1 34 ? 77.812 57.312 5.145 1 52.47 34 GLN B N 1
ATOM 2871 C CA . GLN B 1 34 ? 76.438 57.562 5.707 1 52.47 34 GLN B CA 1
ATOM 2872 C C . GLN B 1 34 ? 75.375 57.281 4.688 1 52.47 34 GLN B C 1
ATOM 2874 O O . GLN B 1 34 ? 74.312 56.781 5.043 1 52.47 34 GLN B O 1
ATOM 2879 N N . SER B 1 35 ? 75.562 57.625 3.445 1 54.44 35 SER B N 1
ATOM 2880 C CA . SER B 1 35 ? 74.562 57.312 2.432 1 54.44 35 SER B CA 1
ATOM 2881 C C . SER B 1 35 ? 74.438 55.812 2.24 1 54.44 35 SER B C 1
ATOM 2883 O O . SER B 1 35 ? 73.312 55.312 2.043 1 54.44 35 SER B O 1
ATOM 2885 N N . VAL B 1 36 ? 75.5 55.125 2.328 1 55.06 36 VAL B N 1
ATOM 2886 C CA . VAL B 1 36 ? 75.5 53.656 2.223 1 55.06 36 VAL B CA 1
ATOM 2887 C C . VAL B 1 36 ? 74.812 53.062 3.457 1 55.06 36 VAL B C 1
ATOM 2889 O O . VAL B 1 36 ? 74.062 52.094 3.357 1 55.06 36 VAL B O 1
ATOM 2892 N N . SER B 1 37 ? 75.062 53.719 4.586 1 56.84 37 SER B N 1
ATOM 2893 C CA . SER B 1 37 ? 74.438 53.219 5.809 1 56.84 37 SER B CA 1
ATOM 2894 C C . SER B 1 37 ? 72.938 53.438 5.789 1 56.84 37 SER B C 1
ATOM 2896 O O . SER B 1 37 ? 72.188 52.594 6.258 1 56.84 37 SER B O 1
ATOM 2898 N N . GLY B 1 38 ? 72.562 54.562 5.332 1 58 38 GLY B N 1
ATOM 2899 C CA . GLY B 1 38 ? 71.125 54.844 5.211 1 58 38 GLY B CA 1
ATOM 2900 C C . GLY B 1 38 ? 70.375 53.906 4.258 1 58 38 GLY B C 1
ATOM 2901 O O . GLY B 1 38 ? 69.25 53.469 4.512 1 58 38 GLY B O 1
ATOM 2902 N N . ARG B 1 39 ? 71 53.594 3.166 1 60.22 39 ARG B N 1
ATOM 2903 C CA . ARG B 1 39 ? 70.438 52.656 2.186 1 60.22 39 ARG B CA 1
ATOM 2904 C C . ARG B 1 39 ? 70.375 51.219 2.73 1 60.22 39 ARG B C 1
ATOM 2906 O O . ARG B 1 39 ? 69.438 50.469 2.461 1 60.22 39 ARG B O 1
ATOM 2913 N N . ARG B 1 40 ? 71.438 50.938 3.502 1 60.59 40 ARG B N 1
ATOM 2914 C CA . ARG B 1 40 ? 71.5 49.625 4.156 1 60.59 40 ARG B CA 1
ATOM 2915 C C . ARG B 1 40 ? 70.312 49.469 5.109 1 60.59 40 ARG B C 1
ATOM 2917 O O . ARG B 1 40 ? 69.688 48.406 5.176 1 60.59 40 ARG B O 1
ATOM 2924 N N . GLY B 1 41 ? 70.125 50.531 5.875 1 63.41 41 GLY B N 1
ATOM 2925 C CA . GLY B 1 41 ? 69 50.531 6.789 1 63.41 41 GLY B CA 1
ATOM 2926 C C . GLY B 1 41 ? 67.688 50.375 6.09 1 63.41 41 GLY B C 1
ATOM 2927 O O . GLY B 1 41 ? 66.812 49.656 6.555 1 63.41 41 GLY B O 1
ATOM 2928 N N . TYR B 1 42 ? 67.625 51.031 5.031 1 66.69 42 TYR B N 1
ATOM 2929 C CA . TYR B 1 42 ? 66.375 51 4.258 1 66.69 42 TYR B CA 1
ATOM 2930 C C . TYR B 1 42 ? 66.188 49.625 3.646 1 66.69 42 TYR B C 1
ATOM 2932 O O . TYR B 1 42 ? 65.062 49.094 3.65 1 66.69 42 TYR B O 1
ATOM 2940 N N . ILE B 1 43 ? 67.25 49.062 3.152 1 68.81 43 ILE B N 1
ATOM 2941 C CA . ILE B 1 43 ? 67.188 47.75 2.514 1 68.81 43 ILE B CA 1
ATOM 2942 C C . ILE B 1 43 ? 66.875 46.688 3.564 1 68.81 43 ILE B C 1
ATOM 2944 O O . ILE B 1 43 ? 66.062 45.781 3.328 1 68.81 43 ILE B O 1
ATOM 2948 N N . GLN B 1 44 ? 67.5 46.844 4.684 1 71.69 44 GLN B N 1
ATOM 2949 C CA . GLN B 1 44 ? 67.25 45.938 5.781 1 71.69 44 GLN B CA 1
ATOM 2950 C C . GLN B 1 44 ? 65.812 46.062 6.277 1 71.69 44 GLN B C 1
ATOM 2952 O O . GLN B 1 44 ? 65.125 45.062 6.574 1 71.69 44 GLN B O 1
ATOM 2957 N N . GLY B 1 45 ? 65.438 47.281 6.332 1 73.56 45 GLY B N 1
ATOM 2958 C CA . GLY B 1 45 ? 64.062 47.531 6.715 1 73.56 45 GLY B CA 1
ATOM 2959 C C . GLY B 1 45 ? 63.031 46.938 5.73 1 73.56 45 GLY B C 1
ATOM 2960 O O . GLY B 1 45 ? 62.031 46.375 6.129 1 73.56 45 GLY B O 1
ATOM 2961 N N . ALA B 1 46 ? 63.344 47.031 4.477 1 74.06 46 ALA B N 1
ATOM 2962 C CA . ALA B 1 46 ? 62.5 46.469 3.428 1 74.06 46 ALA B CA 1
ATOM 2963 C C . ALA B 1 46 ? 62.438 44.969 3.494 1 74.06 46 ALA B C 1
ATOM 2965 O O . ALA B 1 46 ? 61.375 44.344 3.312 1 74.06 46 ALA B O 1
ATOM 2966 N N . HIS B 1 47 ? 63.531 44.375 3.816 1 76.25 47 HIS B N 1
ATOM 2967 C CA . HIS B 1 47 ? 63.625 42.938 3.971 1 76.25 47 HIS B CA 1
ATOM 2968 C C . HIS B 1 47 ? 62.781 42.469 5.145 1 76.25 47 HIS B C 1
ATOM 2970 O O . HIS B 1 47 ? 62.062 41.438 5.039 1 76.25 47 HIS B O 1
ATOM 2976 N N . LEU B 1 48 ? 62.906 43.281 6.191 1 78.81 48 LEU B N 1
ATOM 2977 C CA . LEU B 1 48 ? 62.125 42.938 7.375 1 78.81 48 LEU B CA 1
ATOM 2978 C C . LEU B 1 48 ? 60.625 43.031 7.105 1 78.81 48 LEU B C 1
ATOM 2980 O O . LEU B 1 48 ? 59.844 42.188 7.555 1 78.81 48 LEU B O 1
ATOM 2984 N N . ILE B 1 49 ? 60.281 44 6.344 1 81.38 49 ILE B N 1
ATOM 2985 C CA . ILE B 1 49 ? 58.875 44.188 5.98 1 81.38 49 ILE B CA 1
ATOM 2986 C C . ILE B 1 49 ? 58.406 43.062 5.07 1 81.38 49 ILE B C 1
ATOM 2988 O O . ILE B 1 49 ? 57.312 42.531 5.234 1 81.38 49 ILE B O 1
ATOM 2992 N N . ASP B 1 50 ? 59.25 42.656 4.191 1 81.25 50 ASP B N 1
ATOM 2993 C CA . ASP B 1 50 ? 58.938 41.594 3.273 1 81.25 50 ASP B CA 1
ATOM 2994 C C . ASP B 1 50 ? 58.844 40.25 4.016 1 81.25 50 ASP B C 1
ATOM 2996 O O . ASP B 1 50 ? 57.938 39.438 3.725 1 81.25 50 ASP B O 1
ATOM 3000 N N . LEU B 1 51 ? 59.688 40.062 4.965 1 81.12 51 LEU B N 1
ATOM 3001 C CA . LEU B 1 51 ? 59.656 38.812 5.754 1 81.12 51 LEU B CA 1
ATOM 3002 C C . LEU B 1 51 ? 58.375 38.719 6.559 1 81.12 51 LEU B C 1
ATOM 3004 O O . LEU B 1 51 ? 57.781 37.656 6.68 1 81.12 51 LEU B O 1
ATOM 3008 N N . GLU B 1 52 ? 57.938 39.781 7.035 1 83.75 52 GLU B N 1
ATOM 3009 C CA . GLU B 1 52 ? 56.688 39.812 7.77 1 83.75 52 GLU B CA 1
ATOM 3010 C C . GLU B 1 52 ? 55.5 39.562 6.844 1 83.75 52 GLU B C 1
ATOM 3012 O O . GLU B 1 52 ? 54.562 38.844 7.211 1 83.75 52 GLU B O 1
ATOM 3017 N N . LYS B 1 53 ? 55.469 40.094 5.734 1 82.69 53 LYS B N 1
ATOM 3018 C CA . LYS B 1 53 ? 54.438 39.844 4.75 1 82.69 53 LYS B CA 1
ATOM 3019 C C . LYS B 1 53 ? 54.375 38.375 4.344 1 82.69 53 LYS B C 1
ATOM 3021 O O . LYS B 1 53 ? 53.312 37.812 4.203 1 82.69 53 LYS B O 1
ATOM 3026 N N . ILE B 1 54 ? 55.469 37.812 4.191 1 84.5 54 ILE B N 1
ATOM 3027 C CA . ILE B 1 54 ? 55.594 36.406 3.828 1 84.5 54 ILE B CA 1
ATOM 3028 C C . ILE B 1 54 ? 55 35.562 4.957 1 84.5 54 ILE B C 1
ATOM 3030 O O . ILE B 1 54 ? 54.25 34.594 4.703 1 84.5 54 ILE B O 1
ATOM 3034 N N . ARG B 1 55 ? 55.375 35.906 6.16 1 83.94 55 ARG B N 1
ATOM 3035 C CA . ARG B 1 55 ? 54.875 35.188 7.309 1 83.94 55 ARG B CA 1
ATOM 3036 C C . ARG B 1 55 ? 53.344 35.281 7.379 1 83.94 55 ARG B C 1
ATOM 3038 O O . ARG B 1 55 ? 52.656 34.25 7.57 1 83.94 55 ARG B O 1
ATOM 3045 N N . ARG B 1 56 ? 52.812 36.406 7.172 1 86.75 56 ARG B N 1
ATOM 3046 C CA . ARG B 1 56 ? 51.375 36.625 7.215 1 86.75 56 ARG B CA 1
ATOM 3047 C C . ARG B 1 56 ? 50.688 35.844 6.094 1 86.75 56 ARG B C 1
ATOM 3049 O O . ARG B 1 56 ? 49.625 35.25 6.312 1 86.75 56 ARG B O 1
ATOM 3056 N N . LEU B 1 57 ? 51.281 35.875 4.934 1 87 57 LEU B N 1
ATOM 3057 C CA . LEU B 1 57 ? 50.688 35.188 3.791 1 87 57 LEU B CA 1
ATOM 3058 C C . LEU B 1 57 ? 50.719 33.688 4 1 87 57 LEU B C 1
ATOM 3060 O O . LEU B 1 57 ? 49.781 32.969 3.625 1 87 57 LEU B O 1
ATOM 3064 N N . ASN B 1 58 ? 51.75 33.25 4.609 1 86.62 58 ASN B N 1
ATOM 3065 C CA . ASN B 1 58 ? 51.812 31.828 4.934 1 86.62 58 ASN B CA 1
ATOM 3066 C C . ASN B 1 58 ? 50.719 31.438 5.953 1 86.62 58 ASN B C 1
ATOM 3068 O O . ASN B 1 58 ? 50.125 30.375 5.836 1 86.62 58 ASN B O 1
ATOM 3072 N N . ASP B 1 59 ? 50.562 32.25 6.863 1 88.69 59 ASP B N 1
ATOM 3073 C CA . ASP B 1 59 ? 49.531 32.031 7.855 1 88.69 59 ASP B CA 1
ATOM 3074 C C . ASP B 1 59 ? 48.125 32 7.203 1 88.69 59 ASP B C 1
ATOM 3076 O O . ASP B 1 59 ? 47.312 31.141 7.5 1 88.69 59 ASP B O 1
ATOM 3080 N N . LEU B 1 60 ? 47.906 32.906 6.348 1 88.69 60 LEU B N 1
ATOM 3081 C CA . LEU B 1 60 ? 46.656 33 5.648 1 88.69 60 LEU B CA 1
ATOM 3082 C C . LEU B 1 60 ? 46.438 31.797 4.754 1 88.69 60 LEU B C 1
ATOM 3084 O O . LEU B 1 60 ? 45.312 31.266 4.66 1 88.69 60 LEU B O 1
ATOM 3088 N N . LEU B 1 61 ? 47.438 31.391 4.191 1 87.5 61 LEU B N 1
ATOM 3089 C CA . LEU B 1 61 ? 47.375 30.219 3.342 1 87.5 61 LEU B CA 1
ATOM 3090 C C . LEU B 1 61 ? 47.062 28.969 4.172 1 87.5 61 LEU B C 1
ATOM 3092 O O . LEU B 1 61 ? 46.25 28.141 3.785 1 87.5 61 LEU B O 1
ATOM 3096 N N . SER B 1 62 ? 47.812 28.828 5.254 1 89.25 62 SER B N 1
ATOM 3097 C CA . SER B 1 62 ? 47.562 27.688 6.141 1 89.25 62 SER B CA 1
ATOM 3098 C C . SER B 1 62 ? 46.125 27.703 6.668 1 89.25 62 SER B C 1
ATOM 3100 O O . SER B 1 62 ? 45.5 26.656 6.719 1 89.25 62 SER B O 1
ATOM 3102 N N . GLN B 1 63 ? 45.656 28.828 6.984 1 88.94 63 GLN B N 1
ATOM 3103 C CA . GLN B 1 63 ? 44.312 28.969 7.473 1 88.94 63 GLN B CA 1
ATOM 3104 C C . GLN B 1 63 ? 43.281 28.641 6.379 1 88.94 63 GLN B C 1
ATOM 3106 O O . GLN B 1 63 ? 42.281 27.969 6.641 1 88.94 63 GLN B O 1
ATOM 3111 N N . ALA B 1 64 ? 43.594 29.109 5.211 1 85.69 64 ALA B N 1
ATOM 3112 C CA . ALA B 1 64 ? 42.688 28.828 4.094 1 85.69 64 ALA B CA 1
ATOM 3113 C C . ALA B 1 64 ? 42.594 27.328 3.82 1 85.69 64 ALA B C 1
ATOM 3115 O O . ALA B 1 64 ? 41.5 26.797 3.543 1 85.69 64 ALA B O 1
ATOM 3116 N N . ARG B 1 65 ? 43.719 26.703 3.955 1 83.94 65 ARG B N 1
ATOM 3117 C CA . ARG B 1 65 ? 43.75 25.266 3.736 1 83.94 65 ARG B CA 1
ATOM 3118 C C . ARG B 1 65 ? 43 24.531 4.848 1 83.94 65 ARG B C 1
ATOM 3120 O O . ARG B 1 65 ? 42.312 23.547 4.594 1 83.94 65 ARG B O 1
ATOM 3127 N N . GLU B 1 66 ? 43.188 25.047 6.008 1 87 66 GLU B N 1
ATOM 3128 C CA . GLU B 1 66 ? 42.5 24.438 7.137 1 87 66 GLU B CA 1
ATOM 3129 C C . GLU B 1 66 ? 40.969 24.641 7.035 1 87 66 GLU B C 1
ATOM 3131 O O . GLU B 1 66 ? 40.188 23.734 7.301 1 87 66 GLU B O 1
ATOM 3136 N N . ASP B 1 67 ? 40.594 25.812 6.648 1 86.06 67 ASP B N 1
ATOM 3137 C CA . ASP B 1 67 ? 39.188 26.109 6.465 1 86.06 67 ASP B CA 1
ATOM 3138 C C . ASP B 1 67 ? 38.594 25.234 5.355 1 86.06 67 ASP B C 1
ATOM 3140 O O . ASP B 1 67 ? 37.469 24.734 5.492 1 86.06 67 ASP B O 1
ATOM 3144 N N . ALA B 1 68 ? 39.344 25.125 4.285 1 82.94 68 ALA B N 1
ATOM 3145 C CA . ALA B 1 68 ? 38.875 24.297 3.172 1 82.94 68 ALA B CA 1
ATOM 3146 C C . ALA B 1 68 ? 38.719 22.844 3.596 1 82.94 68 ALA B C 1
ATOM 3148 O O . ALA B 1 68 ? 37.75 22.188 3.219 1 82.94 68 ALA B O 1
ATOM 3149 N N . SER B 1 69 ? 39.656 22.406 4.387 1 85.62 69 SER B N 1
ATOM 3150 C CA . SER B 1 69 ? 39.594 21.031 4.863 1 85.62 69 SER B CA 1
ATOM 3151 C C . SER B 1 69 ? 38.438 20.812 5.809 1 85.62 69 SER B C 1
ATOM 3153 O O . SER B 1 69 ? 37.75 19.797 5.723 1 85.62 69 SER B O 1
ATOM 3155 N N . THR B 1 70 ? 38.188 21.766 6.664 1 87.69 70 THR B N 1
ATOM 3156 C CA . THR B 1 70 ? 37.062 21.656 7.602 1 87.69 70 THR B CA 1
ATOM 3157 C C . THR B 1 70 ? 35.719 21.703 6.863 1 87.69 70 THR B C 1
ATOM 3159 O O . THR B 1 70 ? 34.812 20.953 7.18 1 87.69 70 THR B O 1
ATOM 3162 N N . THR B 1 71 ? 35.656 22.562 5.914 1 85.19 71 THR B N 1
ATOM 3163 C CA . THR B 1 71 ? 34.438 22.672 5.121 1 85.19 71 THR B CA 1
ATOM 3164 C C . THR B 1 71 ? 34.156 21.391 4.344 1 85.19 71 THR B C 1
ATOM 3166 O O . THR B 1 71 ? 33.031 20.938 4.246 1 85.19 71 THR B O 1
ATOM 3169 N N . ASP B 1 72 ? 35.188 20.844 3.816 1 84.06 72 ASP B N 1
ATOM 3170 C CA . ASP B 1 72 ? 35.094 19.578 3.088 1 84.06 72 ASP B CA 1
ATOM 3171 C C . ASP B 1 72 ? 34.594 18.453 4 1 84.06 72 ASP B C 1
ATOM 3173 O O . ASP B 1 72 ? 33.75 17.656 3.605 1 84.06 72 ASP B O 1
ATOM 3177 N N . LYS B 1 73 ? 35.094 18.5 5.18 1 87.06 73 LYS B N 1
ATOM 3178 C CA . LYS B 1 73 ? 34.688 17.484 6.141 1 87.06 73 LYS B CA 1
ATOM 3179 C C . LYS B 1 73 ? 33.219 17.641 6.5 1 87.06 73 LYS B C 1
ATOM 3181 O O . LYS B 1 73 ? 32.469 16.656 6.574 1 87.06 73 LYS B O 1
ATOM 3186 N N . LEU B 1 74 ? 32.812 18.828 6.672 1 86.75 74 LEU 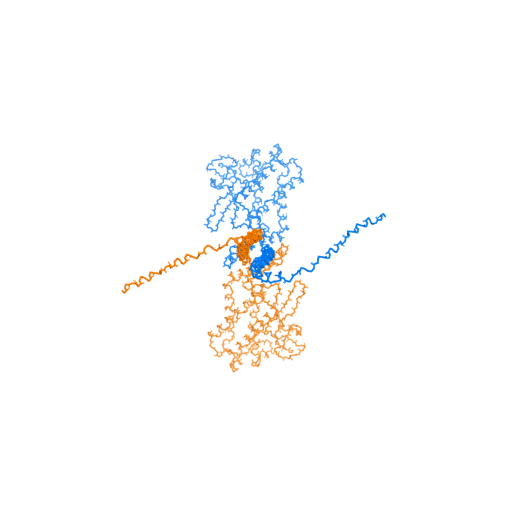B N 1
ATOM 3187 C CA . LEU B 1 74 ? 31.422 19.109 6.996 1 86.75 74 LEU B CA 1
ATOM 3188 C C . LEU B 1 74 ? 30.5 18.719 5.836 1 86.75 74 LEU B C 1
ATOM 3190 O O . LEU B 1 74 ? 29.422 18.172 6.051 1 86.75 74 LEU B O 1
ATOM 3194 N N . HIS B 1 75 ? 31 18.969 4.695 1 83.12 75 HIS B N 1
ATOM 3195 C CA . HIS B 1 75 ? 30.234 18.609 3.498 1 83.12 75 HIS B CA 1
ATOM 3196 C C . HIS B 1 75 ? 30.062 17.094 3.396 1 83.12 75 HIS B C 1
ATOM 3198 O O . HIS B 1 75 ? 28.969 16.609 3.1 1 83.12 75 HIS B O 1
ATOM 3204 N N . HIS B 1 76 ? 31.062 16.438 3.713 1 84.31 76 HIS B N 1
ATOM 3205 C CA . HIS B 1 76 ? 31 14.984 3.625 1 84.31 76 HIS B CA 1
ATOM 3206 C C . HIS B 1 76 ? 30.062 14.406 4.676 1 84.31 76 HIS B C 1
ATOM 3208 O O . HIS B 1 76 ? 29.344 13.445 4.406 1 84.31 76 HIS B O 1
ATOM 3214 N N . GLN B 1 77 ? 30.016 15.008 5.73 1 86.12 77 GLN B N 1
ATOM 3215 C CA . GLN B 1 77 ? 29.109 14.555 6.785 1 86.12 77 GLN B CA 1
ATOM 3216 C C . GLN B 1 77 ? 27.656 14.781 6.406 1 86.12 77 GLN B C 1
ATOM 3218 O O . GLN B 1 77 ? 26.812 13.914 6.625 1 86.12 77 GLN B O 1
ATOM 3223 N N . GLU B 1 78 ? 27.5 15.875 5.816 1 84.88 78 GLU B N 1
ATOM 3224 C CA . GLU B 1 78 ? 26.141 16.203 5.383 1 84.88 78 GLU B CA 1
ATOM 3225 C C . GLU B 1 78 ? 25.672 15.266 4.262 1 84.88 78 GLU B C 1
ATOM 3227 O O . GLU B 1 78 ? 24.531 14.805 4.266 1 84.88 78 GLU B O 1
ATOM 3232 N N . LEU B 1 79 ? 26.578 15.039 3.404 1 80.62 79 LEU B N 1
ATOM 3233 C CA . LEU B 1 79 ? 26.266 14.141 2.297 1 80.62 79 LEU B CA 1
ATOM 3234 C C . LEU B 1 79 ? 25.984 12.734 2.807 1 80.62 79 LEU B C 1
ATOM 3236 O O . LEU B 1 79 ? 25.016 12.094 2.373 1 80.62 79 LEU B O 1
ATOM 3240 N N . ASN B 1 80 ? 26.734 12.367 3.721 1 80.12 80 ASN B N 1
ATOM 3241 C CA . ASN B 1 80 ? 26.531 11.039 4.285 1 80.12 80 ASN B CA 1
ATOM 3242 C C . ASN B 1 80 ? 25.188 10.922 5 1 80.12 80 ASN B C 1
ATOM 3244 O O . ASN B 1 80 ? 24.5 9.906 4.887 1 80.12 80 ASN B O 1
ATOM 3248 N N . SER B 1 81 ? 24.875 11.961 5.609 1 83.81 81 SER B N 1
ATOM 3249 C CA . SER B 1 81 ? 23.594 11.992 6.305 1 83.81 81 SER B CA 1
ATOM 3250 C C . SER B 1 81 ? 22.422 11.914 5.324 1 83.81 81 SER B C 1
ATOM 3252 O O . SER B 1 81 ? 21.453 11.188 5.555 1 83.81 81 SER B O 1
ATOM 3254 N N . LEU B 1 82 ? 22.547 12.578 4.266 1 79.12 82 LEU B N 1
ATOM 3255 C CA . LEU B 1 82 ? 21.484 12.602 3.264 1 79.12 82 LEU B CA 1
ATOM 3256 C C . LEU B 1 82 ? 21.391 11.266 2.533 1 79.12 82 LEU B C 1
ATOM 3258 O O . LEU B 1 82 ? 20.297 10.781 2.238 1 79.12 82 LEU B O 1
ATOM 3262 N N . TYR B 1 83 ? 22.547 10.711 2.33 1 74.94 83 TYR B N 1
ATOM 3263 C CA . TYR B 1 83 ? 22.562 9.391 1.71 1 74.94 83 TYR B CA 1
ATOM 3264 C C . TYR B 1 83 ? 21.891 8.359 2.613 1 74.94 83 TYR B C 1
ATOM 3266 O O . TYR B 1 83 ? 21.172 7.484 2.139 1 74.94 83 TYR B O 1
ATOM 32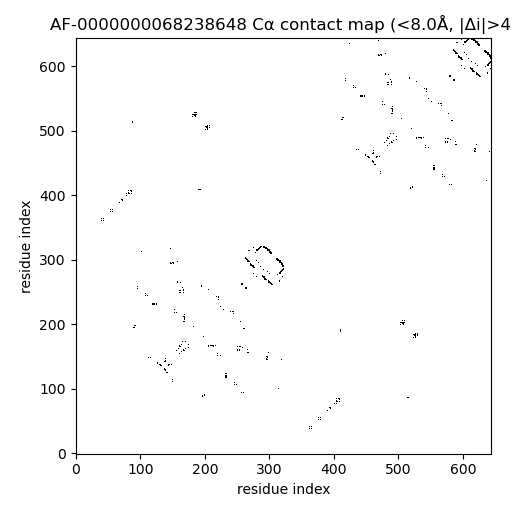74 N N . ARG B 1 84 ? 22.094 8.531 3.834 1 72.31 84 ARG B N 1
ATOM 3275 C CA . ARG B 1 84 ? 21.438 7.641 4.797 1 72.31 84 ARG B CA 1
ATOM 3276 C C . ARG B 1 84 ? 19.938 7.836 4.793 1 72.31 84 ARG B C 1
ATOM 3278 O O . ARG B 1 84 ? 19.172 6.867 4.871 1 72.31 84 ARG B O 1
ATOM 3285 N N . LYS B 1 85 ? 19.641 9.039 4.695 1 71.88 85 LYS B N 1
ATOM 3286 C CA . LYS B 1 85 ? 18.219 9.375 4.668 1 71.88 85 LYS B CA 1
ATOM 3287 C C . LYS B 1 85 ? 17.547 8.812 3.416 1 71.88 85 LYS B C 1
ATOM 3289 O O . LYS B 1 85 ? 16.453 8.25 3.49 1 71.88 85 LYS B O 1
ATOM 3294 N N . ILE B 1 86 ? 18.172 9.016 2.354 1 71.12 86 ILE B N 1
ATOM 3295 C CA . ILE B 1 86 ? 17.656 8.484 1.101 1 71.12 86 ILE B CA 1
ATOM 3296 C C . ILE B 1 86 ? 17.531 6.965 1.189 1 71.12 86 ILE B C 1
ATOM 3298 O O . ILE B 1 86 ? 16.516 6.391 0.788 1 71.12 86 ILE B O 1
ATOM 3302 N N . SER B 1 87 ? 18.562 6.395 1.734 1 67.94 87 SER B N 1
ATOM 3303 C CA . SER B 1 87 ? 18.594 4.941 1.86 1 67.94 87 SER B CA 1
ATOM 3304 C C . SER B 1 87 ? 17.469 4.441 2.768 1 67.94 87 SER B C 1
ATOM 3306 O O . SER B 1 87 ? 16.969 3.334 2.58 1 67.94 87 SER B O 1
ATOM 3308 N N . SER B 1 88 ? 17.203 5.316 3.643 1 66.56 88 SER B N 1
ATOM 3309 C CA . SER B 1 88 ? 16.156 4.922 4.586 1 66.56 88 SER B CA 1
ATOM 3310 C C . SER B 1 88 ? 14.789 4.902 3.916 1 66.56 88 SER B C 1
ATOM 3312 O O . SER B 1 88 ? 13.867 4.242 4.398 1 66.56 88 SER B O 1
ATOM 3314 N N . PHE B 1 89 ? 14.75 5.648 2.822 1 67.06 89 PHE B N 1
ATOM 3315 C CA . PHE B 1 89 ? 13.484 5.719 2.105 1 67.06 89 PHE B CA 1
ATOM 3316 C C . PHE B 1 89 ? 13.43 4.668 1.001 1 67.06 89 PHE B C 1
ATOM 3318 O O . PHE B 1 89 ? 12.344 4.332 0.514 1 67.06 89 PHE B O 1
ATOM 3325 N N . GLN B 1 90 ? 14.578 4.379 0.582 1 65.06 90 GLN B N 1
ATOM 3326 C CA . GLN B 1 90 ? 14.609 3.529 -0.604 1 65.06 90 GLN B CA 1
ATOM 3327 C C . GLN B 1 90 ? 14.68 2.053 -0.223 1 65.06 90 GLN B C 1
ATOM 3329 O O . GLN B 1 90 ? 15.453 1.668 0.653 1 65.06 90 GLN B O 1
ATOM 3334 N N . VAL B 1 91 ? 13.633 1.364 -0.545 1 63.47 91 VAL B N 1
ATOM 3335 C CA . VAL B 1 91 ? 13.742 -0.088 -0.469 1 63.47 91 VAL B CA 1
ATOM 3336 C C . VAL B 1 91 ? 14.633 -0.598 -1.597 1 63.47 91 VAL B C 1
ATOM 3338 O O . VAL B 1 91 ? 14.445 -0.238 -2.762 1 63.47 91 VAL B O 1
ATOM 3341 N N . GLN B 1 92 ? 15.805 -0.875 -1.249 1 60.59 92 GLN B N 1
ATOM 3342 C CA . GLN B 1 92 ? 16.734 -1.379 -2.254 1 60.59 92 GLN B CA 1
ATOM 3343 C C . GLN B 1 92 ? 16.25 -2.695 -2.848 1 60.59 92 GLN B C 1
ATOM 3345 O O . GLN B 1 92 ? 16.125 -3.697 -2.141 1 60.59 92 GLN B O 1
ATOM 3350 N N . HIS B 1 93 ? 15.484 -2.48 -3.947 1 65.94 93 HIS B N 1
ATOM 3351 C CA . HIS B 1 93 ? 15.18 -3.742 -4.617 1 65.94 93 HIS B CA 1
ATOM 3352 C C . HIS B 1 93 ? 16.141 -3.998 -5.773 1 65.94 93 HIS B C 1
ATOM 3354 O O . HIS B 1 93 ? 16.656 -3.057 -6.383 1 65.94 93 HIS B O 1
ATOM 3360 N N . ASN B 1 94 ? 16.641 -5.172 -5.77 1 65.94 94 ASN B N 1
ATOM 3361 C CA . ASN B 1 94 ? 17.484 -5.59 -6.887 1 65.94 94 ASN B CA 1
ATOM 3362 C C . ASN B 1 94 ? 16.766 -5.441 -8.219 1 65.94 94 ASN B C 1
ATOM 3364 O O . ASN B 1 94 ? 15.727 -6.082 -8.445 1 65.94 94 ASN B O 1
ATOM 3368 N N . THR B 1 95 ? 17.109 -4.453 -8.898 1 78.62 95 THR B N 1
ATOM 3369 C CA . THR B 1 95 ? 16.578 -4.32 -10.25 1 78.62 95 THR B CA 1
ATOM 3370 C C . THR B 1 95 ? 17.25 -5.305 -11.195 1 78.62 95 THR B C 1
ATOM 3372 O O . THR B 1 95 ? 18.484 -5.441 -11.18 1 78.62 95 THR B O 1
ATOM 3375 N N . LEU B 1 96 ? 16.453 -6.117 -11.789 1 87.38 96 LEU B N 1
ATOM 3376 C CA . LEU B 1 96 ? 16.953 -7.074 -12.766 1 87.38 96 LEU B CA 1
ATOM 3377 C C . LEU B 1 96 ? 16.891 -6.5 -14.18 1 87.38 96 LEU B C 1
ATOM 3379 O O . LEU B 1 96 ? 15.883 -5.895 -14.555 1 87.38 96 LEU B O 1
ATOM 3383 N N . ASN B 1 97 ? 18.016 -6.562 -14.836 1 87.88 97 ASN B N 1
ATOM 3384 C CA . ASN B 1 97 ? 17.938 -6.18 -16.234 1 87.88 97 ASN B CA 1
ATOM 3385 C C . ASN B 1 97 ? 17.328 -7.289 -17.094 1 87.88 97 ASN B C 1
ATOM 3387 O O . ASN B 1 97 ? 17.094 -8.398 -16.594 1 87.88 97 ASN B O 1
ATOM 3391 N N . ASP B 1 98 ? 17.078 -7 -18.328 1 89.88 98 ASP B N 1
ATOM 3392 C CA . ASP B 1 98 ? 16.391 -7.93 -19.219 1 89.88 98 ASP B CA 1
ATOM 3393 C C . ASP B 1 98 ? 17.203 -9.219 -19.391 1 89.88 98 ASP B C 1
ATOM 3395 O O . ASP B 1 98 ? 16.625 -10.312 -19.375 1 89.88 98 ASP B O 1
ATOM 3399 N N . GLU B 1 99 ? 18.484 -9.094 -19.484 1 92.81 99 GLU B N 1
ATOM 3400 C CA . GLU B 1 99 ? 19.328 -10.266 -19.672 1 92.81 99 GLU B CA 1
ATOM 3401 C C . GLU B 1 99 ? 19.328 -11.172 -18.453 1 92.81 99 GLU B C 1
ATOM 3403 O O . GLU B 1 99 ? 19.312 -12.398 -18.578 1 92.81 99 GLU B O 1
ATOM 3408 N N . GLN B 1 100 ? 19.328 -10.539 -17.359 1 93.81 100 GLN B N 1
ATOM 3409 C CA . GLN B 1 100 ? 19.297 -11.305 -16.109 1 93.81 100 GLN B CA 1
ATOM 3410 C C . GLN B 1 100 ? 17.969 -12.047 -15.961 1 93.81 100 GLN B C 1
ATOM 3412 O O . GLN B 1 100 ? 17.938 -13.195 -15.508 1 93.81 100 GLN B O 1
ATOM 3417 N N . ILE B 1 101 ? 16.922 -11.43 -16.344 1 95.69 101 ILE B N 1
ATOM 3418 C CA . ILE B 1 101 ? 15.594 -12.031 -16.25 1 95.69 101 ILE B CA 1
ATOM 3419 C C . ILE B 1 101 ? 15.508 -13.242 -17.188 1 95.69 101 ILE B C 1
ATOM 3421 O O . ILE B 1 101 ? 15.055 -14.312 -16.781 1 95.69 101 ILE B O 1
ATOM 3425 N N . LEU B 1 102 ? 16.016 -13.086 -18.359 1 95.75 102 LEU B N 1
ATOM 3426 C CA . LEU B 1 102 ? 15.992 -14.18 -19.312 1 95.75 102 LEU B CA 1
ATOM 3427 C C . LEU B 1 102 ? 16.875 -15.328 -18.859 1 95.75 102 LEU B C 1
ATOM 3429 O O . LEU B 1 102 ? 16.5 -16.5 -18.969 1 95.75 102 LEU B O 1
ATOM 3433 N N . ALA B 1 103 ? 18.016 -14.945 -18.359 1 96.19 103 ALA B N 1
ATOM 3434 C CA . ALA B 1 103 ? 18.953 -15.961 -17.875 1 96.19 103 ALA B CA 1
ATOM 3435 C C . ALA B 1 103 ? 18.328 -16.781 -16.734 1 96.19 103 ALA B C 1
ATOM 3437 O O . ALA B 1 103 ? 18.469 -18 -16.688 1 96.19 103 ALA B O 1
ATOM 3438 N N . GLU B 1 104 ? 17.703 -16.094 -15.867 1 96.75 104 GLU B N 1
ATOM 3439 C CA . GLU B 1 104 ? 17.078 -16.781 -14.742 1 96.75 104 GLU B CA 1
ATOM 3440 C C . GLU B 1 104 ? 15.922 -17.672 -15.211 1 96.75 104 GLU B C 1
ATOM 3442 O O . GLU B 1 104 ? 15.758 -18.781 -14.734 1 96.75 104 GLU B O 1
ATOM 3447 N N . MET B 1 105 ? 15.133 -17.188 -16.141 1 97 105 MET B N 1
ATOM 3448 C CA . MET B 1 105 ? 14.031 -17.953 -16.703 1 97 105 MET B CA 1
ATOM 3449 C C . MET B 1 105 ? 14.539 -19.25 -17.328 1 97 105 MET B C 1
ATOM 3451 O O . MET B 1 105 ? 13.977 -20.328 -17.094 1 97 105 MET B O 1
ATOM 3455 N N . ARG B 1 106 ? 15.57 -19.141 -18.047 1 96.75 106 ARG B N 1
ATOM 3456 C CA . ARG B 1 106 ? 16.156 -20.297 -18.719 1 96.75 106 ARG B CA 1
ATOM 3457 C C . ARG B 1 106 ? 16.812 -21.234 -17.719 1 96.75 106 ARG B C 1
ATOM 3459 O O . ARG B 1 106 ? 16.734 -22.453 -17.875 1 96.75 106 ARG B O 1
ATOM 3466 N N . SER B 1 107 ? 17.453 -20.656 -16.781 1 98.12 107 SER B N 1
ATOM 3467 C CA . SER B 1 107 ? 18.109 -21.453 -15.75 1 98.12 107 SER B CA 1
ATOM 3468 C C . SER B 1 107 ? 17.109 -22.312 -14.992 1 98.12 107 SER B C 1
ATOM 3470 O O . SER B 1 107 ? 17.375 -23.484 -14.703 1 98.12 107 SER B O 1
ATOM 3472 N N . LEU B 1 108 ? 15.984 -21.766 -14.68 1 98.56 108 LEU B N 1
ATOM 3473 C CA . LEU B 1 108 ? 14.953 -22.5 -13.953 1 98.56 108 LEU B CA 1
ATOM 3474 C C . LEU B 1 108 ? 14.422 -23.656 -14.797 1 98.56 108 LEU B C 1
ATOM 3476 O O . LEU B 1 108 ? 14.227 -24.766 -14.289 1 98.56 108 LEU B O 1
ATOM 3480 N N . ASN B 1 109 ? 14.203 -23.391 -16.062 1 98.06 109 ASN B N 1
ATOM 3481 C CA . ASN B 1 109 ? 13.797 -24.453 -16.984 1 98.06 109 ASN B CA 1
ATOM 3482 C C . ASN B 1 109 ? 14.828 -25.578 -17.031 1 98.06 109 ASN B C 1
ATOM 3484 O O . ASN B 1 109 ? 14.469 -26.75 -16.969 1 98.06 109 ASN B O 1
ATOM 3488 N N . GLN B 1 110 ? 16.078 -25.203 -17.141 1 97.81 110 GLN B N 1
ATOM 3489 C CA . GLN B 1 110 ? 17.156 -26.172 -17.203 1 97.81 110 GLN B CA 1
ATOM 3490 C C . GLN B 1 110 ? 17.234 -27 -15.922 1 97.81 110 GLN B C 1
ATOM 3492 O O . GLN B 1 110 ? 17.453 -28.219 -15.961 1 97.81 110 GLN B O 1
ATOM 3497 N N . LYS B 1 111 ? 17.109 -26.359 -14.836 1 98.38 111 LYS B N 1
ATOM 3498 C CA . LYS B 1 111 ? 17.156 -27.062 -13.547 1 98.38 111 LYS B CA 1
ATOM 3499 C C . LYS B 1 111 ? 16.016 -28.078 -13.422 1 98.38 111 LYS B C 1
ATOM 3501 O O . LYS B 1 111 ? 16.219 -29.172 -12.898 1 98.38 111 LYS B O 1
ATOM 3506 N N . LEU B 1 112 ? 14.82 -27.672 -13.875 1 98.69 112 LEU B N 1
ATOM 3507 C CA . LEU B 1 112 ? 13.711 -28.625 -13.828 1 98.69 112 LEU B CA 1
ATOM 3508 C C . LEU B 1 112 ? 13.961 -29.812 -14.758 1 98.69 112 LEU B C 1
ATOM 3510 O O . LEU B 1 112 ? 13.734 -30.953 -14.375 1 98.69 112 LEU B O 1
ATOM 3514 N N . ASP B 1 113 ? 14.445 -29.547 -15.953 1 97.69 113 ASP B N 1
ATOM 3515 C CA . ASP B 1 113 ? 14.781 -30.594 -16.906 1 97.69 113 ASP B CA 1
ATOM 3516 C C . ASP B 1 113 ? 15.805 -31.562 -16.328 1 97.69 113 ASP B C 1
ATOM 3518 O O . ASP B 1 113 ? 15.625 -32.781 -16.406 1 97.69 113 ASP B O 1
ATOM 3522 N N . LEU B 1 114 ? 16.797 -31.016 -15.703 1 97.88 114 LEU B N 1
ATOM 3523 C CA . LEU B 1 114 ? 17.844 -31.828 -15.094 1 97.88 114 LEU B CA 1
ATOM 3524 C C . LEU B 1 114 ? 17.297 -32.625 -13.922 1 97.88 114 LEU B C 1
ATOM 3526 O O . LEU B 1 114 ? 17.672 -33.812 -13.742 1 97.88 114 LEU B O 1
ATOM 3530 N N . TRP B 1 115 ? 16.484 -32 -13.133 1 98.31 115 TRP B N 1
ATOM 3531 C CA . TRP B 1 115 ? 15.875 -32.688 -12 1 98.31 115 TRP B CA 1
ATOM 3532 C C . TRP B 1 115 ? 15.047 -33.875 -12.453 1 98.31 115 TRP B C 1
ATOM 3534 O O . TRP B 1 115 ? 15.125 -34.969 -11.859 1 98.31 115 TRP B O 1
ATOM 3544 N N . VAL B 1 116 ? 14.266 -33.719 -13.508 1 98.06 116 VAL B N 1
ATOM 3545 C CA . VAL B 1 116 ? 13.422 -34.812 -14.023 1 98.06 116 VAL B CA 1
ATOM 3546 C C . VAL B 1 116 ? 14.297 -35.938 -14.539 1 98.06 116 VAL B C 1
ATOM 3548 O O . VAL B 1 116 ? 14.102 -37.094 -14.172 1 98.06 116 VAL B O 1
ATOM 3551 N N . LYS B 1 117 ? 15.289 -35.656 -15.367 1 96.69 117 LYS B N 1
ATOM 3552 C CA . LYS B 1 117 ? 16.141 -36.656 -15.992 1 96.69 117 LYS B CA 1
ATOM 3553 C C . LYS B 1 117 ? 16.984 -37.375 -14.953 1 96.69 117 LYS B C 1
ATOM 3555 O O . LYS B 1 117 ? 17.25 -38.594 -15.086 1 96.69 117 LYS B O 1
ATOM 3560 N N . TYR B 1 118 ? 17.359 -36.656 -13.938 1 96.81 118 TYR B N 1
ATOM 3561 C CA . TYR B 1 118 ? 18.172 -37.25 -12.883 1 96.81 118 TYR B CA 1
ATOM 3562 C C . TYR B 1 118 ? 17.344 -38.188 -12.016 1 96.81 118 TYR B C 1
ATOM 3564 O O . TYR B 1 118 ? 17.781 -39.281 -11.711 1 96.81 118 TYR B O 1
ATOM 3572 N N . ASN B 1 119 ? 16.203 -37.781 -11.617 1 97.25 119 ASN B N 1
ATOM 3573 C CA . ASN B 1 119 ? 15.398 -38.562 -10.664 1 97.25 119 ASN B CA 1
ATOM 3574 C C . ASN B 1 119 ? 14.641 -39.688 -11.344 1 97.25 119 ASN B C 1
ATOM 3576 O O . ASN B 1 119 ? 14.234 -40.656 -10.688 1 97.25 119 ASN B O 1
ATOM 3580 N N . PHE B 1 120 ? 14.477 -39.594 -12.695 1 96.94 120 PHE B N 1
ATOM 3581 C CA . PHE B 1 120 ? 13.734 -40.594 -13.422 1 96.94 120 PHE B CA 1
ATOM 3582 C C . PHE B 1 120 ? 14.578 -41.188 -14.547 1 96.94 120 PHE B C 1
ATOM 3584 O O . PHE B 1 120 ? 14.102 -41.344 -15.68 1 96.94 120 PHE B O 1
ATOM 3591 N N . ASN B 1 121 ? 15.758 -41.531 -14.211 1 95.12 121 ASN B N 1
ATOM 3592 C CA . ASN B 1 121 ? 16.734 -41.938 -15.211 1 95.12 121 ASN B CA 1
ATOM 3593 C C . ASN B 1 121 ? 16.641 -43.438 -15.508 1 95.12 121 ASN B C 1
ATOM 3595 O O . ASN B 1 121 ? 17.234 -43.938 -16.469 1 95.12 121 ASN B O 1
ATOM 3599 N N . ASP B 1 122 ? 15.859 -44.25 -14.75 1 94.62 122 ASP B N 1
ATOM 3600 C CA . ASP B 1 122 ? 15.672 -45.656 -14.992 1 94.62 122 ASP B CA 1
ATOM 3601 C C . ASP B 1 122 ? 14.562 -45.906 -16.016 1 94.62 122 ASP B C 1
ATOM 3603 O O . ASP B 1 122 ? 13.383 -45.938 -15.656 1 94.62 122 ASP B O 1
ATOM 3607 N N . VAL B 1 123 ? 14.898 -46.188 -17.141 1 91.38 123 VAL B N 1
ATOM 3608 C CA . VAL B 1 123 ? 13.984 -46.281 -18.281 1 91.38 123 VAL B CA 1
ATOM 3609 C C . VAL B 1 123 ? 13.023 -47.469 -18.062 1 91.38 123 VAL B C 1
ATOM 3611 O O . VAL B 1 123 ? 11.852 -47.375 -18.422 1 91.38 123 VAL B O 1
ATOM 3614 N N . ARG B 1 124 ? 13.508 -48.531 -17.516 1 91.81 124 ARG B N 1
ATOM 3615 C CA . ARG B 1 124 ? 12.672 -49.688 -17.281 1 91.81 124 ARG B CA 1
ATOM 3616 C C . ARG B 1 124 ? 11.555 -49.375 -16.297 1 91.81 124 ARG B C 1
ATOM 3618 O O . ARG B 1 124 ? 10.391 -49.719 -16.531 1 91.81 124 ARG B O 1
ATOM 3625 N N . ARG B 1 125 ? 11.906 -48.719 -15.297 1 92.31 125 ARG B N 1
ATOM 3626 C CA . ARG B 1 125 ? 10.922 -48.344 -14.289 1 92.31 125 ARG B CA 1
ATOM 3627 C C . ARG B 1 125 ? 9.938 -47.312 -14.844 1 92.31 125 ARG B C 1
ATOM 3629 O O . ARG B 1 125 ? 8.734 -47.375 -14.562 1 92.31 125 ARG B O 1
ATOM 3636 N N . LEU B 1 126 ? 10.477 -46.438 -15.617 1 92.88 126 LEU B N 1
ATOM 3637 C CA . LEU B 1 126 ? 9.688 -45.344 -16.188 1 92.88 126 LEU B CA 1
ATOM 3638 C C . LEU B 1 126 ? 8.695 -45.875 -17.219 1 92.88 126 LEU B C 1
ATOM 3640 O O . LEU B 1 126 ? 7.676 -45.25 -17.5 1 92.88 126 LEU B O 1
ATOM 3644 N N . SER B 1 127 ? 8.961 -47.031 -17.766 1 89.62 127 SER B N 1
ATOM 3645 C CA . SER B 1 127 ? 8.117 -47.594 -18.812 1 89.62 127 SER B CA 1
ATOM 3646 C C . SER B 1 127 ? 6.746 -48 -18.266 1 89.62 127 SER B C 1
ATOM 3648 O O . SER B 1 127 ? 5.789 -48.156 -19.031 1 89.62 127 SER B O 1
ATOM 3650 N N . ALA B 1 128 ? 6.68 -48.062 -16.984 1 87.75 128 ALA B N 1
ATOM 3651 C CA . ALA B 1 128 ? 5.418 -48.438 -16.359 1 87.75 128 ALA B CA 1
ATOM 3652 C C . ALA B 1 128 ? 4.461 -47.25 -16.312 1 87.75 128 ALA B C 1
ATOM 3654 O O . ALA B 1 128 ? 3.262 -47.406 -16.078 1 87.75 128 ALA B O 1
ATOM 3655 N N . LEU B 1 129 ? 5.039 -46.062 -16.547 1 87.25 129 LEU B N 1
ATOM 3656 C CA . LEU B 1 129 ? 4.203 -44.875 -16.562 1 87.25 129 LEU B CA 1
ATOM 3657 C C . LEU B 1 129 ? 3.316 -44.844 -17.797 1 87.25 129 LEU B C 1
ATOM 3659 O O . LEU B 1 129 ? 3.805 -44.625 -18.906 1 87.25 129 LEU B O 1
ATOM 3663 N N . ASN B 1 130 ? 2.066 -45.344 -17.734 1 74.75 130 ASN B N 1
ATOM 3664 C CA . ASN B 1 130 ? 1.122 -45.375 -18.844 1 74.75 130 ASN B CA 1
ATOM 3665 C C . ASN B 1 130 ? 0.004 -44.344 -18.656 1 74.75 130 ASN B C 1
ATOM 3667 O O . ASN B 1 130 ? -0.785 -44.469 -17.719 1 74.75 130 ASN B O 1
ATOM 3671 N N . CYS B 1 131 ? 0.296 -43.062 -18.766 1 61.97 131 CYS B N 1
ATOM 3672 C CA . CYS B 1 131 ? -0.708 -42.031 -18.531 1 61.97 131 CYS B CA 1
ATOM 3673 C C . CYS B 1 131 ? -1.859 -42.156 -19.531 1 61.97 131 CYS B C 1
ATOM 3675 O O . CYS B 1 131 ? -1.655 -42.562 -20.672 1 61.97 131 CYS B O 1
ATOM 3677 N N . SER B 1 132 ? -3.07 -42.562 -19.047 1 55.44 132 SER B N 1
ATOM 3678 C CA . SER B 1 132 ? -4.344 -42.844 -19.703 1 55.44 132 SER B CA 1
ATOM 3679 C C . SER B 1 132 ? -4.766 -41.719 -20.625 1 55.44 132 SER B C 1
ATOM 3681 O O . SER B 1 132 ? -5.547 -40.844 -20.234 1 55.44 132 SER B O 1
ATOM 3683 N N . GLU B 1 133 ? -3.955 -40.719 -21.141 1 53.91 133 GLU B N 1
ATOM 3684 C CA . GLU B 1 133 ? -4.73 -39.781 -21.969 1 53.91 133 GLU B CA 1
ATOM 3685 C C . GLU B 1 133 ? -5.594 -40.562 -22.969 1 53.91 133 GLU B C 1
ATOM 3687 O O . GLU B 1 133 ? -5.23 -41.656 -23.406 1 53.91 133 GLU B O 1
ATOM 3692 N N . PRO B 1 134 ? -6.855 -40 -23.031 1 47.16 134 PRO B N 1
ATOM 3693 C CA . PRO B 1 134 ? -7.738 -40.562 -24.062 1 47.16 134 PRO B CA 1
ATOM 3694 C C . PRO B 1 134 ? -7.121 -40.5 -25.453 1 47.16 134 PRO B C 1
ATOM 3696 O O . PRO B 1 134 ? -6.672 -39.438 -25.891 1 47.16 134 PRO B O 1
ATOM 3699 N N . GLY B 1 135 ? -6.727 -41.656 -25.969 1 51.72 135 GLY B N 1
ATOM 3700 C CA . GLY B 1 135 ? -6.309 -42 -27.312 1 51.72 135 GLY B CA 1
ATOM 3701 C C . GLY B 1 135 ? -4.992 -42.781 -27.344 1 51.72 135 GLY B C 1
ATOM 3702 O O . GLY B 1 135 ? -4.543 -43.188 -28.406 1 51.72 135 GLY B O 1
ATOM 3703 N N . GLY B 1 136 ? -4.48 -43.281 -26.219 1 56.97 136 GLY B N 1
ATOM 3704 C CA . GLY B 1 136 ? -3.586 -44.375 -25.906 1 56.97 136 GLY B CA 1
ATOM 3705 C C . GLY B 1 136 ? -2.152 -44.125 -26.328 1 56.97 136 GLY B C 1
ATOM 3706 O O . GLY B 1 136 ? -1.264 -44.938 -26.047 1 56.97 136 GLY B O 1
ATOM 3707 N N . GLN B 1 137 ? -1.798 -42.875 -26.984 1 66.94 137 GLN B N 1
ATOM 3708 C CA . GLN B 1 137 ? -0.479 -43.062 -27.578 1 66.94 137 GLN B CA 1
ATOM 3709 C C . GLN B 1 137 ? 0.56 -42.188 -26.891 1 66.94 137 GLN B C 1
ATOM 3711 O O . GLN B 1 137 ? 1.761 -42.312 -27.125 1 66.94 137 GLN B O 1
ATOM 3716 N N . PHE B 1 138 ? 0.172 -41.25 -26.094 1 79.12 138 PHE B N 1
ATOM 3717 C CA . PHE B 1 138 ? 1.174 -40.375 -25.453 1 79.12 138 PHE B CA 1
ATOM 3718 C C . PHE B 1 138 ? 1.041 -40.406 -23.938 1 79.12 138 PHE B C 1
ATOM 3720 O O . PHE B 1 138 ? -0.05 -40.219 -23.406 1 79.12 138 PHE B O 1
ATOM 3727 N N . PRO B 1 139 ? 2.289 -40.844 -23.219 1 85.88 139 PRO B N 1
ATOM 3728 C CA . PRO B 1 139 ? 3.686 -40.969 -23.641 1 85.88 139 PRO B CA 1
ATOM 3729 C C . PRO B 1 139 ? 4.094 -42.406 -23.922 1 85.88 139 PRO B C 1
ATOM 3731 O O . PRO B 1 139 ? 3.625 -43.312 -23.25 1 85.88 139 PRO B O 1
ATOM 3734 N N . ARG B 1 140 ? 4.973 -42.531 -24.953 1 83.19 140 ARG B N 1
ATOM 3735 C CA . ARG B 1 140 ? 5.414 -43.875 -25.328 1 83.19 140 ARG B CA 1
ATOM 3736 C C . ARG B 1 140 ? 6.91 -44.031 -25.094 1 83.19 140 ARG B C 1
ATOM 3738 O O . ARG B 1 140 ? 7.348 -45.062 -24.547 1 83.19 140 ARG B O 1
ATOM 3745 N N . SER B 1 141 ? 7.695 -43.125 -25.547 1 87.81 141 SER B 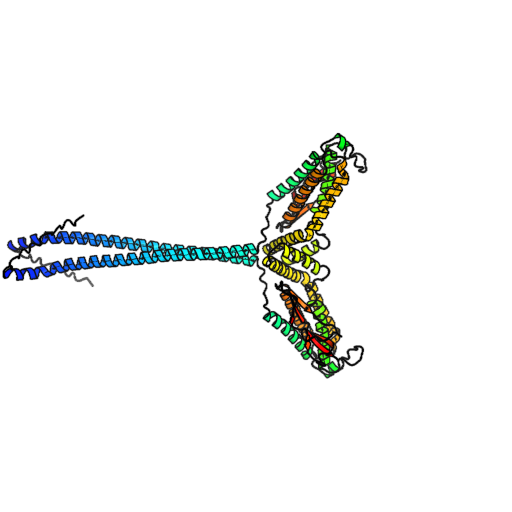N 1
ATOM 3746 C CA . SER B 1 141 ? 9.148 -43.188 -25.406 1 87.81 141 SER B CA 1
ATOM 3747 C C . SER B 1 141 ? 9.594 -42.562 -24.078 1 87.81 141 SER B C 1
ATOM 3749 O O . SER B 1 141 ? 8.82 -41.875 -23.422 1 87.81 141 SER B O 1
ATOM 3751 N N . SER B 1 142 ? 10.812 -42.906 -23.688 1 89.69 142 SER B N 1
ATOM 3752 C CA . SER B 1 142 ? 11.375 -42.344 -22.469 1 89.69 142 SER B CA 1
ATOM 3753 C C . SER B 1 142 ? 11.406 -40.812 -22.531 1 89.69 142 SER B C 1
ATOM 3755 O O . SER B 1 142 ? 11.125 -40.156 -21.547 1 89.69 142 SER B O 1
ATOM 3757 N N . THR B 1 143 ? 11.734 -40.281 -23.672 1 91.19 143 THR B N 1
ATOM 3758 C CA . THR B 1 143 ? 11.789 -38.844 -23.859 1 91.19 143 THR B CA 1
ATOM 3759 C C . THR B 1 143 ? 10.406 -38.219 -23.672 1 91.19 143 THR B C 1
ATOM 3761 O O . THR B 1 143 ? 10.273 -37.156 -23.094 1 91.19 143 THR B O 1
ATOM 3764 N N . GLN B 1 144 ? 9.375 -38.906 -24.141 1 91.19 144 GLN B N 1
ATOM 3765 C CA . GLN B 1 144 ? 8 -38.438 -23.984 1 91.19 144 GLN B CA 1
ATOM 3766 C C . GLN B 1 144 ? 7.559 -38.5 -22.531 1 91.19 144 GLN B C 1
ATOM 3768 O O . GLN B 1 144 ? 6.82 -37.625 -22.047 1 91.19 144 GLN B O 1
ATOM 3773 N N . ARG B 1 145 ? 7.988 -39.562 -21.875 1 93.31 145 ARG B N 1
ATOM 3774 C CA . ARG B 1 145 ? 7.625 -39.719 -20.469 1 93.31 145 ARG B CA 1
ATOM 3775 C C . ARG B 1 145 ? 8.281 -38.656 -19.609 1 93.31 145 ARG B C 1
ATOM 3777 O O . ARG B 1 145 ? 7.672 -38.125 -18.672 1 93.31 145 ARG B O 1
ATOM 3784 N N . TRP B 1 146 ? 9.57 -38.312 -19.922 1 94.94 146 TRP B N 1
ATOM 3785 C CA . TRP B 1 146 ? 10.219 -37.188 -19.266 1 94.94 146 TRP B CA 1
ATOM 3786 C C . TRP B 1 146 ? 9.453 -35.906 -19.516 1 94.94 146 TRP B C 1
ATOM 3788 O O . TRP B 1 146 ? 9.25 -35.094 -18.594 1 94.94 146 TRP B O 1
ATOM 3798 N N . ALA B 1 147 ? 9.016 -35.719 -20.734 1 93.88 147 ALA B N 1
ATOM 3799 C CA . ALA B 1 147 ? 8.242 -34.531 -21.094 1 93.88 147 ALA B CA 1
ATOM 3800 C C . ALA B 1 147 ? 6.93 -34.469 -20.328 1 93.88 147 ALA B C 1
ATOM 3802 O O . ALA B 1 147 ? 6.496 -33.406 -19.891 1 93.88 147 ALA B O 1
ATOM 3803 N N . TRP B 1 148 ? 6.352 -35.625 -20.141 1 93.69 148 TRP B N 1
ATOM 3804 C CA . TRP B 1 148 ? 5.09 -35.688 -19.406 1 93.69 148 TRP B CA 1
ATOM 3805 C C . TRP B 1 148 ? 5.27 -35.281 -17.953 1 93.69 148 TRP B C 1
ATOM 3807 O O . TRP B 1 148 ? 4.473 -34.5 -17.422 1 93.69 148 TRP B O 1
ATOM 3817 N N . ILE B 1 149 ? 6.277 -35.812 -17.328 1 96.44 149 ILE B N 1
ATOM 3818 C CA . ILE B 1 149 ? 6.551 -35.469 -15.93 1 96.44 149 ILE B CA 1
ATOM 3819 C C . ILE B 1 149 ? 6.859 -33.969 -15.812 1 96.44 149 ILE B C 1
ATOM 3821 O O . ILE B 1 149 ? 6.285 -33.281 -14.961 1 96.44 149 ILE B O 1
ATOM 3825 N N . GLN B 1 150 ? 7.734 -33.5 -16.703 1 97.31 150 GLN B N 1
ATOM 3826 C CA . GLN B 1 150 ? 8.109 -32.094 -16.688 1 97.31 150 GLN B CA 1
ATOM 3827 C C . GLN B 1 150 ? 6.898 -31.188 -16.922 1 97.31 150 GLN B C 1
ATOM 3829 O O . GLN B 1 150 ? 6.727 -30.172 -16.234 1 97.31 150 GLN B O 1
ATOM 3834 N N . GLY B 1 151 ? 6.098 -31.547 -17.891 1 96.38 151 GLY B N 1
ATOM 3835 C CA . GLY B 1 151 ? 4.902 -30.781 -18.188 1 96.38 151 GLY B CA 1
ATOM 3836 C C . GLY B 1 151 ? 3.924 -30.719 -17.031 1 96.38 151 GLY B C 1
ATOM 3837 O O . GLY B 1 151 ? 3.326 -29.672 -16.766 1 96.38 151 GLY B O 1
ATOM 3838 N N . THR B 1 152 ? 3.754 -31.812 -16.359 1 96.44 152 THR B N 1
ATOM 3839 C CA . THR B 1 152 ? 2.848 -31.875 -15.219 1 96.44 152 THR B CA 1
ATOM 3840 C C . THR B 1 152 ? 3.334 -30.969 -14.094 1 96.44 152 THR B C 1
ATOM 3842 O O . THR B 1 152 ? 2.551 -30.219 -13.508 1 96.44 152 THR B O 1
ATOM 3845 N N . ILE B 1 153 ? 4.621 -31.047 -13.789 1 98.25 153 ILE B N 1
ATOM 3846 C CA . ILE B 1 153 ? 5.191 -30.219 -12.734 1 98.25 153 ILE B CA 1
ATOM 3847 C C . ILE B 1 153 ? 5.098 -28.734 -13.125 1 98.25 153 ILE B C 1
ATOM 3849 O O . ILE B 1 153 ? 4.746 -27.891 -12.305 1 98.25 153 ILE B O 1
ATOM 3853 N N . THR B 1 154 ? 5.398 -28.484 -14.367 1 98.31 154 THR B N 1
ATOM 3854 C CA . THR B 1 154 ? 5.32 -27.109 -14.883 1 98.31 154 THR B CA 1
ATOM 3855 C C . THR B 1 154 ? 3.902 -26.562 -14.75 1 98.31 154 THR B C 1
ATOM 3857 O O . THR B 1 154 ? 3.713 -25.391 -14.414 1 98.31 154 THR B O 1
ATOM 3860 N N . GLU B 1 155 ? 2.967 -27.391 -15.023 1 97.81 155 GLU B N 1
ATOM 3861 C CA . GLU B 1 155 ? 1.578 -26.969 -14.875 1 97.81 155 GLU B CA 1
ATOM 3862 C C . GLU B 1 155 ? 1.28 -26.547 -13.438 1 97.81 155 GLU B C 1
ATOM 3864 O O . GLU B 1 155 ? 0.601 -25.547 -13.195 1 97.81 155 GLU B O 1
ATOM 3869 N N . MET B 1 156 ? 1.769 -27.281 -12.539 1 98.06 156 MET B N 1
ATOM 3870 C CA . MET B 1 156 ? 1.565 -26.969 -11.125 1 98.06 156 MET B CA 1
ATOM 3871 C C . MET B 1 156 ? 2.287 -25.672 -10.758 1 98.06 156 MET B C 1
ATOM 3873 O O . MET B 1 156 ? 1.723 -24.812 -10.078 1 98.06 156 MET B O 1
ATOM 3877 N N . ILE B 1 157 ? 3.551 -25.547 -11.195 1 98.44 157 ILE B N 1
ATOM 3878 C CA . ILE B 1 157 ? 4.324 -24.344 -10.93 1 98.44 157 ILE B CA 1
ATOM 3879 C C . ILE B 1 157 ? 3.604 -23.125 -11.508 1 98.44 157 ILE B C 1
ATOM 3881 O O . ILE B 1 157 ? 3.48 -22.094 -10.844 1 98.44 157 ILE B O 1
ATOM 3885 N N . PHE B 1 158 ? 3.129 -23.297 -12.688 1 98.31 158 PHE B N 1
ATOM 3886 C CA . PHE B 1 158 ? 2.426 -22.203 -13.352 1 98.31 158 PHE B CA 1
ATOM 3887 C C . PHE B 1 158 ? 1.178 -21.812 -12.578 1 98.31 158 PHE B C 1
ATOM 3889 O O . PHE B 1 158 ? 0.961 -20.625 -12.297 1 98.31 158 PHE B O 1
ATOM 3896 N N . HIS B 1 159 ? 0.41 -22.734 -12.172 1 97.06 159 HIS B N 1
ATOM 3897 C CA . HIS B 1 159 ? -0.881 -22.484 -11.539 1 97.06 159 HIS B CA 1
ATOM 3898 C C . HIS B 1 159 ? -0.708 -21.875 -10.156 1 97.06 159 HIS B C 1
ATOM 3900 O O . HIS B 1 159 ? -1.413 -20.922 -9.797 1 97.06 159 HIS B O 1
ATOM 3906 N N . TYR B 1 160 ? 0.271 -22.328 -9.461 1 97.06 160 TYR B N 1
ATOM 3907 C CA . TYR B 1 160 ? 0.35 -21.953 -8.055 1 97.06 160 TYR B CA 1
ATOM 3908 C C . TYR B 1 160 ? 1.302 -20.781 -7.863 1 97.06 160 TYR B C 1
ATOM 3910 O O . TYR B 1 160 ? 1.117 -19.969 -6.953 1 97.06 160 TYR B O 1
ATOM 3918 N N . ILE B 1 161 ? 2.309 -20.656 -8.68 1 97.81 161 ILE B N 1
ATOM 3919 C CA . ILE B 1 161 ? 3.361 -19.688 -8.391 1 97.81 161 ILE B CA 1
ATOM 3920 C C . ILE B 1 161 ? 3.346 -18.578 -9.438 1 97.81 161 ILE B C 1
ATOM 3922 O O . ILE B 1 161 ? 3.291 -17.391 -9.102 1 97.81 161 ILE B O 1
ATOM 3926 N N . PHE B 1 162 ? 3.271 -18.922 -10.758 1 97.94 162 PHE B N 1
ATOM 3927 C CA . PHE B 1 162 ? 3.541 -17.953 -11.812 1 97.94 162 PHE B CA 1
ATOM 3928 C C . PHE B 1 162 ? 2.258 -17.25 -12.234 1 97.94 162 PHE B C 1
ATOM 3930 O O . PHE B 1 162 ? 2.287 -16.078 -12.625 1 97.94 162 PHE B O 1
ATOM 3937 N N . SER B 1 163 ? 1.156 -17.891 -12.164 1 96 163 SER B N 1
ATOM 3938 C CA . SER B 1 163 ? -0.089 -17.344 -12.695 1 96 163 SER B CA 1
ATOM 3939 C C . SER B 1 163 ? -0.643 -16.25 -11.797 1 96 163 SER B C 1
ATOM 3941 O O . SER B 1 163 ? -1.062 -15.195 -12.281 1 96 163 SER B O 1
ATOM 3943 N N . PRO B 1 164 ? -0.606 -16.469 -10.492 1 95.5 164 PRO B N 1
ATOM 3944 C CA . PRO B 1 164 ? -1.131 -15.406 -9.633 1 95.5 164 PRO B CA 1
ATOM 3945 C C . PRO B 1 164 ? -0.335 -14.109 -9.75 1 95.5 164 PRO B C 1
ATOM 3947 O O . PRO B 1 164 ? 0.877 -14.141 -9.977 1 95.5 164 PRO B O 1
ATOM 3950 N N . GLN B 1 165 ? -0.98 -13 -9.562 1 93.94 165 GLN B N 1
ATOM 3951 C CA . GLN B 1 165 ? -0.283 -11.719 -9.602 1 93.94 165 GLN B CA 1
ATOM 3952 C C . GLN B 1 165 ? 0.778 -11.641 -8.508 1 93.94 165 GLN B C 1
ATOM 3954 O O . GLN B 1 165 ? 1.879 -11.133 -8.734 1 93.94 165 GLN B O 1
ATOM 3959 N N . HIS B 1 166 ? 0.359 -12.102 -7.344 1 94.88 166 HIS B N 1
ATOM 3960 C CA . HIS B 1 166 ? 1.286 -12.242 -6.227 1 94.88 166 HIS B CA 1
ATOM 3961 C C . HIS B 1 166 ? 1.25 -13.656 -5.66 1 94.88 166 HIS B C 1
ATOM 3963 O O . HIS B 1 166 ? 0.187 -14.148 -5.273 1 94.88 166 HIS B O 1
ATOM 3969 N N . PHE B 1 167 ? 2.412 -14.266 -5.594 1 95.62 167 PHE B N 1
ATOM 3970 C CA . PHE B 1 167 ? 2.482 -15.609 -5.039 1 95.62 167 PHE B CA 1
ATOM 3971 C C . PHE B 1 167 ? 2.041 -15.617 -3.58 1 95.62 167 PHE B C 1
ATOM 3973 O O . PHE B 1 167 ? 2.525 -14.82 -2.775 1 95.62 167 PHE B O 1
ATOM 3980 N N . GLY B 1 168 ? 1.046 -16.438 -3.301 1 94.12 168 GLY B N 1
ATOM 3981 C CA . GLY B 1 168 ? 0.567 -16.578 -1.934 1 94.12 168 GLY B CA 1
ATOM 3982 C C . GLY B 1 168 ? -0.694 -15.773 -1.659 1 94.12 168 GLY B C 1
ATOM 3983 O O . GLY B 1 168 ? -1.307 -15.922 -0.599 1 94.12 168 GLY B O 1
ATOM 3984 N N . LEU B 1 169 ? -1.035 -14.859 -2.551 1 94.69 169 LEU B N 1
ATOM 3985 C CA . LEU B 1 169 ? -2.234 -14.047 -2.404 1 94.69 169 LEU B CA 1
ATOM 3986 C C . LEU B 1 169 ? -3.252 -14.367 -3.492 1 94.69 169 LEU B C 1
ATOM 3988 O O . LEU B 1 169 ? -2.904 -14.422 -4.676 1 94.69 169 LEU B O 1
ATOM 3992 N N . ASP B 1 170 ? -4.465 -14.531 -3.096 1 92.5 170 ASP B N 1
ATOM 3993 C CA . ASP B 1 170 ? -5.504 -14.789 -4.086 1 92.5 170 ASP B CA 1
ATOM 3994 C C . ASP B 1 170 ? -5.73 -13.57 -4.977 1 92.5 170 ASP B C 1
ATOM 3996 O O . ASP B 1 170 ? -5.777 -12.438 -4.484 1 92.5 170 ASP B O 1
ATOM 4000 N N . ASP B 1 171 ? -5.867 -13.875 -6.219 1 89.38 171 ASP B N 1
ATOM 4001 C CA . ASP B 1 171 ? -6.062 -12.781 -7.16 1 89.38 171 ASP B CA 1
ATOM 4002 C C . ASP B 1 171 ? -7.398 -12.078 -6.922 1 89.38 171 ASP B C 1
ATOM 4004 O O . ASP B 1 171 ? -7.473 -10.852 -6.926 1 89.38 171 ASP B O 1
ATOM 4008 N N . ASN B 1 172 ? -8.352 -12.906 -6.75 1 89 172 ASN B N 1
ATOM 4009 C CA . ASN B 1 172 ? -9.68 -12.383 -6.461 1 89 172 ASN B CA 1
ATOM 4010 C C . ASN B 1 172 ? -10.086 -12.641 -5.012 1 89 172 ASN B C 1
ATOM 4012 O O . ASN B 1 172 ? -10.188 -13.797 -4.59 1 89 172 ASN B O 1
ATOM 4016 N N . PRO B 1 173 ? -10.117 -11.523 -4.32 1 92 173 PRO B N 1
ATOM 4017 C CA . PRO B 1 173 ? -10.219 -10.109 -4.68 1 92 173 PRO B CA 1
ATOM 4018 C C . PRO B 1 173 ? -8.945 -9.328 -4.348 1 92 173 PRO B C 1
ATOM 4020 O O . PRO B 1 173 ? -8.828 -8.148 -4.707 1 92 173 PRO B O 1
ATOM 4023 N N . TRP B 1 174 ? -8 -10.023 -3.746 1 93.06 174 TRP B N 1
ATOM 4024 C CA . TRP B 1 174 ? -6.957 -9.305 -3.018 1 93.06 174 TRP B CA 1
ATOM 4025 C C . TRP B 1 174 ? -5.98 -8.641 -3.979 1 93.06 174 TRP B C 1
ATOM 4027 O O . TRP B 1 174 ? -5.766 -7.426 -3.912 1 93.06 174 TRP B O 1
ATOM 4037 N N . SER B 1 175 ? -5.531 -9.383 -4.891 1 92.94 175 SER B N 1
ATOM 4038 C CA . SER B 1 175 ? -4.574 -8.797 -5.82 1 92.94 175 SER B CA 1
ATOM 4039 C C . SER B 1 175 ? -5.23 -7.734 -6.699 1 92.94 175 SER B C 1
ATOM 4041 O O . SER B 1 175 ? -4.598 -6.746 -7.074 1 92.94 175 SER B O 1
ATOM 4043 N N . GLN B 1 176 ? -6.418 -7.961 -7.004 1 93.12 176 GLN B N 1
ATOM 4044 C CA . GLN B 1 176 ? -7.145 -6.965 -7.785 1 93.12 176 GLN B CA 1
ATOM 4045 C C . GLN B 1 176 ? -7.316 -5.668 -7.004 1 93.12 176 GLN B C 1
ATOM 4047 O O . GLN B 1 176 ? -7.195 -4.578 -7.57 1 93.12 176 GLN B O 1
ATOM 4052 N N . PHE B 1 177 ? -7.648 -5.852 -5.766 1 95.62 177 PHE B N 1
ATOM 4053 C CA . PHE B 1 177 ? -7.789 -4.68 -4.91 1 95.62 177 PHE B CA 1
ATOM 4054 C C . PHE B 1 177 ? -6.469 -3.926 -4.801 1 95.62 177 PHE B C 1
ATOM 4056 O O . PHE B 1 177 ? -6.449 -2.693 -4.82 1 95.62 177 PHE B O 1
ATOM 4063 N N . LEU B 1 178 ? -5.398 -4.609 -4.684 1 95.44 178 LEU B N 1
ATOM 4064 C CA . LEU B 1 178 ? -4.086 -3.979 -4.629 1 95.44 178 LEU B CA 1
ATOM 4065 C C . LEU B 1 178 ? -3.783 -3.234 -5.922 1 95.44 178 LEU B C 1
ATOM 4067 O O . LEU B 1 178 ? -3.186 -2.156 -5.902 1 95.44 178 LEU B O 1
ATOM 4071 N N . GLN B 1 179 ? -4.18 -3.861 -7.004 1 93.06 179 GLN B N 1
ATOM 4072 C CA . GLN B 1 179 ? -4.02 -3.182 -8.281 1 93.06 179 GLN B CA 1
ATOM 4073 C C . GLN B 1 179 ? -4.84 -1.896 -8.336 1 93.06 179 GLN B C 1
ATOM 4075 O O . GLN B 1 179 ? -4.379 -0.88 -8.859 1 93.06 179 GLN B O 1
ATOM 4080 N N . TYR B 1 180 ? -5.996 -1.99 -7.781 1 94.44 180 TYR B N 1
ATOM 4081 C CA . TYR B 1 180 ? -6.863 -0.823 -7.688 1 94.44 180 TYR B CA 1
ATOM 4082 C C . TYR B 1 180 ? -6.188 0.298 -6.906 1 94.44 180 TYR B C 1
ATOM 4084 O O . TYR B 1 180 ? -6.223 1.46 -7.32 1 94.44 180 TYR B O 1
ATOM 4092 N N . ILE B 1 181 ? -5.551 -0.047 -5.824 1 95.94 181 ILE B N 1
ATOM 4093 C CA . ILE B 1 181 ? -4.844 0.935 -5.008 1 95.94 181 ILE B CA 1
ATOM 4094 C C . ILE B 1 181 ? -3.627 1.458 -5.77 1 95.94 181 ILE B C 1
ATOM 4096 O O . ILE B 1 181 ? -3.354 2.66 -5.766 1 95.94 181 ILE B O 1
ATOM 4100 N N . GLU B 1 182 ? -2.947 0.615 -6.422 1 94.88 182 GLU B N 1
ATOM 4101 C CA . GLU B 1 182 ? -1.767 1.024 -7.176 1 94.88 182 GLU B CA 1
ATOM 4102 C C . GLU B 1 182 ? -2.135 2.01 -8.281 1 94.88 182 GLU B C 1
ATOM 4104 O O . GLU B 1 182 ? -1.384 2.945 -8.562 1 94.88 182 GLU B O 1
ATOM 4109 N N . ASP B 1 183 ? -3.221 1.729 -8.922 1 94.19 183 ASP B N 1
ATOM 4110 C CA . ASP B 1 183 ? -3.703 2.674 -9.922 1 94.19 183 ASP B CA 1
ATOM 4111 C C . ASP B 1 183 ? -3.914 4.059 -9.312 1 94.19 183 ASP B C 1
ATOM 4113 O O . ASP B 1 183 ? -3.623 5.074 -9.953 1 94.19 183 ASP B O 1
ATOM 4117 N N . GLY B 1 184 ? -4.402 4.02 -8.117 1 94.81 184 GLY B N 1
ATOM 4118 C CA . GLY B 1 184 ? -4.543 5.273 -7.391 1 94.81 184 GLY B CA 1
ATOM 4119 C C . GLY B 1 184 ? -3.215 5.949 -7.102 1 94.81 184 GLY B C 1
ATOM 4120 O O . GLY B 1 184 ? -3.105 7.172 -7.184 1 94.81 184 GLY B O 1
ATOM 4121 N N . VAL B 1 185 ? -2.236 5.207 -6.785 1 93.81 185 VAL B N 1
ATOM 4122 C CA . VAL B 1 185 ? -0.897 5.734 -6.543 1 93.81 185 VAL B CA 1
ATOM 4123 C C . VAL B 1 185 ? -0.349 6.363 -7.82 1 93.81 185 VAL B C 1
ATOM 4125 O O . VAL B 1 185 ? 0.229 7.453 -7.785 1 93.81 185 VAL B O 1
ATOM 4128 N N . GLU B 1 186 ? -0.601 5.668 -8.883 1 91.44 186 GLU B N 1
ATOM 4129 C CA . GLU B 1 186 ? -0.122 6.152 -10.172 1 91.44 186 GLU B CA 1
ATOM 4130 C C . GLU B 1 186 ? -0.729 7.508 -10.516 1 91.44 186 GLU B C 1
ATOM 4132 O O . GLU B 1 186 ? -0.059 8.367 -11.094 1 91.44 186 GLU B O 1
ATOM 4137 N N . GLN B 1 187 ? -1.897 7.695 -10.141 1 92.5 187 GLN B N 1
ATOM 4138 C CA . GLN B 1 187 ? -2.598 8.945 -10.438 1 92.5 187 GLN B CA 1
ATOM 4139 C C . GLN B 1 187 ? -2.156 10.055 -9.492 1 92.5 187 GLN B C 1
ATOM 4141 O O . GLN B 1 187 ? -2.102 11.227 -9.883 1 92.5 187 GLN B O 1
ATOM 4146 N N . ALA B 1 188 ? -1.8 9.641 -8.312 1 89.62 188 ALA B N 1
ATOM 4147 C CA . ALA B 1 188 ? -1.571 10.633 -7.266 1 89.62 188 ALA B CA 1
ATOM 4148 C C . ALA B 1 188 ? -0.093 11.008 -7.172 1 89.62 188 ALA B C 1
ATOM 4150 O O . ALA B 1 188 ? 0.257 12.078 -6.668 1 89.62 188 ALA B O 1
ATOM 4151 N N . HIS B 1 189 ? 0.801 10.125 -7.672 1 90 189 HIS B N 1
ATOM 4152 C CA . HIS B 1 189 ? 2.217 10.336 -7.391 1 90 189 HIS B CA 1
ATOM 4153 C C . HIS B 1 189 ? 3.07 10.039 -8.617 1 90 189 HIS B C 1
ATOM 4155 O O . HIS B 1 189 ? 2.561 9.562 -9.633 1 90 189 HIS B O 1
ATOM 4161 N N . SER B 1 190 ? 4.375 10.328 -8.469 1 86.31 190 SER B N 1
ATOM 4162 C CA . SER B 1 190 ? 5.34 10.078 -9.531 1 86.31 190 SER B CA 1
ATOM 4163 C C . SER B 1 190 ? 5.625 8.586 -9.688 1 86.31 190 SER B C 1
ATOM 4165 O O . SER B 1 190 ? 5.312 7.797 -8.797 1 86.31 190 SER B O 1
ATOM 4167 N N . ALA B 1 191 ? 6.316 8.258 -10.766 1 83.94 191 ALA B N 1
ATOM 4168 C CA . ALA B 1 191 ? 6.656 6.871 -11.062 1 83.94 191 ALA B CA 1
ATOM 4169 C C . ALA B 1 191 ? 7.625 6.309 -10.031 1 83.94 191 ALA B C 1
ATOM 4171 O O . ALA B 1 191 ? 7.586 5.121 -9.711 1 83.94 191 ALA B O 1
ATOM 4172 N N . VAL B 1 192 ? 8.398 7.148 -9.539 1 82 192 VAL B N 1
ATOM 4173 C CA . VAL B 1 192 ? 9.391 6.715 -8.555 1 82 192 VAL B CA 1
ATOM 4174 C C . VAL B 1 192 ? 8.688 6.297 -7.266 1 82 192 VAL B C 1
ATOM 4176 O O . VAL B 1 192 ? 9 5.25 -6.691 1 82 192 VAL B O 1
ATOM 4179 N N . ILE B 1 193 ? 7.723 7.102 -6.875 1 85.56 193 ILE B N 1
ATOM 4180 C CA . ILE B 1 193 ? 6.984 6.801 -5.652 1 85.56 193 ILE B CA 1
ATOM 4181 C C . ILE B 1 193 ? 6.152 5.539 -5.852 1 85.56 193 ILE B C 1
ATOM 4183 O O . ILE B 1 193 ? 6.055 4.699 -4.953 1 85.56 193 ILE B O 1
ATOM 4187 N N . GLN B 1 194 ? 5.641 5.434 -7.035 1 89.81 194 GLN B N 1
ATOM 4188 C CA . GLN B 1 194 ? 4.852 4.246 -7.352 1 89.81 194 GLN B CA 1
ATOM 4189 C C . GLN B 1 194 ? 5.699 2.982 -7.262 1 89.81 194 GLN B C 1
ATOM 4191 O O . GLN B 1 194 ? 5.27 1.981 -6.684 1 89.81 194 GLN B O 1
ATOM 4196 N N . GLN B 1 195 ? 6.859 3.051 -7.812 1 86.88 195 GLN B N 1
ATOM 4197 C CA . GLN B 1 195 ? 7.762 1.902 -7.809 1 86.88 195 GLN B CA 1
ATOM 4198 C C . GLN B 1 195 ? 8.18 1.536 -6.387 1 86.88 195 GLN B C 1
ATOM 4200 O O . GLN B 1 195 ? 8.273 0.355 -6.047 1 86.88 195 GLN B O 1
ATOM 4205 N N . ASN B 1 196 ? 8.445 2.521 -5.664 1 86.25 196 ASN B N 1
ATOM 4206 C CA . ASN B 1 196 ? 8.812 2.289 -4.273 1 86.25 196 ASN B CA 1
ATOM 4207 C C . ASN B 1 196 ? 7.664 1.661 -3.488 1 86.25 196 ASN B C 1
ATOM 4209 O O . ASN B 1 196 ? 7.871 0.725 -2.715 1 86.25 196 ASN B O 1
ATOM 4213 N N . TRP B 1 197 ? 6.512 2.225 -3.68 1 92.19 197 TRP B N 1
ATOM 4214 C CA . TRP B 1 197 ? 5.328 1.681 -3.02 1 92.19 197 TRP B CA 1
ATOM 4215 C C . TRP B 1 197 ? 5.125 0.215 -3.387 1 92.19 197 TRP B C 1
ATOM 4217 O O . TRP B 1 197 ? 4.867 -0.62 -2.516 1 92.19 197 TRP B O 1
ATOM 4227 N N . ARG B 1 198 ? 5.242 -0.086 -4.652 1 92 198 ARG B N 1
ATOM 4228 C CA . ARG B 1 198 ? 5.094 -1.452 -5.141 1 92 198 ARG B CA 1
ATOM 4229 C C . ARG B 1 198 ? 6.109 -2.383 -4.484 1 92 198 ARG B C 1
ATOM 4231 O O . ARG B 1 198 ? 5.754 -3.471 -4.027 1 92 198 ARG B O 1
ATOM 4238 N N . GLY B 1 199 ? 7.324 -1.937 -4.461 1 90.56 199 GLY B N 1
ATOM 4239 C CA . GLY B 1 199 ? 8.367 -2.74 -3.85 1 90.56 199 GLY B CA 1
ATOM 4240 C C . GLY B 1 199 ? 8.102 -3.061 -2.391 1 90.56 199 GLY B C 1
ATOM 4241 O O . GLY B 1 199 ? 8.227 -4.211 -1.971 1 90.56 199 GLY B O 1
ATOM 4242 N N . VAL B 1 200 ? 7.703 -2.072 -1.661 1 91.31 200 VAL B N 1
ATOM 4243 C CA . VAL B 1 200 ? 7.418 -2.24 -0.239 1 91.31 200 VAL B CA 1
ATOM 4244 C C . VAL B 1 200 ? 6.215 -3.162 -0.057 1 91.31 200 VAL B C 1
ATOM 4246 O O . VAL B 1 200 ? 6.207 -4.016 0.834 1 91.31 200 VAL B O 1
ATOM 4249 N N . THR B 1 201 ? 5.199 -2.945 -0.893 1 95 201 THR B N 1
ATOM 4250 C CA . THR B 1 201 ? 3.998 -3.771 -0.83 1 95 201 THR B CA 1
ATOM 4251 C C . THR B 1 201 ? 4.332 -5.23 -1.121 1 95 201 THR B C 1
ATOM 4253 O O . THR B 1 201 ? 3.836 -6.137 -0.443 1 95 201 THR B O 1
ATOM 4256 N N . CYS B 1 202 ? 5.176 -5.441 -2.096 1 93.31 202 CYS B N 1
ATOM 4257 C CA . CYS B 1 202 ? 5.59 -6.801 -2.428 1 93.31 202 CYS B CA 1
ATOM 4258 C C . CYS B 1 202 ? 6.316 -7.449 -1.257 1 93.31 202 CYS B C 1
ATOM 4260 O O . CYS B 1 202 ? 6.074 -8.617 -0.939 1 93.31 202 CYS B O 1
ATOM 4262 N N . ASP B 1 203 ? 7.164 -6.691 -0.62 1 93.12 203 ASP B N 1
ATOM 4263 C CA . ASP B 1 203 ? 7.852 -7.207 0.561 1 93.12 203 ASP B CA 1
ATOM 4264 C C . ASP B 1 203 ? 6.855 -7.602 1.647 1 93.12 203 ASP B C 1
ATOM 4266 O O . ASP B 1 203 ? 7.027 -8.633 2.305 1 93.12 203 ASP B O 1
ATOM 4270 N N . ALA B 1 204 ? 5.918 -6.742 1.802 1 95.25 204 ALA B N 1
ATOM 4271 C CA . ALA B 1 204 ? 4.902 -6.988 2.822 1 95.25 204 ALA B CA 1
ATOM 4272 C C . ALA B 1 204 ? 4.117 -8.258 2.518 1 95.25 204 ALA B C 1
ATOM 4274 O O . ALA B 1 204 ? 3.842 -9.055 3.418 1 95.25 204 ALA B O 1
ATOM 4275 N N . ILE B 1 205 ? 3.732 -8.445 1.289 1 95.94 205 ILE B N 1
ATOM 4276 C CA . ILE B 1 205 ? 2.986 -9.633 0.873 1 95.94 205 ILE B CA 1
ATOM 4277 C C . ILE B 1 205 ? 3.816 -10.883 1.144 1 95.94 205 ILE B C 1
ATOM 4279 O O . ILE B 1 205 ? 3.305 -11.867 1.682 1 95.94 205 ILE B O 1
ATOM 4283 N N . GLU B 1 206 ? 5.086 -10.781 0.738 1 94 206 GLU B N 1
ATOM 4284 C CA . GLU B 1 206 ? 5.98 -11.922 0.957 1 94 206 GLU B CA 1
ATOM 4285 C C . GLU B 1 206 ? 6.055 -12.281 2.438 1 94 206 GLU B C 1
ATOM 4287 O O . GLU B 1 206 ? 5.996 -13.461 2.793 1 94 206 GLU B O 1
ATOM 4292 N N . GLN B 1 207 ? 6.117 -11.297 3.24 1 93.81 207 GLN B N 1
ATOM 4293 C CA . GLN B 1 207 ? 6.219 -11.5 4.68 1 93.81 207 GLN B CA 1
ATOM 4294 C C . GLN B 1 207 ? 4.914 -12.047 5.25 1 93.81 207 GLN B C 1
ATOM 4296 O O . GLN B 1 207 ? 4.922 -12.977 6.062 1 93.81 207 GLN B O 1
ATOM 4301 N N . SER B 1 208 ? 3.838 -11.547 4.82 1 94.56 208 SER B N 1
ATOM 4302 C CA . SER B 1 208 ? 2.535 -11.867 5.398 1 94.56 208 SER B CA 1
ATOM 4303 C C . SER B 1 208 ? 2.023 -13.219 4.91 1 94.56 208 SER B C 1
ATOM 4305 O O . SER B 1 208 ? 1.197 -13.852 5.566 1 94.56 208 SER B O 1
ATOM 4307 N N . THR B 1 209 ? 2.482 -13.68 3.795 1 95.88 209 THR B N 1
ATOM 4308 C CA . THR B 1 209 ? 1.936 -14.898 3.211 1 95.88 209 THR B CA 1
ATOM 4309 C C . THR B 1 209 ? 2.941 -16.047 3.305 1 95.88 209 THR B C 1
ATOM 4311 O O . THR B 1 209 ? 2.842 -17.031 2.568 1 95.88 209 THR B O 1
ATOM 4314 N N . ARG B 1 210 ? 3.889 -15.984 4.129 1 94.88 210 ARG B N 1
ATOM 4315 C CA . ARG B 1 210 ? 4.961 -16.969 4.242 1 94.88 210 ARG B CA 1
ATOM 4316 C C . ARG B 1 210 ? 4.395 -18.359 4.473 1 94.88 210 ARG B C 1
ATOM 4318 O O . ARG B 1 210 ? 4.797 -19.312 3.803 1 94.88 210 ARG B O 1
ATOM 4325 N N . ASP B 1 211 ? 3.453 -18.469 5.375 1 95.62 211 ASP B N 1
ATOM 4326 C CA . ASP B 1 211 ? 2.883 -19.766 5.715 1 95.62 211 ASP B CA 1
ATOM 4327 C C . ASP B 1 211 ? 2.086 -20.344 4.547 1 95.62 211 ASP B C 1
ATOM 4329 O O . ASP B 1 211 ? 2.172 -21.547 4.254 1 95.62 211 ASP B O 1
ATOM 4333 N N . VAL B 1 212 ? 1.328 -19.531 3.953 1 96.56 212 VAL B N 1
ATOM 4334 C CA . VAL B 1 212 ? 0.524 -19.953 2.811 1 96.56 212 VAL B CA 1
ATOM 4335 C C . VAL B 1 212 ? 1.439 -20.406 1.674 1 96.56 212 VAL B C 1
ATOM 4337 O O . VAL B 1 212 ? 1.178 -21.422 1.024 1 96.56 212 VAL B O 1
ATOM 4340 N N . ARG B 1 213 ? 2.492 -19.688 1.41 1 97.19 213 ARG B N 1
ATOM 4341 C CA . ARG B 1 213 ? 3.457 -20 0.363 1 97.19 213 ARG B CA 1
ATOM 4342 C C . ARG B 1 213 ? 4.105 -21.359 0.608 1 97.19 213 ARG B C 1
ATOM 4344 O O . ARG B 1 213 ? 4.207 -22.172 -0.308 1 97.19 213 ARG B O 1
ATOM 4351 N N . GLU B 1 214 ? 4.496 -21.594 1.83 1 96.81 214 GLU B N 1
ATOM 4352 C CA . GLU B 1 214 ? 5.105 -22.859 2.184 1 96.81 214 GLU B CA 1
ATOM 4353 C C . GLU B 1 214 ? 4.121 -24.016 1.993 1 96.81 214 GLU B C 1
ATOM 4355 O O . GLU B 1 214 ? 4.496 -25.094 1.507 1 96.81 214 GLU B O 1
ATOM 4360 N N . SER B 1 215 ? 2.936 -23.75 2.379 1 97.69 215 SER B N 1
ATOM 4361 C CA . SER B 1 215 ? 1.906 -24.781 2.227 1 97.69 215 SER B CA 1
ATOM 4362 C C . SER B 1 215 ? 1.665 -25.109 0.757 1 97.69 215 SER B C 1
ATOM 4364 O O . SER B 1 215 ? 1.48 -26.266 0.398 1 97.69 215 SER B O 1
ATOM 4366 N N . LEU B 1 216 ? 1.628 -24.109 -0.048 1 97.44 216 LEU B N 1
ATOM 4367 C CA . LEU B 1 216 ? 1.421 -24.312 -1.478 1 97.44 216 LEU B CA 1
ATOM 4368 C C . LEU B 1 216 ? 2.572 -25.109 -2.088 1 97.44 216 LEU B C 1
ATOM 4370 O O . LEU B 1 216 ? 2.35 -26 -2.908 1 97.44 216 LEU B O 1
ATOM 4374 N N . MET B 1 217 ? 3.789 -24.781 -1.724 1 97.88 217 MET B N 1
ATOM 4375 C CA . MET B 1 217 ? 4.949 -25.516 -2.223 1 97.88 217 MET B CA 1
ATOM 4376 C C . MET B 1 217 ? 4.91 -26.969 -1.765 1 97.88 217 MET B C 1
ATOM 4378 O O . MET B 1 217 ? 5.207 -27.891 -2.543 1 97.88 217 MET B O 1
ATOM 4382 N N . MET B 1 218 ? 4.516 -27.156 -0.568 1 97.62 218 MET B N 1
ATOM 4383 C CA . MET B 1 218 ? 4.398 -28.516 -0.048 1 97.62 218 MET B CA 1
ATOM 4384 C C . MET B 1 218 ? 3.318 -29.297 -0.797 1 97.62 218 MET B C 1
ATOM 4386 O O . MET B 1 218 ? 3.451 -30.5 -1.007 1 97.62 218 MET B O 1
ATOM 4390 N N . GLU B 1 219 ? 2.273 -28.641 -1.107 1 98 219 GLU B N 1
ATOM 4391 C CA . GLU B 1 219 ? 1.215 -29.266 -1.886 1 98 219 GLU B CA 1
ATOM 4392 C C . GLU B 1 219 ? 1.734 -29.75 -3.238 1 98 219 GLU B C 1
ATOM 4394 O O . GLU B 1 219 ? 1.374 -30.828 -3.701 1 98 219 GLU B O 1
ATOM 4399 N N . ILE B 1 220 ? 2.516 -28.969 -3.867 1 98.31 220 ILE B N 1
ATOM 4400 C CA . ILE B 1 220 ? 3.1 -29.344 -5.152 1 98.31 220 ILE B CA 1
ATOM 4401 C C . ILE B 1 220 ? 3.992 -30.562 -4.969 1 98.31 220 ILE B C 1
ATOM 4403 O O . ILE B 1 220 ? 3.879 -31.531 -5.719 1 98.31 220 ILE B O 1
ATOM 4407 N N . ILE B 1 221 ? 4.852 -30.5 -3.979 1 98.56 221 ILE B N 1
ATOM 4408 C CA . ILE B 1 221 ? 5.789 -31.594 -3.723 1 98.56 221 ILE B CA 1
ATOM 4409 C C . ILE B 1 221 ? 5.016 -32.875 -3.439 1 98.56 221 ILE B C 1
ATOM 4411 O O . ILE B 1 221 ? 5.332 -33.938 -3.994 1 98.56 221 ILE B O 1
ATOM 4415 N N . THR B 1 222 ? 3.998 -32.781 -2.625 1 98.31 222 THR B N 1
ATOM 4416 C CA . THR B 1 222 ? 3.186 -33.938 -2.273 1 98.31 222 THR B CA 1
ATOM 4417 C C . THR B 1 222 ? 2.488 -34.5 -3.506 1 98.31 222 THR B C 1
ATOM 4419 O O . THR B 1 222 ? 2.455 -35.719 -3.703 1 98.31 222 THR B O 1
ATOM 4422 N N . SER B 1 223 ? 1.949 -33.656 -4.289 1 98.19 223 SER B N 1
ATOM 4423 C CA . SER B 1 223 ? 1.259 -34.062 -5.504 1 98.19 223 SER B CA 1
ATOM 4424 C C . SER B 1 223 ? 2.213 -34.781 -6.469 1 98.19 223 SER B C 1
ATOM 4426 O O . SER B 1 223 ? 1.87 -35.781 -7.059 1 98.19 223 SER B O 1
ATOM 4428 N N . VAL B 1 224 ? 3.385 -34.25 -6.633 1 97.94 224 VAL B N 1
ATOM 4429 C CA . VAL B 1 224 ? 4.383 -34.812 -7.523 1 97.94 224 VAL B CA 1
ATOM 4430 C C . VAL B 1 224 ? 4.809 -36.188 -7.004 1 97.94 224 VAL B C 1
ATOM 4432 O O . VAL B 1 224 ? 4.922 -37.156 -7.773 1 97.94 224 VAL B O 1
ATOM 4435 N N . GLU B 1 225 ? 5.016 -36.312 -5.742 1 97.56 225 GLU B N 1
ATOM 4436 C CA . GLU B 1 225 ? 5.41 -37.562 -5.137 1 97.56 225 GLU B CA 1
ATOM 4437 C C . GLU B 1 225 ? 4.312 -38.625 -5.285 1 97.56 225 GLU B C 1
ATOM 4439 O O . GLU B 1 225 ? 4.598 -39.781 -5.57 1 97.56 225 GLU B O 1
ATOM 4444 N N . GLU B 1 226 ? 3.139 -38.219 -5.09 1 96.62 226 GLU B N 1
ATOM 4445 C CA . GLU B 1 226 ? 2.016 -39.125 -5.211 1 96.62 226 GLU B CA 1
ATOM 4446 C C . GLU B 1 226 ? 1.89 -39.656 -6.637 1 96.62 226 GLU B C 1
ATOM 4448 O O . GLU B 1 226 ? 1.549 -40.844 -6.84 1 96.62 226 GLU B O 1
ATOM 4453 N N . GLN B 1 227 ? 2.199 -38.875 -7.547 1 95.5 227 GLN B N 1
ATOM 4454 C CA . GLN B 1 227 ? 1.982 -39.219 -8.945 1 95.5 227 GLN B CA 1
ATOM 4455 C C . GLN B 1 227 ? 3.18 -39.969 -9.516 1 95.5 227 GLN B C 1
ATOM 4457 O O . GLN B 1 227 ? 3.02 -40.844 -10.367 1 95.5 227 GLN B O 1
ATOM 4462 N N . PHE B 1 228 ? 4.441 -39.656 -9.023 1 96.31 228 PHE B N 1
ATOM 4463 C CA . PHE B 1 228 ? 5.562 -40.125 -9.836 1 96.31 228 PHE B CA 1
ATOM 4464 C C . PHE B 1 228 ? 6.602 -40.812 -8.969 1 96.31 228 PHE B C 1
ATOM 4466 O O . PHE B 1 228 ? 7.566 -41.406 -9.492 1 96.31 228 PHE B O 1
ATOM 4473 N N . ALA B 1 229 ? 6.465 -40.844 -7.699 1 95.75 229 ALA B N 1
ATOM 4474 C CA . ALA B 1 229 ? 7.492 -41.375 -6.809 1 95.75 229 ALA B CA 1
ATOM 4475 C C . ALA B 1 229 ? 7.812 -42.844 -7.148 1 95.75 229 ALA B C 1
ATOM 4477 O O . ALA B 1 229 ? 8.969 -43.25 -7.055 1 95.75 229 ALA B O 1
ATOM 4478 N N . GLU B 1 230 ? 6.844 -43.594 -7.566 1 94.5 230 GLU B N 1
ATOM 4479 C CA . GLU B 1 230 ? 7.012 -45.031 -7.812 1 94.5 230 GLU B CA 1
ATOM 4480 C C . GLU B 1 230 ? 7.918 -45.281 -9.016 1 94.5 230 GLU B C 1
ATOM 4482 O O . GLU B 1 230 ? 8.516 -46.344 -9.141 1 94.5 230 GLU B O 1
ATOM 4487 N N . TYR B 1 231 ? 8.016 -44.281 -9.812 1 95.19 231 TYR B N 1
ATOM 4488 C CA . TYR B 1 231 ? 8.773 -44.469 -11.047 1 95.19 231 TYR B CA 1
ATOM 4489 C C . TYR B 1 231 ? 10.203 -43.969 -10.891 1 95.19 231 TYR B C 1
ATOM 4491 O O . TYR B 1 231 ? 10.992 -44.031 -11.836 1 95.19 231 TYR B O 1
ATOM 4499 N N . SER B 1 232 ? 10.547 -43.469 -9.766 1 95.75 232 SER B N 1
ATOM 4500 C CA . SER B 1 232 ? 11.891 -42.938 -9.523 1 95.75 232 SER B CA 1
ATOM 4501 C C . SER B 1 232 ? 12.742 -43.938 -8.75 1 95.75 232 SER B C 1
ATOM 4503 O O . SER B 1 232 ? 12.289 -44.5 -7.758 1 95.75 232 SER B O 1
ATOM 4505 N N . PRO B 1 233 ? 14 -44.156 -9.211 1 94.56 233 PRO B N 1
ATOM 4506 C CA . PRO B 1 233 ? 14.914 -45 -8.453 1 94.56 233 PRO B CA 1
ATOM 4507 C C . PRO B 1 233 ? 15.586 -44.25 -7.293 1 94.56 233 PRO B C 1
ATOM 4509 O O . PRO B 1 233 ? 16.234 -44.906 -6.457 1 94.56 233 PRO B O 1
ATOM 4512 N N . MET B 1 234 ? 15.461 -42.938 -7.215 1 93.69 234 MET B N 1
ATOM 4513 C CA . MET B 1 234 ? 16.188 -42.125 -6.246 1 93.69 234 MET B CA 1
ATOM 4514 C C . MET B 1 234 ? 15.445 -42.094 -4.914 1 93.69 234 MET B C 1
ATOM 4516 O O . MET B 1 234 ? 14.234 -42.344 -4.859 1 93.69 234 MET B O 1
ATOM 4520 N N . GLU B 1 235 ? 16.203 -41.75 -3.9 1 94.81 235 GLU B N 1
ATOM 4521 C CA . GLU B 1 235 ? 15.641 -41.625 -2.562 1 94.81 235 GLU B CA 1
ATOM 4522 C C . GLU B 1 235 ? 14.664 -40.438 -2.49 1 94.81 235 GLU B C 1
ATOM 4524 O O . GLU B 1 235 ? 14.891 -39.406 -3.113 1 94.81 235 GLU B O 1
ATOM 4529 N N . GLU B 1 236 ? 13.695 -40.656 -1.666 1 95.56 236 GLU B N 1
ATOM 4530 C CA . GLU B 1 236 ? 12.586 -39.719 -1.557 1 95.56 236 GLU B CA 1
ATOM 4531 C C . GLU B 1 236 ? 13.039 -38.375 -0.96 1 95.56 236 GLU B C 1
ATOM 4533 O O . GLU B 1 236 ? 12.68 -37.312 -1.46 1 95.56 236 GLU B O 1
ATOM 4538 N N . THR B 1 237 ? 13.82 -38.438 0.085 1 95.88 237 THR B N 1
ATOM 4539 C CA . THR B 1 237 ? 14.156 -37.25 0.856 1 95.88 237 THR B CA 1
ATOM 4540 C C . THR B 1 237 ? 14.953 -36.25 0.008 1 95.88 237 THR B C 1
ATOM 4542 O O . THR B 1 237 ? 14.57 -35.094 -0.125 1 95.88 237 THR B O 1
ATOM 4545 N N . PRO B 1 238 ? 16.016 -36.75 -0.616 1 96 238 PRO B N 1
ATOM 4546 C CA . PRO B 1 238 ? 16.75 -35.812 -1.469 1 96 238 PRO B CA 1
ATOM 4547 C C . PRO B 1 238 ? 15.922 -35.312 -2.66 1 96 238 PRO B C 1
ATOM 4549 O O . PRO B 1 238 ? 16.062 -34.156 -3.086 1 96 238 PRO B O 1
ATOM 4552 N N . ARG B 1 239 ? 15.078 -36.125 -3.262 1 97.12 239 ARG B N 1
ATOM 4553 C CA . ARG B 1 239 ? 14.242 -35.781 -4.398 1 97.12 239 ARG B CA 1
ATOM 4554 C C . ARG B 1 239 ? 13.273 -34.656 -4.023 1 97.12 239 ARG B C 1
ATOM 4556 O O . ARG B 1 239 ? 13.156 -33.656 -4.742 1 97.12 239 ARG B O 1
ATOM 4563 N N . LYS B 1 240 ? 12.703 -34.781 -2.879 1 97.81 240 LYS B N 1
ATOM 4564 C CA . LYS B 1 240 ? 11.773 -33.781 -2.381 1 97.81 240 LYS B CA 1
ATOM 4565 C C . LYS B 1 240 ? 12.484 -32.469 -2.066 1 97.81 240 LYS B C 1
ATOM 4567 O O . LYS B 1 240 ? 11.977 -31.391 -2.365 1 97.81 240 LYS B O 1
ATOM 4572 N N . ARG B 1 241 ? 13.602 -32.594 -1.462 1 97.44 241 ARG B N 1
ATOM 4573 C CA . ARG B 1 241 ? 14.383 -31.422 -1.087 1 97.44 241 ARG B CA 1
ATOM 4574 C C . ARG B 1 241 ? 14.789 -30.625 -2.318 1 97.44 241 ARG B C 1
ATOM 4576 O O . ARG B 1 241 ? 14.672 -29.391 -2.336 1 97.44 241 ARG B O 1
ATOM 4583 N N . GLN B 1 242 ? 15.242 -31.328 -3.309 1 97.81 242 GLN B N 1
ATOM 4584 C CA . GLN B 1 242 ? 15.695 -30.672 -4.531 1 97.81 242 GLN B CA 1
ATOM 4585 C C . GLN B 1 242 ? 14.539 -29.984 -5.246 1 97.81 242 GLN B C 1
ATOM 4587 O O . GLN B 1 242 ? 14.695 -28.875 -5.781 1 97.81 242 GLN B O 1
ATOM 4592 N N . LEU B 1 243 ? 13.406 -30.656 -5.281 1 98.5 243 LEU B N 1
ATOM 4593 C CA . LEU B 1 243 ? 12.227 -30.047 -5.875 1 98.5 243 LEU B CA 1
ATOM 4594 C C . LEU B 1 243 ? 11.82 -28.797 -5.094 1 98.5 243 LEU B C 1
ATOM 4596 O O . LEU B 1 243 ? 11.469 -27.781 -5.688 1 98.5 243 LEU B O 1
ATOM 4600 N N . GLY B 1 244 ? 11.898 -28.906 -3.789 1 98.38 244 GLY B N 1
ATOM 4601 C CA . GLY B 1 244 ? 11.594 -27.766 -2.939 1 98.38 244 GLY B CA 1
ATOM 4602 C C . GLY B 1 244 ? 12.484 -26.562 -3.213 1 98.38 244 GLY B C 1
ATOM 4603 O O . GLY B 1 244 ? 12.008 -25.422 -3.25 1 98.38 244 GLY B O 1
ATOM 4604 N N . GLU B 1 245 ? 13.734 -26.828 -3.398 1 98.12 245 GLU B N 1
ATOM 4605 C CA . GLU B 1 245 ? 14.688 -25.766 -3.711 1 98.12 245 GLU B CA 1
ATOM 4606 C C . GLU B 1 245 ? 14.359 -25.109 -5.047 1 98.12 245 GLU B C 1
ATOM 4608 O O . GLU B 1 245 ? 14.477 -23.891 -5.188 1 98.12 245 GLU B O 1
ATOM 4613 N N . LEU B 1 246 ? 13.992 -25.891 -5.965 1 98.56 246 LEU B N 1
ATOM 4614 C CA . LEU B 1 246 ? 13.617 -25.359 -7.27 1 98.56 246 LEU B CA 1
ATOM 4615 C C . LEU B 1 246 ? 12.367 -24.5 -7.168 1 98.56 246 LEU B C 1
ATOM 4617 O O . LEU B 1 246 ? 12.32 -23.406 -7.742 1 98.56 246 LEU B O 1
ATOM 4621 N N . LEU B 1 247 ? 11.398 -24.984 -6.461 1 98.75 247 LEU B N 1
ATOM 4622 C CA . LEU B 1 247 ? 10.172 -24.219 -6.27 1 98.75 247 LEU B CA 1
ATOM 4623 C C . LEU B 1 247 ? 10.453 -22.906 -5.57 1 98.75 247 LEU B C 1
ATOM 4625 O O . LEU B 1 247 ? 9.875 -21.875 -5.922 1 98.75 247 LEU B O 1
ATOM 4629 N N . GLN B 1 248 ? 11.344 -22.938 -4.645 1 98.06 248 GLN B N 1
ATOM 4630 C CA . GLN B 1 248 ? 11.727 -21.719 -3.939 1 98.06 248 GLN B CA 1
ATOM 4631 C C . GLN B 1 248 ? 12.375 -20.703 -4.887 1 98.06 248 GLN B C 1
ATOM 4633 O O . GLN B 1 248 ? 12.133 -19.5 -4.781 1 98.06 248 GLN B O 1
ATOM 4638 N N . ARG B 1 249 ? 13.133 -21.172 -5.727 1 98 249 ARG B N 1
ATOM 4639 C CA . ARG B 1 249 ? 13.766 -20.297 -6.711 1 98 249 ARG B CA 1
ATOM 4640 C C . ARG B 1 249 ? 12.727 -19.703 -7.66 1 98 249 ARG B C 1
ATOM 4642 O O . ARG B 1 249 ? 12.836 -18.547 -8.062 1 98 249 ARG B O 1
ATOM 4649 N N . CYS B 1 250 ? 11.773 -20.516 -8.023 1 98.56 250 CYS B N 1
ATOM 4650 C CA . CYS B 1 250 ? 10.688 -20.016 -8.852 1 98.56 250 CYS B CA 1
ATOM 4651 C C . CYS B 1 250 ? 9.922 -18.906 -8.148 1 98.56 250 CYS B C 1
ATOM 4653 O O . CYS B 1 250 ? 9.609 -17.875 -8.75 1 98.56 250 CYS B O 1
ATOM 4655 N N . ALA B 1 251 ? 9.664 -19.125 -6.891 1 97.56 251 ALA B N 1
ATOM 4656 C CA . ALA B 1 251 ? 8.945 -18.125 -6.098 1 97.56 251 ALA B CA 1
ATOM 4657 C C . ALA B 1 251 ? 9.742 -16.828 -5.996 1 97.56 251 ALA B C 1
ATOM 4659 O O . ALA B 1 251 ? 9.188 -15.742 -6.156 1 97.56 251 ALA B O 1
ATOM 4660 N N . THR B 1 252 ? 11.016 -16.953 -5.762 1 95.31 252 THR B N 1
ATOM 4661 C CA . THR B 1 252 ? 11.898 -15.797 -5.652 1 95.31 252 THR B CA 1
ATOM 4662 C C . THR B 1 252 ? 11.945 -15.031 -6.969 1 95.31 252 THR B C 1
ATOM 4664 O O . THR B 1 252 ? 11.953 -13.797 -6.977 1 95.31 252 THR B O 1
ATOM 4667 N N . PHE B 1 253 ? 12.008 -15.773 -7.996 1 96.75 253 PHE B N 1
ATOM 4668 C CA . PHE B 1 253 ? 12.016 -15.164 -9.32 1 96.75 253 PHE B CA 1
ATOM 4669 C C . PHE B 1 253 ? 10.719 -14.398 -9.57 1 96.75 253 PHE B C 1
ATOM 4671 O O . PHE B 1 253 ? 10.75 -13.258 -10.039 1 96.75 253 PHE B O 1
ATOM 4678 N N . LYS B 1 254 ? 9.602 -15.047 -9.281 1 96.56 254 LYS B N 1
ATOM 4679 C CA . LYS B 1 254 ? 8.297 -14.406 -9.414 1 96.56 254 LYS B CA 1
ATOM 4680 C C . LYS B 1 254 ? 8.234 -13.109 -8.602 1 96.56 254 LYS B C 1
ATOM 4682 O O . LYS B 1 254 ? 7.75 -12.094 -9.094 1 96.56 254 LYS B O 1
ATOM 4687 N N . ASP B 1 255 ? 8.727 -13.133 -7.398 1 93.94 255 ASP B N 1
ATOM 4688 C CA . ASP B 1 255 ? 8.742 -11.961 -6.527 1 93.94 255 ASP B CA 1
ATOM 4689 C C . ASP B 1 255 ? 9.617 -10.852 -7.117 1 93.94 255 ASP B C 1
ATOM 4691 O O . ASP B 1 255 ? 9.242 -9.68 -7.074 1 93.94 255 ASP B O 1
ATOM 4695 N N . ALA B 1 256 ? 10.727 -11.242 -7.633 1 93.12 256 ALA B N 1
ATOM 4696 C CA . ALA B 1 256 ? 11.641 -10.273 -8.234 1 93.12 256 ALA B CA 1
ATOM 4697 C C . ALA B 1 256 ? 10.992 -9.57 -9.422 1 93.12 256 ALA B C 1
ATOM 4699 O O . ALA B 1 256 ? 11.148 -8.359 -9.602 1 93.12 256 ALA B O 1
ATOM 4700 N N . LEU B 1 257 ? 10.281 -10.328 -10.195 1 93.88 257 LEU B N 1
ATOM 4701 C CA . LEU B 1 257 ? 9.609 -9.758 -11.359 1 93.88 257 LEU B CA 1
ATOM 4702 C C . LEU B 1 257 ? 8.531 -8.773 -10.945 1 93.88 257 LEU B C 1
ATOM 4704 O O . LEU B 1 257 ? 8.352 -7.734 -11.578 1 93.88 257 LEU B O 1
ATOM 4708 N N . SER B 1 258 ? 7.859 -9.109 -9.859 1 91.69 258 SER B N 1
ATOM 4709 C CA . SER B 1 258 ? 6.75 -8.281 -9.398 1 91.69 258 SER B CA 1
ATOM 4710 C C . SER B 1 258 ? 7.242 -6.922 -8.914 1 91.69 258 SER B C 1
ATOM 4712 O O . SER B 1 258 ? 6.465 -5.969 -8.82 1 91.69 258 SER B O 1
ATOM 4714 N N . ARG B 1 259 ? 8.492 -6.797 -8.656 1 89.81 259 ARG B N 1
ATOM 4715 C CA . ARG B 1 259 ? 9.062 -5.57 -8.117 1 89.81 259 ARG B CA 1
ATOM 4716 C C . ARG B 1 259 ? 9.656 -4.703 -9.219 1 89.81 259 ARG B C 1
ATOM 4718 O O . ARG B 1 259 ? 10.109 -3.586 -8.961 1 89.81 259 ARG B O 1
ATOM 4725 N N . GLN B 1 260 ? 9.617 -5.242 -10.422 1 88.38 260 GLN B N 1
ATOM 4726 C CA . GLN B 1 260 ? 10.227 -4.504 -11.531 1 88.38 260 GLN B CA 1
ATOM 4727 C C . GLN B 1 260 ? 9.297 -3.395 -12.023 1 88.38 260 GLN B C 1
ATOM 4729 O O . GLN B 1 260 ? 8.086 -3.459 -11.82 1 88.38 260 GLN B O 1
ATOM 4734 N N . LYS B 1 261 ? 9.906 -2.395 -12.664 1 83.56 261 LYS B N 1
ATOM 4735 C CA . LYS B 1 261 ? 9.141 -1.296 -13.242 1 83.56 261 LYS B CA 1
ATOM 4736 C C . LYS B 1 261 ? 8.25 -1.787 -14.375 1 83.56 261 LYS B C 1
ATOM 4738 O O . LYS B 1 261 ? 7.086 -1.384 -14.477 1 83.56 261 LYS B O 1
ATOM 4743 N N . ASP B 1 262 ? 8.867 -2.629 -15.141 1 87.19 262 ASP B N 1
ATOM 4744 C CA . ASP B 1 262 ? 8.086 -3.234 -16.219 1 87.19 262 ASP B CA 1
ATOM 4745 C C . ASP B 1 262 ? 7.191 -4.352 -15.688 1 87.19 262 ASP B C 1
ATOM 4747 O O . ASP B 1 262 ? 7.488 -4.953 -14.656 1 87.19 262 ASP B O 1
ATOM 4751 N N . LEU B 1 263 ? 6.129 -4.559 -16.422 1 87.62 263 LEU B N 1
ATOM 4752 C CA . LEU B 1 263 ? 5.203 -5.613 -16.031 1 87.62 263 LEU B CA 1
ATOM 4753 C C . LEU B 1 263 ? 5.508 -6.91 -16.766 1 87.62 263 LEU B C 1
ATOM 4755 O O . LEU B 1 263 ? 5.672 -6.906 -18 1 87.62 263 LEU B O 1
ATOM 4759 N N . PHE B 1 264 ? 5.629 -7.906 -16.031 1 92.69 264 PHE B N 1
ATOM 4760 C CA . PHE B 1 264 ? 5.883 -9.219 -16.609 1 92.69 264 PHE B CA 1
ATOM 4761 C C . PHE B 1 264 ? 4.715 -10.164 -16.344 1 92.69 264 PHE B C 1
ATOM 4763 O O . PHE B 1 264 ? 4.133 -10.148 -15.25 1 92.69 264 PHE B O 1
ATOM 4770 N N . HIS B 1 265 ? 4.418 -10.961 -17.391 1 94 265 HIS B N 1
ATOM 4771 C CA . HIS B 1 265 ? 3.328 -11.922 -17.281 1 94 265 HIS B CA 1
ATOM 4772 C C . HIS B 1 265 ? 3.721 -13.273 -17.859 1 94 265 HIS B C 1
ATOM 4774 O O . HIS B 1 265 ? 4.238 -13.344 -18.984 1 94 265 HIS B O 1
ATOM 4780 N N . PHE B 1 266 ? 3.49 -14.234 -17.016 1 97.25 266 PHE B N 1
ATOM 4781 C CA . PHE B 1 266 ? 3.725 -15.594 -17.5 1 97.25 266 PHE B CA 1
ATOM 4782 C C . PHE B 1 266 ? 2.525 -16.094 -18.297 1 97.25 266 PHE B C 1
ATOM 4784 O O . PHE B 1 266 ? 1.379 -15.789 -17.953 1 97.25 266 PHE B O 1
ATOM 4791 N N . PHE B 1 267 ? 2.811 -16.875 -19.359 1 96.12 267 PHE B N 1
ATOM 4792 C CA . PHE B 1 267 ? 1.719 -17.453 -20.125 1 96.12 267 PHE B CA 1
ATOM 4793 C C . PHE B 1 267 ? 2.037 -18.891 -20.516 1 96.12 267 PHE B C 1
ATOM 4795 O O . PHE B 1 267 ? 3.205 -19.297 -20.531 1 96.12 267 PHE B O 1
ATOM 4802 N N . ARG B 1 268 ? 1.017 -19.594 -20.672 1 95.94 268 ARG B N 1
ATOM 4803 C CA . ARG B 1 268 ? 1.115 -21 -21.047 1 95.94 268 ARG B CA 1
ATOM 4804 C C . ARG B 1 268 ? -0.021 -21.406 -21.969 1 95.94 268 ARG B C 1
ATOM 4806 O O . ARG B 1 268 ? -1.165 -20.984 -21.781 1 95.94 268 ARG B O 1
ATOM 4813 N N . SER B 1 269 ? 0.324 -22.188 -22.938 1 94.38 269 SER B N 1
ATOM 4814 C CA . SER B 1 269 ? -0.682 -22.656 -23.875 1 94.38 269 SER B CA 1
ATOM 4815 C C . SER B 1 269 ? -1.326 -23.953 -23.391 1 94.38 269 SER B C 1
ATOM 4817 O O . SER B 1 269 ? -0.719 -24.703 -22.625 1 94.38 269 SER B O 1
ATOM 4819 N N . GLN B 1 270 ? -2.537 -24.172 -23.844 1 93.25 270 GLN B N 1
ATOM 4820 C CA . GLN B 1 270 ? -3.262 -25.391 -23.516 1 93.25 270 GLN B CA 1
ATOM 4821 C C . GLN B 1 270 ? -3.068 -26.453 -24.578 1 93.25 270 GLN B C 1
ATOM 4823 O O . GLN B 1 270 ? -2.797 -26.141 -25.75 1 93.25 270 GLN B O 1
ATOM 4828 N N . PRO B 1 271 ? -3.229 -27.703 -24.062 1 91.31 271 PRO B N 1
ATOM 4829 C CA . PRO B 1 271 ? -3.197 -28.766 -25.094 1 91.31 271 PRO B CA 1
ATOM 4830 C C . PRO B 1 271 ? -4.242 -28.547 -26.188 1 91.31 271 PRO B C 1
ATOM 4832 O O . PRO B 1 271 ? -5.395 -28.234 -25.891 1 91.31 271 PRO B O 1
ATOM 4835 N N . GLY B 1 272 ? -3.811 -28.641 -27.422 1 90.56 272 GLY B N 1
ATOM 4836 C CA . GLY B 1 272 ? -4.734 -28.453 -28.531 1 90.56 272 GLY B CA 1
ATOM 4837 C C . GLY B 1 272 ? -4.578 -27.109 -29.219 1 90.56 272 GLY B C 1
ATOM 4838 O O . GLY B 1 272 ? -5.086 -26.922 -30.328 1 90.56 272 GLY B O 1
ATOM 4839 N N . ASP B 1 273 ? -3.852 -26.188 -28.609 1 93.12 273 ASP B N 1
ATOM 4840 C CA . ASP B 1 273 ? -3.623 -24.875 -29.219 1 93.12 273 ASP B CA 1
ATOM 4841 C C . ASP B 1 273 ? -2.686 -24.984 -30.422 1 93.12 273 ASP B C 1
ATOM 4843 O O . ASP B 1 273 ? -1.871 -25.906 -30.5 1 93.12 273 ASP B O 1
ATOM 4847 N N . ASP B 1 274 ? -2.842 -23.984 -31.312 1 93.06 274 ASP B N 1
ATOM 4848 C CA . ASP B 1 274 ? -1.973 -23.953 -32.469 1 93.06 274 ASP B CA 1
ATOM 4849 C C . ASP B 1 274 ? -0.563 -23.5 -32.094 1 93.06 274 ASP B C 1
ATOM 4851 O O . ASP B 1 274 ? -0.394 -22.594 -31.297 1 93.06 274 ASP B O 1
ATOM 4855 N N . PHE B 1 275 ? 0.379 -24.141 -32.719 1 92.06 275 PHE B N 1
ATOM 4856 C CA . PHE B 1 275 ? 1.766 -23.734 -32.5 1 92.06 275 PHE B CA 1
ATOM 4857 C C . PHE B 1 275 ? 2.037 -22.375 -33.156 1 92.06 275 PHE B C 1
ATOM 4859 O O . PHE B 1 275 ? 1.588 -22.109 -34.25 1 92.06 275 PHE B O 1
ATOM 4866 N N . SER B 1 276 ? 2.654 -21.562 -32.375 1 90.75 276 SER B N 1
ATOM 4867 C CA . SER B 1 276 ? 3.051 -20.234 -32.875 1 90.75 276 SER B CA 1
ATOM 4868 C C . SER B 1 276 ? 4.555 -20.031 -32.719 1 90.75 276 SER B C 1
ATOM 4870 O O . SER B 1 276 ? 5.086 -20.047 -31.609 1 90.75 276 SER B O 1
ATOM 4872 N N . MET B 1 277 ? 5.234 -19.641 -33.812 1 87.81 277 MET B N 1
ATOM 4873 C CA . MET B 1 277 ? 6.68 -19.422 -33.812 1 87.81 277 MET B CA 1
ATOM 4874 C C . MET B 1 277 ? 7.035 -18.156 -33.062 1 87.81 277 MET B C 1
ATOM 4876 O O . MET B 1 277 ? 8.172 -17.984 -32.625 1 87.81 277 MET B O 1
ATOM 4880 N N . THR B 1 278 ? 6.141 -17.312 -32.875 1 87.94 278 THR B N 1
ATOM 4881 C CA . THR B 1 278 ? 6.398 -16.031 -32.25 1 87.94 278 THR B CA 1
ATOM 4882 C C . THR B 1 278 ? 6.371 -16.156 -30.719 1 87.94 278 THR B C 1
ATOM 4884 O O . THR B 1 278 ? 7.105 -15.461 -30.016 1 87.94 278 THR B O 1
ATOM 4887 N N . SER B 1 279 ? 5.594 -17.172 -30.234 1 93.06 279 SER B N 1
ATOM 4888 C CA . SER B 1 279 ? 5.402 -17.219 -28.781 1 93.06 279 SER B CA 1
ATOM 4889 C C . SER B 1 279 ? 5.824 -18.562 -28.203 1 93.06 279 SER B C 1
ATOM 4891 O O . SER B 1 279 ? 5.766 -18.781 -27 1 93.06 279 SER B O 1
ATOM 4893 N N . MET B 1 280 ? 6.301 -19.484 -29.156 1 93.88 280 MET B N 1
ATOM 4894 C CA . MET B 1 280 ? 6.621 -20.828 -28.688 1 93.88 280 MET B CA 1
ATOM 4895 C C . MET B 1 280 ? 7.938 -21.312 -29.281 1 93.88 280 MET B C 1
ATOM 4897 O O . MET B 1 280 ? 8.352 -20.844 -30.344 1 93.88 280 MET B O 1
ATOM 4901 N N . THR B 1 281 ? 8.641 -22.141 -28.547 1 92.44 281 THR B N 1
ATOM 4902 C CA . THR B 1 281 ? 9.812 -22.875 -29.016 1 92.44 281 THR B CA 1
ATOM 4903 C C . THR B 1 281 ? 9.578 -24.375 -28.922 1 92.44 281 THR B C 1
ATOM 4905 O O . THR B 1 281 ? 9.016 -24.859 -27.922 1 92.44 281 THR B O 1
ATOM 4908 N N . PHE B 1 282 ? 10.062 -25.031 -29.844 1 88.75 282 PHE B N 1
ATOM 4909 C CA . PHE B 1 282 ? 9.891 -26.484 -29.906 1 88.75 282 PHE B CA 1
ATOM 4910 C C . PHE B 1 282 ? 10.883 -27.188 -28.984 1 88.75 282 PHE B C 1
ATOM 4912 O O . PHE B 1 282 ? 12.078 -26.906 -29.031 1 88.75 282 PHE B O 1
ATOM 4919 N N . ALA B 1 283 ? 10.328 -28.047 -28.188 1 87.44 283 ALA B N 1
ATOM 4920 C CA . ALA B 1 283 ? 11.188 -28.906 -27.375 1 87.44 283 ALA B CA 1
ATOM 4921 C C . ALA B 1 283 ? 11.25 -30.312 -27.953 1 87.44 283 ALA B C 1
ATOM 4923 O O . ALA B 1 283 ? 12.227 -31.047 -27.734 1 87.44 283 ALA B O 1
ATOM 4924 N N . GLY B 1 284 ? 10.109 -30.734 -28.609 1 83.38 284 GLY B N 1
ATOM 4925 C CA . GLY B 1 284 ? 10.008 -32.062 -29.219 1 83.38 284 GLY B CA 1
ATOM 4926 C C . GLY B 1 284 ? 8.672 -32.312 -29.875 1 83.38 284 GLY B C 1
ATOM 4927 O O . GLY B 1 284 ? 7.773 -31.469 -29.812 1 83.38 284 GLY B O 1
ATOM 4928 N N . GLY B 1 285 ? 8.609 -33.406 -30.578 1 79.38 285 GLY B N 1
ATOM 4929 C CA . GLY B 1 285 ? 7.391 -33.781 -31.281 1 79.38 285 GLY B CA 1
ATOM 4930 C C . GLY B 1 285 ? 7.508 -33.656 -32.781 1 79.38 285 GLY B C 1
ATOM 4931 O O . GLY B 1 285 ? 8.539 -33.969 -33.375 1 79.38 285 GLY B O 1
ATOM 4932 N N . CYS B 1 286 ? 6.379 -33.25 -33.406 1 74.44 286 CYS B N 1
ATOM 4933 C CA . CYS B 1 286 ? 6.359 -33.25 -34.875 1 74.44 286 CYS B CA 1
ATOM 4934 C C . CYS B 1 286 ? 7.055 -32.031 -35.438 1 74.44 286 CYS B C 1
ATOM 4936 O O . CYS B 1 286 ? 7.566 -32.062 -36.562 1 74.44 286 CYS B O 1
ATOM 4938 N N . GLY B 1 287 ? 7.242 -31.047 -34.75 1 66.56 287 GLY B N 1
ATOM 4939 C CA . GLY B 1 287 ? 7.992 -29.859 -35.125 1 66.56 287 GLY B CA 1
ATOM 4940 C C . GLY B 1 287 ? 7.418 -29.141 -36.344 1 66.56 287 GLY B C 1
ATOM 4941 O O . GLY B 1 287 ? 8.109 -28.359 -36.969 1 66.56 287 GLY B O 1
ATOM 4942 N N . ASP B 1 288 ? 6.246 -29.5 -36.719 1 75.62 288 ASP B N 1
ATOM 4943 C CA . ASP B 1 288 ? 5.621 -28.891 -37.875 1 75.62 288 ASP B CA 1
ATOM 4944 C C . ASP B 1 288 ? 4.852 -27.625 -37.5 1 75.62 288 ASP B C 1
ATOM 4946 O O . ASP B 1 288 ? 4.391 -27.5 -36.344 1 75.62 288 ASP B O 1
ATOM 4950 N N . LEU B 1 289 ? 4.832 -26.734 -38.438 1 74.75 289 LEU B N 1
ATOM 4951 C CA . LEU B 1 289 ? 4.16 -25.469 -38.219 1 74.75 289 LEU B CA 1
ATOM 4952 C C . LEU B 1 289 ? 2.662 -25.672 -38.031 1 74.75 289 LEU B C 1
ATOM 4954 O O . LEU B 1 289 ? 1.992 -24.844 -37.406 1 74.75 289 LEU B O 1
ATOM 4958 N N . ALA B 1 290 ? 2.211 -26.719 -38.5 1 75.94 290 ALA B N 1
ATOM 4959 C CA . ALA B 1 290 ? 0.787 -27.016 -38.344 1 75.94 290 ALA B CA 1
ATOM 4960 C C . ALA B 1 290 ? 0.518 -27.875 -37.125 1 75.94 290 ALA B C 1
ATOM 4962 O O . ALA B 1 290 ? -0.605 -28.344 -36.938 1 75.94 290 ALA B O 1
ATOM 4963 N N . ALA B 1 291 ? 1.503 -27.875 -36.312 1 86.69 291 ALA B N 1
ATOM 4964 C CA . ALA B 1 291 ? 1.397 -28.781 -35.156 1 86.69 291 ALA B CA 1
ATOM 4965 C C . ALA B 1 291 ? 0.585 -28.141 -34.031 1 86.69 291 ALA B C 1
ATOM 4967 O O . ALA B 1 291 ? 0.352 -26.938 -34.031 1 86.69 291 ALA B O 1
ATOM 4968 N N . LYS B 1 292 ? 0.032 -29.031 -33.219 1 91.31 292 LYS B N 1
ATOM 4969 C CA . LYS B 1 292 ? -0.709 -28.609 -32.031 1 91.31 292 LYS B CA 1
ATOM 4970 C C . LYS B 1 292 ? 0.096 -28.859 -30.766 1 91.31 292 LYS B C 1
ATOM 4972 O O . LYS B 1 292 ? 0.898 -29.797 -30.719 1 91.31 292 LYS B O 1
ATOM 4977 N N . VAL B 1 293 ? -0.136 -28.016 -29.844 1 92.38 293 VAL B N 1
ATOM 4978 C CA . VAL B 1 293 ? 0.558 -28.156 -28.578 1 92.38 293 VAL B CA 1
ATOM 4979 C C . VAL B 1 293 ? 0.036 -29.391 -27.828 1 92.38 293 VAL B C 1
ATOM 4981 O O . VAL B 1 293 ? -1.175 -29.562 -27.688 1 92.38 293 VAL B O 1
ATOM 4984 N N . ARG B 1 294 ? 0.872 -30.266 -27.484 1 91.12 294 ARG B N 1
ATOM 4985 C CA . ARG B 1 294 ? 0.5 -31.422 -26.672 1 91.12 294 ARG B CA 1
ATOM 4986 C C . ARG B 1 294 ? 0.667 -31.125 -25.188 1 91.12 294 ARG B C 1
ATOM 4988 O O . ARG B 1 294 ? -0.214 -31.438 -24.391 1 91.12 294 ARG B O 1
ATOM 4995 N N . ILE B 1 295 ? 1.783 -30.594 -24.875 1 93 295 ILE B N 1
ATOM 4996 C CA . ILE B 1 295 ? 2.066 -30.297 -23.484 1 93 295 ILE B CA 1
ATOM 4997 C C . ILE B 1 295 ? 3.066 -29.141 -23.391 1 93 295 ILE B C 1
ATOM 4999 O O . ILE B 1 295 ? 3.992 -29.047 -24.203 1 93 295 ILE B O 1
ATOM 5003 N N . CYS B 1 296 ? 2.85 -28.266 -22.5 1 96.44 296 CYS B N 1
ATOM 5004 C CA . CYS B 1 296 ? 3.783 -27.188 -22.219 1 96.44 296 CYS B CA 1
ATOM 5005 C C . CYS B 1 296 ? 4.855 -27.625 -21.234 1 96.44 296 CYS B C 1
ATOM 5007 O O . CYS B 1 296 ? 4.539 -28.047 -20.109 1 96.44 296 CYS B O 1
ATOM 5009 N N . LEU B 1 297 ? 6.141 -27.5 -21.609 1 97.5 297 LEU B N 1
ATOM 5010 C CA . LEU B 1 297 ? 7.234 -27.969 -20.766 1 97.5 297 LEU B CA 1
ATOM 5011 C C . LEU B 1 297 ? 7.746 -26.828 -19.875 1 97.5 297 LEU B C 1
ATOM 5013 O O . LEU B 1 297 ? 8.398 -27.078 -18.859 1 97.5 297 LEU B O 1
ATOM 5017 N N . TRP B 1 298 ? 7.551 -25.656 -20.281 1 98.38 298 TRP B N 1
ATOM 5018 C CA . TRP B 1 298 ? 7.922 -24.469 -19.5 1 98.38 298 TRP B CA 1
ATOM 5019 C C . TRP B 1 298 ? 7.184 -23.234 -20.016 1 98.38 298 TRP B C 1
ATOM 5021 O O . TRP B 1 298 ? 7.078 -23.031 -21.219 1 98.38 298 TRP B O 1
ATOM 5031 N N . PRO B 1 299 ? 6.66 -22.422 -19.141 1 98.12 299 PRO B N 1
ATOM 5032 C CA . PRO B 1 299 ? 5.84 -21.281 -19.578 1 98.12 299 PRO B CA 1
ATOM 5033 C C . PRO B 1 299 ? 6.66 -20.203 -20.266 1 98.12 299 PRO B C 1
ATOM 5035 O O . PRO B 1 299 ? 7.891 -20.188 -20.156 1 98.12 299 PRO B O 1
ATOM 5038 N N . GLY B 1 300 ? 5.93 -19.375 -21.016 1 97.56 300 GLY B N 1
ATOM 5039 C CA . GLY B 1 300 ? 6.543 -18.188 -21.609 1 97.56 300 GLY B CA 1
ATOM 5040 C C . GLY B 1 300 ? 6.434 -16.969 -20.719 1 97.56 300 GLY B C 1
ATOM 5041 O O . GLY B 1 300 ? 5.738 -16.984 -19.703 1 97.56 300 GLY B O 1
ATOM 5042 N N . LEU B 1 301 ? 7.207 -15.961 -21.094 1 97.06 301 LEU B N 1
ATOM 5043 C CA . LEU B 1 301 ? 7.211 -14.695 -20.359 1 97.06 301 LEU B CA 1
ATOM 5044 C C . LEU B 1 301 ? 6.98 -13.516 -21.312 1 97.06 301 LEU B C 1
ATOM 5046 O O . LEU B 1 301 ? 7.648 -13.406 -22.344 1 97.06 301 LEU B O 1
ATOM 5050 N N . ALA B 1 302 ? 5.992 -12.75 -20.953 1 95.25 302 ALA B N 1
ATOM 5051 C CA . ALA B 1 302 ? 5.715 -11.539 -21.703 1 95.25 302 ALA B CA 1
ATOM 5052 C C . ALA B 1 302 ? 6.09 -10.289 -20.906 1 95.25 302 ALA B C 1
ATOM 5054 O O . ALA B 1 302 ? 6.035 -10.289 -19.688 1 95.25 302 ALA B O 1
ATOM 5055 N N . LYS B 1 303 ? 6.484 -9.281 -21.641 1 92.81 303 LYS B N 1
ATOM 5056 C CA . LYS B 1 303 ? 6.867 -8.008 -21.031 1 92.81 303 LYS B CA 1
ATOM 5057 C C . LYS B 1 303 ? 6.023 -6.863 -21.578 1 92.81 303 LYS B C 1
ATOM 5059 O O . LYS B 1 303 ? 5.812 -6.766 -22.797 1 92.81 303 LYS B O 1
ATOM 5064 N N . ARG B 1 304 ? 5.473 -6.098 -20.641 1 87.56 304 ARG B N 1
ATOM 5065 C CA . ARG B 1 304 ? 4.73 -4.895 -21 1 87.56 304 ARG B CA 1
ATOM 5066 C C . ARG B 1 304 ? 5.379 -3.648 -20.422 1 87.56 304 ARG B C 1
ATOM 5068 O O . ARG B 1 304 ? 5.664 -3.598 -19.219 1 87.56 304 ARG B O 1
ATOM 5075 N N . THR B 1 305 ? 5.723 -2.803 -21.312 1 77.38 305 THR B N 1
ATOM 5076 C CA . THR B 1 305 ? 6.258 -1.524 -20.859 1 77.38 305 THR B CA 1
ATOM 5077 C C . THR B 1 305 ? 5.176 -0.447 -20.875 1 77.38 305 THR B C 1
ATOM 5079 O O . THR B 1 305 ? 4.094 -0.659 -21.422 1 77.38 305 THR B O 1
ATOM 5082 N N . GLN B 1 306 ? 5.371 0.61 -20.094 1 66.69 306 GLN B N 1
ATOM 5083 C CA . GLN B 1 306 ? 4.418 1.716 -20.031 1 66.69 306 GLN B CA 1
ATOM 5084 C C . GLN B 1 306 ? 4.008 2.16 -21.438 1 66.69 306 GLN B C 1
ATOM 5086 O O . GLN B 1 306 ? 2.867 2.572 -21.656 1 66.69 306 GLN B O 1
ATOM 5091 N N . ASN B 1 307 ? 4.82 1.962 -22.375 1 63.31 307 ASN B N 1
ATOM 5092 C CA . ASN B 1 307 ? 4.574 2.543 -23.688 1 63.31 307 ASN B CA 1
ATOM 5093 C C . ASN B 1 307 ? 4.301 1.466 -24.734 1 63.31 307 ASN B C 1
ATOM 5095 O O . ASN B 1 307 ? 4.074 1.775 -25.906 1 63.31 307 ASN B O 1
ATOM 5099 N N . THR B 1 308 ? 4.422 0.295 -24.281 1 67.06 308 THR B N 1
ATOM 5100 C CA . THR B 1 308 ? 4.328 -0.7 -25.344 1 67.06 308 THR B CA 1
ATOM 5101 C C . THR B 1 308 ? 3.334 -1.797 -24.969 1 67.06 308 THR B C 1
ATOM 5103 O O . THR B 1 308 ? 3.053 -2.014 -23.781 1 67.06 308 THR B O 1
ATOM 5106 N N . THR B 1 309 ? 2.766 -2.246 -26.078 1 67.81 309 THR B N 1
ATOM 5107 C CA . THR B 1 309 ? 1.926 -3.432 -25.938 1 67.81 309 THR B CA 1
ATOM 5108 C C . THR B 1 309 ? 2.76 -4.637 -25.516 1 67.81 309 THR B C 1
ATOM 5110 O O . THR B 1 309 ? 3.971 -4.672 -25.734 1 67.81 309 THR B O 1
ATOM 5113 N N . GLY B 1 310 ? 2.268 -5.496 -24.859 1 71.44 310 GLY B N 1
ATOM 5114 C CA . GLY B 1 310 ? 2.916 -6.703 -24.375 1 71.44 310 GLY B CA 1
ATOM 5115 C C . GLY B 1 310 ? 3.604 -7.492 -25.469 1 71.44 310 GLY B C 1
ATOM 5116 O O . GLY B 1 310 ? 3.043 -7.672 -26.562 1 71.44 310 GLY B O 1
ATOM 5117 N N . CYS B 1 311 ? 4.906 -7.66 -25.391 1 82.12 311 CYS B N 1
ATOM 5118 C CA . CYS B 1 311 ? 5.664 -8.492 -26.312 1 82.12 311 CYS B CA 1
ATOM 5119 C C . CYS B 1 311 ? 6.227 -9.719 -25.609 1 82.12 311 CYS B C 1
ATOM 5121 O O . CYS B 1 311 ? 6.453 -9.695 -24.406 1 82.12 311 CYS B O 1
ATOM 5123 N N . THR B 1 312 ? 6.297 -10.773 -26.484 1 87.94 312 THR B N 1
ATOM 5124 C CA . THR B 1 312 ? 6.898 -11.992 -25.953 1 87.94 312 THR B CA 1
ATOM 5125 C C . THR B 1 312 ? 8.375 -11.766 -25.625 1 87.94 312 THR B C 1
ATOM 5127 O O . THR B 1 312 ? 9.156 -11.383 -26.5 1 87.94 312 THR B O 1
ATOM 5130 N N . PHE B 1 313 ? 8.695 -11.953 -24.438 1 91.56 313 PHE B N 1
ATOM 5131 C CA . PHE B 1 313 ? 10.055 -11.773 -23.953 1 91.56 313 PHE B CA 1
ATOM 5132 C C . PHE B 1 313 ? 10.828 -13.086 -24 1 91.56 313 PHE B C 1
ATOM 5134 O O . PHE B 1 313 ? 11.969 -13.117 -24.453 1 91.56 313 PHE B O 1
ATOM 5141 N N . GLU B 1 314 ? 10.219 -14.188 -23.531 1 94.94 314 GLU B N 1
ATOM 5142 C CA . GLU B 1 314 ? 10.703 -15.562 -23.625 1 94.94 314 GLU B CA 1
ATOM 5143 C C . GLU B 1 314 ? 9.586 -16.516 -24.062 1 94.94 314 GLU B C 1
ATOM 5145 O O . GLU B 1 314 ? 8.562 -16.625 -23.391 1 94.94 314 GLU B O 1
ATOM 5150 N N . PRO B 1 315 ? 9.797 -17.156 -25.188 1 95.88 315 PRO B N 1
ATOM 5151 C CA . PRO B 1 315 ? 8.742 -18.062 -25.672 1 95.88 315 PRO B CA 1
ATOM 5152 C C . PRO B 1 315 ? 8.57 -19.281 -24.766 1 95.88 315 PRO B C 1
ATOM 5154 O O . PRO B 1 315 ? 9.5 -19.672 -24.062 1 95.88 315 PRO B O 1
ATOM 5157 N N . GLU B 1 316 ? 7.367 -19.797 -24.812 1 97.25 316 GLU B N 1
ATOM 5158 C CA . GLU B 1 316 ? 7.086 -21.016 -24.062 1 97.25 316 GLU B CA 1
ATOM 5159 C C . GLU B 1 316 ? 7.707 -22.234 -24.734 1 97.25 316 GLU B C 1
ATOM 5161 O O . GLU B 1 316 ? 7.863 -22.266 -25.953 1 97.25 316 GLU B O 1
ATOM 5166 N N . LEU B 1 317 ? 8.125 -23.156 -23.953 1 96.69 317 LEU B N 1
ATOM 5167 C CA . LEU B 1 317 ? 8.641 -24.422 -24.453 1 96.69 317 LEU B CA 1
ATOM 5168 C C . LEU B 1 317 ? 7.535 -25.469 -24.547 1 96.69 317 LEU B C 1
ATOM 5170 O O . LEU B 1 317 ? 6.91 -25.797 -23.531 1 96.69 317 LEU B O 1
ATOM 5174 N N . VAL B 1 318 ? 7.301 -25.984 -25.797 1 95.12 318 VAL B N 1
ATOM 5175 C CA . VAL B 1 318 ? 6.141 -26.859 -25.953 1 95.12 318 VAL B CA 1
ATOM 5176 C C . VAL B 1 318 ? 6.547 -28.141 -26.672 1 95.12 318 VAL B C 1
ATOM 5178 O O . VAL B 1 318 ? 7.516 -28.156 -27.438 1 95.12 318 VAL B O 1
ATOM 5181 N N . TRP B 1 319 ? 5.855 -29.203 -26.281 1 92.62 319 TRP B N 1
ATOM 5182 C CA . TRP B 1 319 ? 5.844 -30.453 -27.031 1 92.62 319 TRP B CA 1
ATOM 5183 C C . TRP B 1 319 ? 4.641 -30.516 -27.969 1 92.62 319 TRP B C 1
ATOM 5185 O O . TRP B 1 319 ? 3.504 -30.297 -27.547 1 92.62 319 TRP B O 1
ATOM 5195 N N . THR B 1 320 ? 4.91 -30.797 -29.25 1 89.69 320 THR B N 1
ATOM 5196 C CA . THR B 1 320 ? 3.824 -30.688 -30.234 1 89.69 320 THR B CA 1
ATOM 5197 C C . THR B 1 320 ? 3.443 -32.062 -30.75 1 89.69 320 THR B C 1
ATOM 5199 O O . THR B 1 320 ? 4.176 -33.031 -30.562 1 89.69 320 THR B O 1
ATOM 5202 N N . VAL B 1 321 ? 2.201 -32.125 -31.25 1 84.31 321 VAL B N 1
ATOM 5203 C CA . VAL B 1 321 ? 1.687 -33.312 -31.906 1 84.31 321 VAL B CA 1
ATOM 5204 C C . VAL B 1 321 ? 1.009 -32.938 -33.219 1 84.31 321 VAL B C 1
ATOM 5206 O O . VAL B 1 321 ? 0.696 -31.766 -33.469 1 84.31 321 VAL B O 1
ATOM 5209 N N . HIS B 1 322 ? 0.887 -33.969 -34.062 1 81.38 322 HIS B N 1
ATOM 5210 C CA . HIS B 1 322 ? 0.153 -33.75 -35.312 1 81.38 322 HIS B CA 1
ATOM 5211 C C . HIS B 1 322 ? -1.352 -33.844 -35.094 1 81.38 322 HIS B C 1
ATOM 5213 O O . HIS B 1 322 ? -1.806 -34.688 -34.312 1 81.38 322 HIS B O 1
#